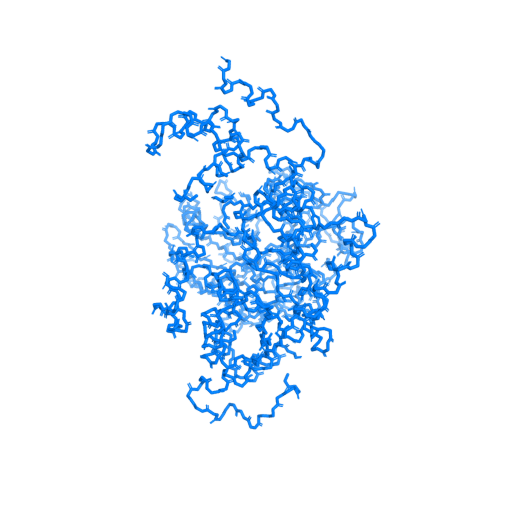Protein 3ILV (pdb70)

Secondary structure (DSSP, 8-state):
-EEEEEEEEE---TT-HHHHHHHHHHHHHHHHHTT-SEEE--TTTTT-S--GGGGGSHHHHHHHHHHHHHHHTT-TTSEEEEEE--BTTB---EEEEEETTEEEEEEE-SS---STT--GGGT--PPPTT-EEEEEETTEEEEEES--EEETTEEEEE--TT--GGGT-SEEEEEE--B--TTHHHHHHHHHHHHHHHTTSEEEEEE-EE-SS---EE--EEEEETTEEEEE--SS-SSSEEEEEEEEE---HHHHHHHHHHHHHHH--TT---SEEEE--SSHHHHHHH-----HHHHHHH-HHHHHHHH--TT--SS-SS-TTSHHHHHHHHHHHEEEEEEE-TT--SHHHHHHHHHHHHHT-EEEEEE-HHHHHHHHHHHHHHTTS---TTT-HHHHHHHHHHTTHHHH--HHHHT-EEB----HHHHHTT-----TT-SSBBTTTTS-HHHHHHHHHHHHHHS--GGGSS------SHHHHHHIIIIIS---HHHHHHHHHHH-SS-HHHHHHHHHHHHHHHHHTHHHHTTPPPB--------TTTT----SS--TTHHHHHHTT-

Structure (mmCIF, N/CA/C/O backbone):
data_3ILV
#
_entry.id   3ILV
#
_cell.length_a   133.136
_cell.length_b   66.345
_cell.length_c   74.432
_cell.angle_alpha   90.00
_cell.angle_beta   90.00
_cell.angle_gamma   90.00
#
_symmetry.space_group_name_H-M   'P 21 21 2'
#
loop_
_entity.id
_entity.type
_entity.pdbx_description
1 polymer 'Glutamine-dependent NAD(+) synthetase'
2 water water
#
loop_
_atom_site.group_PDB
_atom_site.id
_atom_site.type_symbol
_atom_site.label_atom_id
_atom_site.label_alt_id
_atom_site.label_comp_id
_atom_site.label_asym_id
_atom_site.label_entity_id
_atom_site.label_seq_id
_atom_site.pdbx_PDB_ins_code
_atom_site.Cartn_x
_atom_site.Cartn_y
_atom_site.Cartn_z
_atom_site.occupancy
_atom_site.B_iso_or_equiv
_atom_site.auth_seq_id
_atom_site.auth_comp_id
_atom_site.auth_asym_id
_atom_site.auth_atom_id
_atom_site.pdbx_PDB_model_num
ATOM 1 N N . SER A 1 4 ? 22.944 -14.262 97.704 1.00 41.19 2 SER A N 1
ATOM 2 C CA . SER A 1 4 ? 23.750 -13.020 97.891 1.00 40.66 2 SER A CA 1
ATOM 3 C C . SER A 1 4 ? 25.028 -13.081 97.053 1.00 39.28 2 SER A C 1
ATOM 4 O O . SER A 1 4 ? 25.936 -13.856 97.346 1.00 39.03 2 SER A O 1
ATOM 7 N N . THR A 1 5 ? 25.090 -12.261 96.008 1.00 38.14 3 THR A N 1
ATOM 8 C CA . THR A 1 5 ? 26.256 -12.235 95.132 1.00 34.94 3 THR A CA 1
ATOM 9 C C . THR A 1 5 ? 26.666 -10.818 94.751 1.00 33.46 3 THR A C 1
ATOM 10 O O . THR A 1 5 ? 25.889 -9.875 94.880 1.00 32.95 3 THR A O 1
ATOM 14 N N . ILE A 1 6 ? 27.901 -10.682 94.282 1.00 31.92 4 ILE A N 1
ATOM 15 C CA . ILE A 1 6 ? 28.428 -9.396 93.840 1.00 30.89 4 ILE A CA 1
ATOM 16 C C . ILE A 1 6 ? 28.899 -9.582 92.395 1.00 29.55 4 ILE A C 1
ATOM 17 O O . ILE A 1 6 ? 29.530 -10.590 92.069 1.00 28.17 4 ILE A O 1
ATOM 22 N N . ARG A 1 7 ? 28.579 -8.625 91.530 1.00 27.51 5 ARG A N 1
ATOM 23 C CA . ARG A 1 7 ? 28.963 -8.724 90.125 1.00 25.76 5 ARG A CA 1
ATOM 24 C C . ARG A 1 7 ? 30.303 -8.046 89.853 1.00 25.11 5 ARG A C 1
ATOM 25 O O . ARG A 1 7 ? 30.414 -6.818 89.870 1.00 24.45 5 ARG A O 1
ATOM 33 N N . ILE A 1 8 ? 31.311 -8.872 89.588 1.00 23.75 6 ILE A N 1
ATOM 34 C CA . ILE A 1 8 ? 32.673 -8.410 89.328 1.00 23.43 6 ILE A CA 1
ATOM 35 C C . ILE A 1 8 ? 33.003 -8.540 87.843 1.00 22.34 6 ILE A C 1
ATOM 36 O O . ILE A 1 8 ? 32.675 -9.544 87.214 1.00 22.22 6 ILE A O 1
ATOM 41 N N . GLY A 1 9 ? 33.662 -7.532 87.286 1.00 19.56 7 GLY A N 1
ATOM 42 C CA . GLY A 1 9 ? 33.997 -7.597 85.880 1.00 18.41 7 GLY A CA 1
ATOM 43 C C . GLY A 1 9 ? 35.380 -7.093 85.514 1.00 16.59 7 GLY A C 1
ATOM 44 O O . GLY A 1 9 ? 36.098 -6.501 86.325 1.00 17.34 7 GLY A O 1
ATOM 45 N N . GLY A 1 10 ? 35.753 -7.345 84.268 1.00 14.86 8 GLY A N 1
ATOM 46 C CA . GLY A 1 10 ? 37.041 -6.905 83.774 1.00 14.25 8 GLY A CA 1
ATOM 47 C C . GLY A 1 10 ? 36.886 -6.613 82.297 1.00 13.86 8 GLY A C 1
ATOM 48 O O . GLY A 1 10 ? 36.057 -7.225 81.623 1.00 14.32 8 GLY A O 1
ATOM 49 N N . ALA A 1 11 ? 37.680 -5.691 81.777 1.00 15.14 9 ALA A N 1
ATOM 50 C CA . ALA A 1 11 ? 37.560 -5.375 80.368 1.00 15.42 9 ALA A CA 1
ATOM 51 C C . ALA A 1 11 ? 38.889 -5.100 79.697 1.00 14.99 9 ALA A C 1
ATOM 52 O O . ALA A 1 11 ? 39.795 -4.525 80.289 1.00 16.72 9 ALA A O 1
ATOM 54 N N . ALA A 1 12 ? 38.989 -5.526 78.444 1.00 15.09 10 ALA A N 1
ATOM 55 C CA . ALA A 1 12 ? 40.180 -5.299 77.648 1.00 14.51 10 ALA A CA 1
ATOM 56 C C . ALA A 1 12 ? 39.840 -4.125 76.730 1.00 14.56 10 ALA A C 1
ATOM 57 O O . ALA A 1 12 ? 38.707 -4.019 76.263 1.00 14.93 10 ALA A O 1
ATOM 59 N N . VAL A 1 13 ? 40.812 -3.247 76.493 1.00 12.79 11 VAL A N 1
ATOM 60 C CA . VAL A 1 13 ? 40.618 -2.104 75.602 1.00 12.44 11 VAL A CA 1
ATOM 61 C C . VAL A 1 13 ? 41.814 -1.981 74.655 1.00 9.88 11 VAL A C 1
ATOM 62 O O . VAL A 1 13 ? 42.957 -2.230 75.045 1.00 11.93 11 VAL A O 1
ATOM 66 N N . ASN A 1 14 ? 41.533 -1.597 73.410 1.00 10.68 12 ASN A N 1
ATOM 67 C CA . ASN A 1 14 ? 42.555 -1.442 72.375 1.00 9.58 12 ASN A CA 1
ATOM 68 C C . ASN A 1 14 ? 43.034 0.021 72.345 1.00 10.55 12 ASN A C 1
ATOM 69 O O . ASN A 1 14 ? 42.448 0.855 71.668 1.00 9.44 12 ASN A O 1
ATOM 74 N N . GLN A 1 15 ? 44.106 0.308 73.071 1.00 11.29 13 GLN A N 1
ATOM 75 C CA . GLN A 1 15 ? 44.637 1.666 73.156 1.00 12.63 13 GLN A CA 1
ATOM 76 C C . GLN A 1 15 ? 45.748 1.917 72.147 1.00 14.14 13 GLN A C 1
ATOM 77 O O . GLN A 1 15 ? 46.193 1.000 71.440 1.00 11.67 13 GLN A O 1
ATOM 83 N N . THR A 1 16 ? 46.183 3.174 72.074 1.00 12.29 14 THR A N 1
ATOM 84 C CA . THR A 1 16 ? 47.260 3.596 71.188 1.00 13.83 14 THR A CA 1
ATOM 85 C C . THR A 1 16 ? 47.997 4.667 72.011 1.00 12.18 14 THR A C 1
ATOM 86 O O . THR A 1 16 ? 47.359 5.430 72.740 1.00 14.07 14 THR A O 1
ATOM 90 N N . PRO A 1 17 ? 49.337 4.712 71.938 1.00 12.87 15 PRO A N 1
ATOM 91 C CA . PRO A 1 17 ? 50.140 5.688 72.689 1.00 11.43 15 PRO A CA 1
ATOM 92 C C . PRO A 1 17 ? 49.620 7.128 72.662 1.00 13.10 15 PRO A C 1
ATOM 93 O O . PRO A 1 17 ? 49.548 7.739 71.614 1.00 11.61 15 PRO A O 1
ATOM 97 N N . ILE A 1 18 ? 49.304 7.649 73.846 1.00 13.51 16 ILE A N 1
ATOM 98 C CA . ILE A 1 18 ? 48.751 8.995 74.054 1.00 13.35 16 ILE A CA 1
ATOM 99 C C . ILE A 1 18 ? 47.597 9.401 73.127 1.00 15.64 16 ILE A C 1
ATOM 100 O O . ILE A 1 18 ? 47.359 10.594 72.892 1.00 16.43 16 ILE A O 1
ATOM 105 N N . ASP A 1 19 ? 46.860 8.415 72.616 1.00 13.92 17 ASP A N 1
ATOM 106 C CA . ASP A 1 19 ? 45.705 8.702 71.766 1.00 16.25 17 ASP A CA 1
ATOM 107 C C . ASP A 1 19 ? 44.543 8.892 72.741 1.00 14.85 17 ASP A C 1
ATOM 108 O O . ASP A 1 19 ? 43.688 8.018 72.887 1.00 14.69 17 ASP A O 1
ATOM 113 N N . TRP A 1 20 ? 44.513 10.041 73.416 1.00 14.54 18 TRP A N 1
ATOM 114 C CA . TRP A 1 20 ? 43.489 10.302 74.418 1.00 13.98 18 TRP A CA 1
ATOM 115 C C . TRP A 1 20 ? 42.061 10.072 73.943 1.00 14.21 18 TRP A C 1
ATOM 116 O O . TRP A 1 20 ? 41.263 9.469 74.656 1.00 13.35 18 TRP A O 1
ATOM 127 N N . GLU A 1 21 ? 41.737 10.546 72.741 1.00 13.29 19 GLU A N 1
ATOM 128 C CA . GLU A 1 21 ? 40.386 10.394 72.210 1.00 17.83 19 GLU A CA 1
ATOM 129 C C . GLU A 1 21 ? 39.981 8.926 72.139 1.00 17.34 19 GLU A C 1
ATOM 130 O O . GLU A 1 21 ? 38.907 8.553 72.607 1.00 17.31 19 GLU A O 1
ATOM 136 N N . ASN A 1 22 ? 40.844 8.094 71.567 1.00 15.94 20 ASN A N 1
ATOM 137 C CA . ASN A 1 22 ? 40.538 6.665 71.458 1.00 16.44 20 ASN A CA 1
ATOM 138 C C . ASN A 1 22 ? 40.578 5.946 72.804 1.00 14.45 20 ASN A C 1
ATOM 139 O O . ASN A 1 22 ? 39.677 5.163 73.129 1.00 16.23 20 ASN A O 1
ATOM 144 N N . ASN A 1 23 ? 41.635 6.205 73.567 1.00 13.67 21 ASN A N 1
ATOM 145 C CA . ASN A 1 23 ? 41.832 5.562 74.867 1.00 13.24 21 ASN A CA 1
ATOM 146 C C . ASN A 1 23 ? 40.738 5.885 75.863 1.00 13.92 21 ASN A C 1
ATOM 147 O O . ASN A 1 23 ? 40.233 4.998 76.537 1.00 10.64 21 ASN A O 1
ATOM 152 N N . VAL A 1 24 ? 40.366 7.161 75.959 1.00 12.47 22 VAL A N 1
ATOM 153 C CA . VAL A 1 24 ? 39.342 7.556 76.910 1.00 13.56 22 VAL A CA 1
ATOM 154 C C . VAL A 1 24 ? 37.960 7.109 76.469 1.00 13.34 22 VAL A C 1
ATOM 155 O O . VAL A 1 24 ? 37.132 6.744 77.298 1.00 14.15 22 VAL A O 1
ATOM 159 N N . LYS A 1 25 ? 37.709 7.122 75.164 1.00 12.77 23 LYS A N 1
ATOM 160 C CA . LYS A 1 25 ? 36.422 6.678 74.666 1.00 13.87 23 LYS A CA 1
ATOM 161 C C . LYS A 1 25 ? 36.263 5.198 74.996 1.00 13.62 23 LYS A C 1
ATOM 162 O O . LYS A 1 25 ? 35.204 4.757 75.432 1.00 13.34 23 LYS A O 1
ATOM 168 N N . ASN A 1 26 ? 37.324 4.429 74.783 1.00 12.83 24 ASN A N 1
ATOM 169 C CA . ASN A 1 26 ? 37.249 2.999 75.060 1.00 12.50 24 ASN A CA 1
ATOM 170 C C . ASN A 1 26 ? 37.006 2.726 76.539 1.00 13.55 24 ASN A C 1
ATOM 171 O O . ASN A 1 26 ? 36.230 1.835 76.887 1.00 13.17 24 ASN A O 1
ATOM 176 N N . ILE A 1 27 ? 37.675 3.482 77.404 1.00 11.87 25 ILE A N 1
ATOM 177 C CA . ILE A 1 27 ? 37.501 3.316 78.848 1.00 11.57 25 ILE A CA 1
ATOM 178 C C . ILE A 1 27 ? 36.054 3.647 79.210 1.00 13.94 25 ILE A C 1
ATOM 179 O O . ILE A 1 27 ? 35.374 2.865 79.878 1.00 14.17 25 ILE A O 1
ATOM 184 N N . LEU A 1 28 ? 35.578 4.800 78.749 1.00 13.57 26 LEU A N 1
ATOM 185 C CA . LEU A 1 28 ? 34.207 5.206 79.021 1.00 15.45 26 LEU A CA 1
ATOM 186 C C . LEU A 1 28 ? 33.183 4.228 78.434 1.00 15.85 26 LEU A C 1
ATOM 187 O O . LEU A 1 28 ? 32.146 3.963 79.052 1.00 15.39 26 LEU A O 1
ATOM 192 N N . ASP A 1 29 ? 33.460 3.676 77.257 1.00 16.02 27 ASP A N 1
ATOM 193 C CA . ASP A 1 29 ? 32.517 2.722 76.680 1.00 16.00 27 ASP A CA 1
ATOM 194 C C . ASP A 1 29 ? 32.507 1.457 77.528 1.00 17.42 27 ASP A C 1
ATOM 195 O O . ASP A 1 29 ? 31.448 0.868 77.758 1.00 17.80 27 ASP A O 1
ATOM 200 N N . ALA A 1 30 ? 33.683 1.043 77.994 1.00 15.26 28 ALA A N 1
ATOM 201 C CA . ALA A 1 30 ? 33.784 -0.140 78.842 1.00 15.30 28 ALA A CA 1
ATOM 202 C C . ALA A 1 30 ? 32.994 0.091 80.131 1.00 16.05 28 ALA A C 1
ATOM 203 O O . ALA A 1 30 ? 32.282 -0.793 80.592 1.00 15.51 28 ALA A O 1
ATOM 205 N N . ILE A 1 31 ? 33.129 1.284 80.707 1.00 15.08 29 ILE A N 1
ATOM 206 C CA . ILE A 1 31 ? 32.422 1.621 81.942 1.00 14.99 29 ILE A CA 1
ATOM 207 C C . ILE A 1 31 ? 30.918 1.624 81.698 1.00 16.65 29 ILE A C 1
ATOM 208 O O . ILE A 1 31 ? 30.141 1.168 82.544 1.00 17.16 29 ILE A O 1
ATOM 213 N N . GLU A 1 32 ? 30.505 2.116 80.533 1.00 16.99 30 GLU A N 1
ATOM 214 C CA . GLU A 1 32 ? 29.086 2.160 80.215 1.00 20.54 30 GLU A CA 1
ATOM 215 C C . GLU A 1 32 ? 28.529 0.750 80.056 1.00 19.13 30 GLU A C 1
ATOM 216 O O . GLU A 1 32 ? 27.432 0.460 80.530 1.00 18.69 30 GLU A O 1
ATOM 222 N N . GLU A 1 33 ? 29.277 -0.125 79.387 1.00 18.72 31 GLU A N 1
ATOM 223 C CA . GLU A 1 33 ? 28.815 -1.501 79.214 1.00 19.52 31 GLU A CA 1
ATOM 224 C C . GLU A 1 33 ? 28.666 -2.152 80.581 1.00 19.44 31 GLU A C 1
ATOM 225 O O . GLU A 1 33 ? 27.681 -2.845 80.848 1.00 20.11 31 GLU A O 1
ATOM 231 N N . ALA A 1 34 ? 29.649 -1.926 81.447 1.00 19.11 32 ALA A N 1
ATOM 232 C CA . ALA A 1 34 ? 29.626 -2.490 82.796 1.00 18.76 32 ALA A CA 1
ATOM 233 C C . ALA A 1 34 ? 28.407 -1.983 83.560 1.00 19.18 32 ALA A C 1
ATOM 234 O O . ALA A 1 34 ? 27.678 -2.764 84.166 1.00 17.66 32 ALA A O 1
ATOM 236 N N . LYS A 1 35 ? 28.184 -0.672 83.530 1.00 18.19 33 LYS A N 1
ATOM 237 C CA . LYS A 1 35 ? 27.038 -0.091 84.224 1.00 19.73 33 LYS A CA 1
ATOM 238 C C . LYS A 1 35 ? 25.724 -0.635 83.683 1.00 19.64 33 LYS A C 1
ATOM 239 O O . LYS A 1 35 ? 24.790 -0.857 84.448 1.00 20.56 33 LYS A O 1
ATOM 245 N N . ASN A 1 36 ? 25.652 -0.846 82.369 1.00 19.55 34 ASN A N 1
ATOM 246 C CA . ASN A 1 36 ? 24.438 -1.371 81.752 1.00 22.31 34 ASN A CA 1
ATOM 247 C C . ASN A 1 36 ? 24.068 -2.719 82.358 1.00 23.18 34 ASN A C 1
ATOM 248 O O . ASN A 1 36 ? 22.889 -3.017 82.551 1.00 24.06 34 ASN A O 1
ATOM 253 N N . ALA A 1 37 ? 25.082 -3.529 82.647 1.00 23.26 35 ALA A N 1
ATOM 254 C CA . ALA A 1 37 ? 24.874 -4.857 83.219 1.00 23.81 35 ALA A CA 1
ATOM 255 C C . ALA A 1 37 ? 24.959 -4.827 84.741 1.00 24.04 35 ALA A C 1
ATOM 256 O O . ALA A 1 37 ? 25.035 -5.869 85.387 1.00 25.63 35 ALA A O 1
ATOM 258 N N . ASN A 1 38 ? 24.957 -3.626 85.303 1.00 22.02 36 ASN A N 1
ATOM 259 C CA . ASN A 1 38 ? 25.034 -3.442 86.743 1.00 23.04 36 ASN A CA 1
ATOM 260 C C . ASN A 1 38 ? 26.258 -4.070 87.405 1.00 22.55 36 ASN A C 1
ATOM 261 O O . ASN A 1 38 ? 26.181 -4.600 88.516 1.00 23.36 36 ASN A O 1
ATOM 266 N N . VAL A 1 39 ? 27.390 -4.005 86.714 1.00 20.16 37 VAL A N 1
ATOM 267 C CA . VAL A 1 39 ? 28.644 -4.513 87.253 1.00 19.80 37 VAL A CA 1
ATOM 268 C C . VAL A 1 39 ? 28.990 -3.569 88.396 1.00 20.34 37 VAL A C 1
ATOM 269 O O . VAL A 1 39 ? 28.885 -2.349 88.245 1.00 20.49 37 VAL A O 1
ATOM 273 N N . GLU A 1 40 ? 29.394 -4.118 89.536 1.00 21.46 38 GLU A N 1
ATOM 274 C CA . GLU A 1 40 ? 29.727 -3.283 90.687 1.00 22.68 38 GLU A CA 1
ATOM 275 C C . GLU A 1 40 ? 31.196 -2.903 90.759 1.00 21.33 38 GLU A C 1
ATOM 276 O O . GLU A 1 40 ? 31.531 -1.799 91.176 1.00 18.71 38 GLU A O 1
ATOM 282 N N . ILE A 1 41 ? 32.070 -3.818 90.352 1.00 20.77 39 ILE A N 1
ATOM 283 C CA . ILE A 1 41 ? 33.508 -3.570 90.379 1.00 20.18 39 ILE A CA 1
ATOM 284 C C . ILE A 1 41 ? 34.092 -3.944 89.019 1.00 20.13 39 ILE A C 1
ATOM 285 O O . ILE A 1 41 ? 33.898 -5.064 88.545 1.00 20.50 39 ILE A O 1
ATOM 290 N N . LEU A 1 42 ? 34.806 -3.006 88.398 1.00 19.28 40 LEU A N 1
ATOM 291 C CA . LEU A 1 42 ? 35.390 -3.226 87.073 1.00 18.74 40 LEU A CA 1
ATOM 292 C C . LEU A 1 42 ? 36.901 -2.998 86.994 1.00 18.86 40 LEU A C 1
ATOM 293 O O . LEU A 1 42 ? 37.397 -1.931 87.338 1.00 18.51 40 LEU A O 1
ATOM 298 N N . CYS A 1 43 ? 37.629 -4.006 86.526 1.00 18.57 41 CYS A N 1
ATOM 299 C CA . CYS A 1 43 ? 39.080 -3.896 86.384 1.00 18.15 41 CYS A CA 1
ATOM 300 C C . CYS A 1 43 ? 39.440 -3.575 84.939 1.00 18.23 41 CYS A C 1
ATOM 301 O O . CYS A 1 43 ? 38.976 -4.249 84.024 1.00 18.21 41 CYS A O 1
ATOM 304 N N . LEU A 1 44 ? 40.250 -2.537 84.741 1.00 16.89 42 LEU A N 1
ATOM 305 C CA . LEU A 1 44 ? 40.706 -2.150 83.412 1.00 16.51 42 LEU A CA 1
ATOM 306 C C . LEU A 1 44 ? 42.210 -2.415 83.383 1.00 17.05 42 LEU A C 1
ATOM 307 O O . LEU A 1 44 ? 42.832 -2.577 84.433 1.00 18.04 42 LEU A O 1
ATOM 312 N N . PRO A 1 45 ? 42.818 -2.452 82.187 1.00 15.30 43 PRO A N 1
ATOM 313 C CA . PRO A 1 45 ? 44.256 -2.723 82.040 1.00 15.24 43 PRO A CA 1
ATOM 314 C C . PRO A 1 45 ? 45.290 -1.749 82.593 1.00 16.00 43 PRO A C 1
ATOM 315 O O . PRO A 1 45 ? 44.986 -0.604 82.958 1.00 17.45 43 PRO A O 1
ATOM 319 N N . GLU A 1 46 ? 46.527 -2.237 82.640 1.00 15.82 44 GLU A N 1
ATOM 320 C CA . GLU A 1 46 ? 47.677 -1.468 83.101 1.00 16.54 44 GLU A CA 1
ATOM 321 C C . GLU A 1 46 ? 47.890 -0.301 82.137 1.00 17.18 44 GLU A C 1
ATOM 322 O O . GLU A 1 46 ? 47.776 -0.463 80.916 1.00 14.95 44 GLU A O 1
ATOM 328 N N . LEU A 1 47 ? 48.192 0.867 82.700 1.00 16.28 45 LEU A N 1
ATOM 329 C CA . LEU A 1 47 ? 48.433 2.096 81.935 1.00 16.02 45 LEU A CA 1
ATOM 330 C C . LEU A 1 47 ? 47.416 2.328 80.810 1.00 16.13 45 LEU A C 1
ATOM 331 O O . LEU A 1 47 ? 47.760 2.884 79.767 1.00 15.18 45 LEU A O 1
ATOM 336 N N . CYS A 1 48 ? 46.163 1.931 81.026 1.00 12.22 46 CYS A N 1
ATOM 337 C CA . CYS A 1 48 ? 45.150 2.083 79.985 1.00 13.51 46 CYS A CA 1
ATOM 338 C C . CYS A 1 48 ? 44.830 3.510 79.539 1.00 13.21 46 CYS A C 1
ATOM 339 O O . CYS A 1 48 ? 44.454 3.719 78.391 1.00 13.64 46 CYS A O 1
ATOM 342 N N . ILE A 1 49 ? 44.985 4.504 80.409 1.00 13.47 47 ILE A N 1
ATOM 343 C CA . ILE A 1 49 ? 44.671 5.872 79.976 1.00 14.21 47 ILE A CA 1
ATOM 344 C C . ILE A 1 49 ? 45.633 6.355 78.885 1.00 13.08 47 ILE A C 1
ATOM 345 O O . ILE A 1 49 ? 45.210 6.862 77.849 1.00 12.86 47 ILE A O 1
ATOM 350 N N . THR A 1 50 ? 46.928 6.163 79.106 1.00 14.75 48 THR A N 1
ATOM 351 C CA . THR A 1 50 ? 47.945 6.594 78.148 1.00 15.27 48 THR A CA 1
ATOM 352 C C . THR A 1 50 ? 48.292 5.504 77.150 1.00 15.44 48 THR A C 1
ATOM 353 O O . THR A 1 50 ? 48.752 5.787 76.044 1.00 13.48 48 THR A O 1
ATOM 357 N N . GLY A 1 51 ? 48.057 4.259 77.546 1.00 15.37 49 GLY A N 1
ATOM 358 C CA . GLY A 1 51 ? 48.462 3.142 76.713 1.00 15.34 49 GLY A CA 1
ATOM 359 C C . GLY A 1 51 ? 49.839 2.780 77.258 1.00 12.61 49 GLY A C 1
ATOM 360 O O . GLY A 1 51 ? 50.528 3.632 77.811 1.00 12.94 49 GLY A O 1
ATOM 361 N N . TYR A 1 52 ? 50.253 1.526 77.110 1.00 11.42 50 TYR A N 1
ATOM 362 C CA . TYR A 1 52 ? 51.540 1.074 77.626 1.00 10.75 50 TYR A CA 1
ATOM 363 C C . TYR A 1 52 ? 52.813 1.509 76.881 1.00 11.73 50 TYR A C 1
ATOM 364 O O . TYR A 1 52 ? 53.788 1.908 77.505 1.00 12.85 50 TYR A O 1
ATOM 373 N N . GLY A 1 53 ? 52.802 1.439 75.552 1.00 12.33 51 GLY A N 1
ATOM 374 C CA . GLY A 1 53 ? 54.004 1.742 74.786 1.00 13.03 51 GLY A CA 1
ATOM 375 C C . GLY A 1 53 ? 54.366 3.171 74.440 1.00 12.45 51 GLY A C 1
ATOM 376 O O . GLY A 1 53 ? 54.805 3.442 73.318 1.00 14.40 51 GLY A O 1
ATOM 377 N N . CYS A 1 54 ? 54.191 4.083 75.390 1.00 12.77 52 CYS A N 1
ATOM 378 C CA . CYS A 1 54 ? 54.504 5.488 75.166 1.00 12.75 52 CYS A CA 1
ATOM 379 C C . CYS A 1 54 ? 55.997 5.784 75.142 1.00 12.34 52 CYS A C 1
ATOM 380 O O . CYS A 1 54 ? 56.412 6.865 74.723 1.00 13.28 52 CYS A O 1
ATOM 383 N N . GLU A 1 55 ? 56.805 4.824 75.594 1.00 11.53 53 GLU A N 1
ATOM 384 C CA . GLU A 1 55 ? 58.257 4.983 75.615 1.00 13.95 53 GLU A CA 1
ATOM 385 C C . GLU A 1 55 ? 58.707 6.315 76.260 1.00 13.29 53 GLU A C 1
ATOM 386 O O . GLU A 1 55 ? 58.211 6.693 77.314 1.00 13.10 53 GLU A O 1
ATOM 392 N N . ASP A 1 56 ? 59.632 7.023 75.624 1.00 13.05 54 ASP A N 1
ATOM 393 C CA . ASP A 1 56 ? 60.153 8.255 76.214 1.00 12.81 54 ASP A CA 1
ATOM 394 C C . ASP A 1 56 ? 59.159 9.387 76.426 1.00 13.90 54 ASP A C 1
ATOM 395 O O . ASP A 1 56 ? 59.497 10.404 77.039 1.00 15.50 54 ASP A O 1
ATOM 400 N N . LEU A 1 57 ? 57.939 9.228 75.933 1.00 14.95 55 LEU A N 1
ATOM 401 C CA . LEU A 1 57 ? 56.920 10.246 76.177 1.00 13.54 55 LEU A CA 1
ATOM 402 C C . LEU A 1 57 ? 56.674 10.242 77.687 1.00 15.83 55 LEU A C 1
ATOM 403 O O . LEU A 1 57 ? 56.228 11.238 78.256 1.00 16.68 55 LEU A O 1
ATOM 408 N N . PHE A 1 58 ? 56.959 9.113 78.338 1.00 13.15 56 PHE A N 1
ATOM 409 C CA . PHE A 1 58 ? 56.770 9.025 79.785 1.00 14.00 56 PHE A CA 1
ATOM 410 C C . PHE A 1 58 ? 57.772 9.882 80.549 1.00 15.74 56 PHE A C 1
ATOM 411 O O . PHE A 1 58 ? 57.637 10.063 81.765 1.00 17.06 56 PHE A O 1
ATOM 419 N N . LEU A 1 59 ? 58.784 10.388 79.848 1.00 15.23 57 LEU A N 1
ATOM 420 C CA . LEU A 1 59 ? 59.796 11.232 80.475 1.00 17.82 57 LEU A CA 1
ATOM 421 C C . LEU A 1 59 ? 59.355 12.690 80.510 1.00 19.07 57 LEU A C 1
ATOM 422 O O . LEU A 1 59 ? 59.989 13.516 81.167 1.00 18.79 57 LEU A O 1
ATOM 427 N N . THR A 1 60 ? 58.288 13.007 79.787 1.00 19.77 58 THR A N 1
ATOM 428 C CA . THR A 1 60 ? 57.779 14.380 79.740 1.00 21.74 58 THR A CA 1
ATOM 429 C C . THR A 1 60 ? 56.877 14.681 80.923 1.00 23.20 58 THR A C 1
ATOM 430 O O . THR A 1 60 ? 56.204 13.793 81.443 1.00 25.23 58 THR A O 1
ATOM 434 N N . ASP A 1 61 ? 56.848 15.943 81.339 1.00 23.58 59 ASP A N 1
ATOM 435 C CA . ASP A 1 61 ? 55.986 16.335 82.446 1.00 24.41 59 ASP A CA 1
ATOM 436 C C . ASP A 1 61 ? 54.532 16.403 81.984 1.00 23.04 59 ASP A C 1
ATOM 437 O O . ASP A 1 61 ? 53.622 16.050 82.733 1.00 24.86 59 ASP A O 1
ATOM 442 N N . TRP A 1 62 ? 54.311 16.839 80.747 1.00 21.01 60 TRP A N 1
ATOM 443 C CA . TRP A 1 62 ? 52.949 16.997 80.246 1.00 20.18 60 TRP A CA 1
ATOM 444 C C . TRP A 1 62 ? 52.112 15.736 80.037 1.00 19.84 60 TRP A C 1
ATOM 445 O O . TRP A 1 62 ? 50.900 15.773 80.215 1.00 18.92 60 TRP A O 1
ATOM 456 N N . VAL A 1 63 ? 52.733 14.623 79.660 1.00 18.33 61 VAL A N 1
ATOM 457 C CA . VAL A 1 63 ? 51.956 13.403 79.464 1.00 17.83 61 VAL A CA 1
ATOM 458 C C . VAL A 1 63 ? 51.322 12.994 80.783 1.00 17.42 61 VAL A C 1
ATOM 459 O O . VAL A 1 63 ? 50.140 12.642 80.837 1.00 17.59 61 VAL A O 1
ATOM 463 N N . ALA A 1 64 ? 52.104 13.055 81.854 1.00 19.12 62 ALA A N 1
ATOM 464 C CA . ALA A 1 64 ? 51.600 12.687 83.166 1.00 19.78 62 ALA A CA 1
ATOM 465 C C . ALA A 1 64 ? 50.508 13.654 83.625 1.00 20.27 62 ALA A C 1
ATOM 466 O O . ALA A 1 64 ? 49.496 13.242 84.181 1.00 18.27 62 ALA A O 1
ATOM 468 N N . GLU A 1 65 ? 50.715 14.943 83.382 1.00 19.45 63 GLU A N 1
ATOM 469 C CA . GLU A 1 65 ? 49.744 15.945 83.786 1.00 22.44 63 GLU A CA 1
ATOM 470 C C . GLU A 1 65 ? 48.421 15.746 83.043 1.00 21.36 63 GLU A C 1
ATOM 471 O O . GLU A 1 65 ? 47.347 15.832 83.636 1.00 22.12 63 GLU A O 1
ATOM 477 N N . THR A 1 66 ? 48.505 15.445 81.753 1.00 20.42 64 THR A N 1
ATOM 478 C CA . THR A 1 66 ? 47.310 15.224 80.944 1.00 20.47 64 THR A CA 1
ATOM 479 C C . THR A 1 66 ? 46.613 13.936 81.363 1.00 19.82 64 THR A C 1
ATOM 480 O O . THR A 1 66 ? 45.386 13.875 81.422 1.00 20.01 64 THR A O 1
ATOM 484 N N . ALA A 1 67 ? 47.395 12.905 81.658 1.00 19.98 65 ALA A N 1
ATOM 485 C CA . ALA A 1 67 ? 46.815 11.632 82.057 1.00 19.08 65 ALA A CA 1
ATOM 486 C C . ALA A 1 67 ? 46.017 11.747 83.356 1.00 20.67 65 ALA A C 1
ATOM 487 O O . ALA A 1 67 ? 44.921 11.204 83.456 1.00 20.12 65 ALA A O 1
ATOM 489 N N . ILE A 1 68 ? 46.542 12.462 84.348 1.00 21.76 66 ILE A N 1
ATOM 490 C CA . ILE A 1 68 ? 45.809 12.573 85.603 1.00 20.12 66 ILE A CA 1
ATOM 491 C C . ILE A 1 68 ? 44.544 13.426 85.453 1.00 20.00 66 ILE A C 1
ATOM 492 O O . ILE A 1 68 ? 43.557 13.201 86.155 1.00 19.89 66 ILE A O 1
ATOM 497 N N . GLU A 1 69 ? 44.559 14.386 84.531 1.00 19.49 67 GLU A N 1
ATOM 498 C CA . GLU A 1 69 ? 43.373 15.207 84.304 1.00 21.64 67 GLU A CA 1
ATOM 499 C C . GLU A 1 69 ? 42.281 14.326 83.704 1.00 21.42 67 GLU A C 1
ATOM 500 O O . GLU A 1 69 ? 41.092 14.509 83.982 1.00 17.94 67 GLU A O 1
ATOM 506 N N . TYR A 1 70 ? 42.678 13.374 82.863 1.00 19.69 68 TYR A N 1
ATOM 507 C CA . TYR A 1 70 ? 41.687 12.478 82.286 1.00 19.84 68 TYR A CA 1
ATOM 508 C C . TYR A 1 70 ? 41.221 11.473 83.330 1.00 19.67 68 TYR A C 1
ATOM 509 O O . TYR A 1 70 ? 40.065 11.056 83.330 1.00 20.06 68 TYR A O 1
ATOM 518 N N . CYS A 1 71 ? 42.119 11.092 84.232 1.00 19.58 69 CYS A N 1
ATOM 519 C CA . CYS A 1 71 ? 41.762 10.147 85.280 1.00 19.66 69 CYS A CA 1
ATOM 520 C C . CYS A 1 71 ? 40.559 10.704 86.042 1.00 19.65 69 CYS A C 1
ATOM 521 O O . CYS A 1 71 ? 39.560 10.016 86.239 1.00 18.04 69 CYS A O 1
ATOM 524 N N . PHE A 1 72 ? 40.657 11.963 86.460 1.00 20.24 70 PHE A N 1
ATOM 525 C CA . PHE A 1 72 ? 39.575 12.600 87.201 1.00 21.65 70 PHE A CA 1
ATOM 526 C C . PHE A 1 72 ? 38.327 12.851 86.369 1.00 21.74 70 PHE A C 1
ATOM 527 O O . PHE A 1 72 ? 37.217 12.757 86.884 1.00 22.89 70 PHE A O 1
ATOM 535 N N . GLU A 1 73 ? 38.495 13.177 85.089 1.00 21.13 71 GLU A N 1
ATOM 536 C CA . GLU A 1 73 ? 37.340 13.392 84.213 1.00 20.80 71 GLU A CA 1
ATOM 537 C C . GLU A 1 73 ? 36.581 12.075 84.066 1.00 20.22 71 GLU A C 1
ATOM 538 O O . GLU A 1 73 ? 35.349 12.035 84.092 1.00 19.77 71 GLU A O 1
ATOM 544 N N . ILE A 1 74 ? 37.328 10.997 83.882 1.00 18.10 72 ILE A N 1
ATOM 545 C CA . ILE A 1 74 ? 36.725 9.678 83.744 1.00 18.08 72 ILE A CA 1
ATOM 546 C C . ILE A 1 74 ? 36.003 9.309 85.039 1.00 18.75 72 ILE A C 1
ATOM 547 O O . ILE A 1 74 ? 34.901 8.753 85.016 1.00 20.86 72 ILE A O 1
ATOM 552 N N . ALA A 1 75 ? 36.627 9.628 86.168 1.00 20.04 73 ALA A N 1
ATOM 553 C CA . ALA A 1 75 ? 36.053 9.322 87.477 1.00 21.17 73 ALA A CA 1
ATOM 554 C C . ALA A 1 75 ? 34.609 9.805 87.591 1.00 22.27 73 ALA A C 1
ATOM 555 O O . ALA A 1 75 ? 33.769 9.140 88.200 1.00 22.22 73 ALA A O 1
ATOM 557 N N . ALA A 1 76 ? 34.331 10.962 87.001 1.00 21.09 74 ALA A N 1
ATOM 558 C CA . ALA A 1 76 ? 32.998 11.549 87.037 1.00 22.36 74 ALA A CA 1
ATOM 559 C C . ALA A 1 76 ? 31.933 10.646 86.408 1.00 22.41 74 ALA A C 1
ATOM 560 O O . ALA A 1 76 ? 30.756 10.725 86.760 1.00 21.27 74 ALA A O 1
ATOM 562 N N . SER A 1 77 ? 32.342 9.797 85.473 1.00 21.12 75 SER A N 1
ATOM 563 C CA . SER A 1 77 ? 31.399 8.893 84.822 1.00 20.95 75 SER A CA 1
ATOM 564 C C . SER A 1 77 ? 31.280 7.557 85.548 1.00 20.36 75 SER A C 1
ATOM 565 O O . SER A 1 77 ? 30.477 6.711 85.153 1.00 19.58 75 SER A O 1
ATOM 568 N N . CYS A 1 78 ? 32.073 7.364 86.599 1.00 20.42 76 CYS A N 1
ATOM 569 C CA . CYS A 1 78 ? 32.039 6.116 87.359 1.00 19.88 76 CYS A CA 1
ATOM 570 C C . CYS A 1 78 ? 31.011 6.174 88.478 1.00 21.19 76 CYS A C 1
ATOM 571 O O . CYS A 1 78 ? 31.342 5.985 89.648 1.00 21.18 76 CYS A O 1
ATOM 574 N N . THR A 1 79 ? 29.763 6.433 88.110 1.00 22.12 77 THR A N 1
ATOM 575 C CA . THR A 1 79 ? 28.680 6.523 89.079 1.00 23.45 77 THR A CA 1
ATOM 576 C C . THR A 1 79 ? 28.095 5.154 89.384 1.00 22.86 77 THR A C 1
ATOM 577 O O . THR A 1 79 ? 27.841 4.357 88.476 1.00 23.28 77 THR A O 1
ATOM 581 N N . ASP A 1 80 ? 27.898 4.881 90.669 1.00 22.38 78 ASP A N 1
ATOM 582 C CA . ASP A 1 80 ? 27.333 3.612 91.111 1.00 22.77 78 ASP A CA 1
ATOM 583 C C . ASP A 1 80 ? 28.165 2.417 90.640 1.00 22.96 78 ASP A C 1
ATOM 584 O O . ASP A 1 80 ? 27.627 1.378 90.245 1.00 21.56 78 ASP A O 1
ATOM 589 N N . ILE A 1 81 ? 29.484 2.570 90.707 1.00 21.16 79 ILE A N 1
ATOM 590 C CA . ILE A 1 81 ? 30.400 1.521 90.285 1.00 21.12 79 ILE A CA 1
ATOM 591 C C . ILE A 1 81 ? 31.829 1.841 90.728 1.00 21.46 79 ILE A C 1
ATOM 592 O O . ILE A 1 81 ? 32.176 2.999 90.991 1.00 21.84 79 ILE A O 1
ATOM 597 N N . THR A 1 82 ? 32.647 0.802 90.835 1.00 21.18 80 THR A N 1
ATOM 598 C CA . THR A 1 82 ? 34.041 0.960 91.217 1.00 20.80 80 THR A CA 1
ATOM 599 C C . THR A 1 82 ? 34.870 0.524 90.011 1.00 20.89 80 THR A C 1
ATOM 600 O O . THR A 1 82 ? 34.637 -0.544 89.437 1.00 20.95 80 THR A O 1
ATOM 604 N N . VAL A 1 83 ? 35.841 1.350 89.639 1.00 20.48 81 VAL A N 1
ATOM 605 C CA . VAL A 1 83 ? 36.664 1.086 88.467 1.00 20.28 81 VAL A CA 1
ATOM 606 C C . VAL A 1 83 ? 38.142 1.409 88.684 1.00 20.69 81 VAL A C 1
ATOM 607 O O . VAL A 1 83 ? 38.480 2.324 89.436 1.00 22.09 81 VAL A O 1
ATOM 611 N N . SER A 1 84 ? 39.017 0.653 88.021 1.00 19.54 82 SER A N 1
ATOM 612 C CA . SER A 1 84 ? 40.456 0.881 88.104 1.00 19.29 82 SER A CA 1
ATOM 613 C C . SER A 1 84 ? 40.914 1.521 86.795 1.00 19.49 82 SER A C 1
ATOM 614 O O . SER A 1 84 ? 40.395 1.195 85.726 1.00 21.87 82 SER A O 1
ATOM 617 N N . LEU A 1 85 ? 41.879 2.430 86.887 1.00 18.33 83 LEU A N 1
ATOM 618 C CA . LEU A 1 85 ? 42.426 3.125 85.723 1.00 19.56 83 LEU A CA 1
ATOM 619 C C . LEU A 1 85 ? 43.948 3.140 85.839 1.00 20.73 83 LEU A C 1
ATOM 620 O O . LEU A 1 85 ? 44.488 3.307 86.933 1.00 24.14 83 LEU A O 1
ATOM 625 N N . GLY A 1 86 ? 44.640 2.975 84.717 1.00 20.19 84 GLY A N 1
ATOM 626 C CA . GLY A 1 86 ? 46.093 2.967 84.745 1.00 17.21 84 GLY A CA 1
ATOM 627 C C . GLY A 1 86 ? 46.698 4.222 84.154 1.00 17.83 84 GLY A C 1
ATOM 628 O O . GLY A 1 86 ? 46.213 4.726 83.145 1.00 18.11 84 GLY A O 1
ATOM 629 N N . LEU A 1 87 ? 47.753 4.734 84.783 1.00 18.25 85 LEU A N 1
ATOM 630 C CA . LEU A 1 87 ? 48.413 5.942 84.297 1.00 18.56 85 LEU A CA 1
ATOM 631 C C . LEU A 1 87 ? 49.744 6.194 84.986 1.00 18.15 85 LEU A C 1
ATOM 632 O O . LEU A 1 87 ? 49.970 5.751 86.109 1.00 17.96 85 LEU A O 1
ATOM 637 N N . PRO A 1 88 ? 50.653 6.898 84.304 1.00 18.37 86 PRO A N 1
ATOM 638 C CA . PRO A 1 88 ? 51.951 7.203 84.901 1.00 19.90 86 PRO A CA 1
ATOM 639 C C . PRO A 1 88 ? 51.699 8.403 85.814 1.00 22.66 86 PRO A C 1
ATOM 640 O O . PRO A 1 88 ? 50.815 9.218 85.537 1.00 21.83 86 PRO A O 1
ATOM 652 N N . ARG A 1 90 ? 53.855 11.346 88.455 1.00 30.86 88 ARG A N 1
ATOM 653 C CA . ARG A 1 90 ? 55.115 11.887 88.936 1.00 34.77 88 ARG A CA 1
ATOM 654 C C . ARG A 1 90 ? 54.971 12.599 90.272 1.00 37.07 88 ARG A C 1
ATOM 655 O O . ARG A 1 90 ? 54.139 13.495 90.423 1.00 37.74 88 ARG A O 1
ATOM 663 N N . ILE A 1 91 ? 55.781 12.187 91.242 1.00 38.92 89 ILE A N 1
ATOM 664 C CA . ILE A 1 91 ? 55.776 12.798 92.565 1.00 40.22 89 ILE A CA 1
ATOM 665 C C . ILE A 1 91 ? 57.193 13.245 92.912 1.00 40.69 89 ILE A C 1
ATOM 666 O O . ILE A 1 91 ? 58.074 12.418 93.162 1.00 40.67 89 ILE A O 1
ATOM 671 N N . ALA A 1 92 ? 57.405 14.557 92.910 1.00 40.34 90 ALA A N 1
ATOM 672 C CA . ALA A 1 92 ? 58.705 15.129 93.229 1.00 39.79 90 ALA A CA 1
ATOM 673 C C . ALA A 1 92 ? 59.793 14.640 92.275 1.00 39.92 90 ALA A C 1
ATOM 674 O O . ALA A 1 92 ? 60.872 14.230 92.707 1.00 40.24 90 ALA A O 1
ATOM 676 N N . GLY A 1 93 ? 59.500 14.679 90.978 1.00 39.03 91 GLY A N 1
ATOM 677 C CA . GLY A 1 93 ? 60.471 14.260 89.982 1.00 37.60 91 GLY A CA 1
ATOM 678 C C . GLY A 1 93 ? 60.519 12.774 89.668 1.00 36.05 91 GLY A C 1
ATOM 679 O O . GLY A 1 93 ? 61.044 12.384 88.630 1.00 36.10 91 GLY A O 1
ATOM 680 N N . ILE A 1 94 ? 59.975 11.942 90.551 1.00 34.21 92 ILE A N 1
ATOM 681 C CA . ILE A 1 94 ? 59.991 10.500 90.329 1.00 31.42 92 ILE A CA 1
ATOM 682 C C . ILE A 1 94 ? 58.680 10.002 89.727 1.00 29.62 92 ILE A C 1
ATOM 683 O O . ILE A 1 94 ? 57.601 10.242 90.273 1.00 28.42 92 ILE A O 1
ATOM 688 N N . THR A 1 95 ? 58.781 9.298 88.603 1.00 27.13 93 THR A N 1
ATOM 689 C CA . THR A 1 95 ? 57.602 8.780 87.918 1.00 23.38 93 THR A CA 1
ATOM 690 C C . THR A 1 95 ? 57.348 7.322 88.281 1.00 24.16 93 THR A C 1
ATOM 691 O O . THR A 1 95 ? 58.275 6.510 88.348 1.00 22.55 93 THR A O 1
ATOM 695 N N . TYR A 1 96 ? 56.080 7.005 88.515 1.00 21.62 94 TYR A N 1
ATOM 696 C CA . TYR A 1 96 ? 55.664 5.666 88.885 1.00 22.93 94 TYR A CA 1
ATOM 697 C C . TYR A 1 96 ? 54.593 5.154 87.929 1.00 21.93 94 TYR A C 1
ATOM 698 O O . TYR A 1 96 ? 53.882 5.937 87.306 1.00 23.26 94 TYR A O 1
ATOM 707 N N . ASN A 1 97 ? 54.496 3.835 87.822 1.00 21.41 95 ASN A N 1
ATOM 708 C CA . ASN A 1 97 ? 53.506 3.177 86.979 1.00 21.34 95 ASN A CA 1
ATOM 709 C C . ASN A 1 97 ? 52.339 2.896 87.931 1.00 20.89 95 ASN A C 1
ATOM 710 O O . ASN A 1 97 ? 52.402 1.969 88.750 1.00 19.89 95 ASN A O 1
ATOM 715 N N . CYS A 1 98 ? 51.269 3.678 87.815 1.00 18.72 96 CYS A N 1
ATOM 716 C CA . CYS A 1 98 ? 50.146 3.539 88.740 1.00 20.25 96 CYS A CA 1
ATOM 717 C C . CYS A 1 98 ? 48.770 3.124 88.242 1.00 20.04 96 CYS A C 1
ATOM 718 O O . CYS A 1 98 ? 48.467 3.145 87.050 1.00 20.29 96 CYS A O 1
ATOM 721 N N . VAL A 1 99 ? 47.937 2.751 89.207 1.00 21.29 97 VAL A N 1
ATOM 722 C CA . VAL A 1 99 ? 46.557 2.372 88.962 1.00 22.38 97 VAL A CA 1
ATOM 723 C C . VAL A 1 99 ? 45.725 3.141 89.980 1.00 24.05 97 VAL A C 1
ATOM 724 O O . VAL A 1 99 ? 46.043 3.144 91.173 1.00 25.28 97 VAL A O 1
ATOM 728 N N . CYS A 1 100 ? 44.687 3.818 89.497 1.00 23.46 98 CYS A N 1
ATOM 729 C CA . CYS A 1 100 ? 43.779 4.599 90.336 1.00 23.45 98 CYS A CA 1
ATOM 730 C C . CYS A 1 100 ? 42.516 3.789 90.570 1.00 23.19 98 CYS A C 1
ATOM 731 O O . CYS A 1 100 ? 42.090 3.044 89.687 1.00 21.51 98 CYS A O 1
ATOM 734 N N . LEU A 1 101 ? 41.934 3.906 91.763 1.00 23.04 99 LEU A N 1
ATOM 735 C CA . LEU A 1 101 ? 40.689 3.206 92.046 1.00 22.61 99 LEU A CA 1
ATOM 736 C C . LEU A 1 101 ? 39.628 4.260 92.316 1.00 23.85 99 LEU A C 1
ATOM 737 O O . LEU A 1 101 ? 39.761 5.076 93.232 1.00 23.62 99 LEU A O 1
ATOM 742 N N . VAL A 1 102 ? 38.585 4.241 91.495 1.00 22.75 100 VAL A N 1
ATOM 743 C CA . VAL A 1 102 ? 37.475 5.178 91.604 1.00 22.77 100 VAL A CA 1
ATOM 744 C C . VAL A 1 102 ? 36.250 4.437 92.111 1.00 23.65 100 VAL A C 1
ATOM 745 O O . VAL A 1 102 ? 35.946 3.341 91.639 1.00 24.51 100 VAL A O 1
ATOM 749 N N . GLU A 1 103 ? 35.554 5.030 93.078 1.00 23.13 101 GLU A N 1
ATOM 750 C CA . GLU A 1 103 ? 34.341 4.434 93.618 1.00 24.22 101 GLU A CA 1
ATOM 751 C C . GLU A 1 103 ? 33.236 5.482 93.644 1.00 24.14 101 GLU A C 1
ATOM 752 O O . GLU A 1 103 ? 33.356 6.515 94.301 1.00 24.47 101 GLU A O 1
ATOM 758 N N . ASN A 1 104 ? 32.170 5.218 92.903 1.00 25.34 102 ASN A N 1
ATOM 759 C CA . ASN A 1 104 ? 31.034 6.128 92.840 1.00 26.73 102 ASN A CA 1
ATOM 760 C C . ASN A 1 104 ? 31.418 7.592 92.614 1.00 27.30 102 ASN A C 1
ATOM 761 O O . ASN A 1 104 ? 30.996 8.483 93.357 1.00 26.84 102 ASN A O 1
ATOM 766 N N . GLY A 1 105 ? 32.226 7.829 91.584 1.00 25.70 103 GLY A N 1
ATOM 767 C CA . GLY A 1 105 ? 32.635 9.181 91.245 1.00 25.49 103 GLY A CA 1
ATOM 768 C C . GLY A 1 105 ? 33.743 9.787 92.083 1.00 25.78 103 GLY A C 1
ATOM 769 O O . GLY A 1 105 ? 34.164 10.916 91.827 1.00 25.67 103 GLY A O 1
ATOM 770 N N . ILE A 1 106 ? 34.232 9.044 93.070 1.00 25.61 104 ILE A N 1
ATOM 771 C CA . ILE A 1 106 ? 35.281 9.554 93.942 1.00 25.19 104 ILE A CA 1
ATOM 772 C C . ILE A 1 106 ? 36.576 8.747 93.870 1.00 25.02 104 ILE A C 1
ATOM 773 O O . ILE A 1 106 ? 36.565 7.525 94.010 1.00 23.90 104 ILE A O 1
ATOM 778 N N . VAL A 1 107 ? 37.694 9.433 93.662 1.00 25.13 105 VAL A N 1
ATOM 779 C CA . VAL A 1 107 ? 38.987 8.751 93.613 1.00 26.53 105 VAL A CA 1
ATOM 780 C C . VAL A 1 107 ? 39.378 8.343 95.031 1.00 26.90 105 VAL A C 1
ATOM 781 O O . VAL A 1 107 ? 39.541 9.194 95.904 1.00 26.88 105 VAL A O 1
ATOM 785 N N . LYS A 1 108 ? 39.531 7.040 95.254 1.00 27.76 106 LYS A N 1
ATOM 786 C CA . LYS A 1 108 ? 39.879 6.512 96.571 1.00 28.02 106 LYS A CA 1
ATOM 787 C C . LYS A 1 108 ? 41.376 6.412 96.855 1.00 29.35 106 LYS A C 1
ATOM 788 O O . LYS A 1 108 ? 41.787 6.371 98.014 1.00 29.97 106 LYS A O 1
ATOM 794 N N . GLY A 1 109 ? 42.189 6.346 95.808 1.00 29.87 107 GLY A N 1
ATOM 795 C CA . GLY A 1 109 ? 43.622 6.238 96.015 1.00 28.97 107 GLY A CA 1
ATOM 796 C C . GLY A 1 109 ? 44.348 5.738 94.782 1.00 28.92 107 GLY A C 1
ATOM 797 O O . GLY A 1 109 ? 43.721 5.483 93.752 1.00 27.58 107 GLY A O 1
ATOM 798 N N . PHE A 1 110 ? 45.667 5.589 94.896 1.00 27.93 108 PHE A N 1
ATOM 799 C CA . PHE A 1 110 ? 46.509 5.134 93.791 1.00 28.20 108 PHE A CA 1
ATOM 800 C C . PHE A 1 110 ? 47.505 4.079 94.257 1.00 27.95 108 PHE A C 1
ATOM 801 O O . PHE A 1 110 ? 48.174 4.264 95.274 1.00 28.49 108 PHE A O 1
ATOM 809 N N . SER A 1 111 ? 47.599 2.981 93.513 1.00 27.06 109 SER A N 1
ATOM 810 C CA . SER A 1 111 ? 48.543 1.913 93.828 1.00 26.98 109 SER A CA 1
ATOM 811 C C . SER A 1 111 ? 49.681 2.015 92.805 1.00 28.25 109 SER A C 1
ATOM 812 O O . SER A 1 111 ? 49.427 2.185 91.611 1.00 28.08 109 SER A O 1
ATOM 815 N N . ALA A 1 112 ? 50.925 1.928 93.273 1.00 26.05 110 ALA A N 1
ATOM 816 C CA . ALA A 1 112 ? 52.088 2.017 92.392 1.00 26.95 110 ALA A CA 1
ATOM 817 C C . ALA A 1 112 ? 52.725 0.644 92.204 1.00 27.12 110 ALA A C 1
ATOM 818 O O . ALA A 1 112 ? 52.776 -0.156 93.139 1.00 27.11 110 ALA A O 1
ATOM 820 N N . LYS A 1 113 ? 53.213 0.380 90.994 1.00 24.71 111 LYS A N 1
ATOM 821 C CA . LYS A 1 113 ? 53.827 -0.906 90.674 1.00 24.74 111 LYS A CA 1
ATOM 822 C C . LYS A 1 113 ? 55.091 -1.127 91.500 1.00 24.32 111 LYS A C 1
ATOM 823 O O . LYS A 1 113 ? 55.924 -0.229 91.638 1.00 24.44 111 LYS A O 1
ATOM 829 N N . GLN A 1 114 ? 55.233 -2.333 92.040 1.00 26.98 112 GLN A N 1
ATOM 830 C CA . GLN A 1 114 ? 56.383 -2.661 92.874 1.00 28.65 112 GLN A CA 1
ATOM 831 C C . GLN A 1 114 ? 57.513 -3.401 92.158 1.00 29.51 112 GLN A C 1
ATOM 832 O O . GLN A 1 114 ? 58.670 -3.319 92.571 1.00 29.06 112 GLN A O 1
ATOM 838 N N . PHE A 1 115 ? 57.186 -4.128 91.095 1.00 30.93 113 PHE A N 1
ATOM 839 C CA . PHE A 1 115 ? 58.207 -4.863 90.353 1.00 30.89 113 PHE A CA 1
ATOM 840 C C . PHE A 1 115 ? 58.211 -4.453 88.888 1.00 29.32 113 PHE A C 1
ATOM 841 O O . PHE A 1 115 ? 57.287 -4.775 88.143 1.00 29.54 113 PHE A O 1
ATOM 849 N N . LEU A 1 116 ? 59.260 -3.748 88.480 1.00 26.76 114 LEU A N 1
ATOM 850 C CA . LEU A 1 116 ? 59.373 -3.283 87.107 1.00 25.51 114 LEU A CA 1
ATOM 851 C C . LEU A 1 116 ? 59.933 -4.330 86.156 1.00 24.93 114 LEU A C 1
ATOM 852 O O . LEU A 1 116 ? 60.877 -5.044 86.485 1.00 23.91 114 LEU A O 1
ATOM 857 N N . ALA A 1 117 ? 59.336 -4.418 84.973 1.00 24.17 115 ALA A N 1
ATOM 858 C CA . ALA A 1 117 ? 59.789 -5.360 83.959 1.00 23.43 115 ALA A CA 1
ATOM 859 C C . ALA A 1 117 ? 60.917 -4.674 83.187 1.00 24.50 115 ALA A C 1
ATOM 860 O O . ALA A 1 117 ? 60.690 -3.675 82.501 1.00 24.14 115 ALA A O 1
ATOM 862 N N . ASN A 1 118 ? 62.130 -5.210 83.303 1.00 22.66 116 ASN A N 1
ATOM 863 C CA . ASN A 1 118 ? 63.292 -4.626 82.648 1.00 24.97 116 ASN A CA 1
ATOM 864 C C . ASN A 1 118 ? 64.075 -5.688 81.878 1.00 25.74 116 ASN A C 1
ATOM 865 O O . ASN A 1 118 ? 65.247 -5.490 81.557 1.00 28.66 116 ASN A O 1
ATOM 870 N N . GLU A 1 119 ? 63.425 -6.814 81.592 1.00 23.54 117 GLU A N 1
ATOM 871 C CA . GLU A 1 119 ? 64.051 -7.910 80.855 1.00 24.50 117 GLU A CA 1
ATOM 872 C C . GLU A 1 119 ? 63.405 -8.083 79.480 1.00 22.10 117 GLU A C 1
ATOM 873 O O . GLU A 1 119 ? 62.269 -7.664 79.258 1.00 21.64 117 GLU A O 1
ATOM 879 N N . GLY A 1 120 ? 64.139 -8.702 78.561 1.00 19.70 118 GLY A N 1
ATOM 880 C CA . GLY A 1 120 ? 63.612 -8.953 77.229 1.00 18.74 118 GLY A CA 1
ATOM 881 C C . GLY A 1 120 ? 63.051 -7.756 76.485 1.00 15.58 118 GLY A C 1
ATOM 882 O O . GLY A 1 120 ? 63.773 -6.816 76.170 1.00 16.48 118 GLY A O 1
ATOM 883 N N . VAL A 1 121 ? 61.754 -7.784 76.208 1.00 15.79 119 VAL A N 1
ATOM 884 C CA . VAL A 1 121 ? 61.117 -6.689 75.475 1.00 15.18 119 VAL A CA 1
ATOM 885 C C . VAL A 1 121 ? 60.775 -5.478 76.332 1.00 16.02 119 VAL A C 1
ATOM 886 O O . VAL A 1 121 ? 60.315 -4.466 75.806 1.00 15.07 119 VAL A O 1
ATOM 890 N N . HIS A 1 122 ? 61.003 -5.579 77.638 1.00 15.81 120 HIS A N 1
ATOM 891 C CA . HIS A 1 122 ? 60.659 -4.498 78.569 1.00 17.83 120 HIS A CA 1
ATOM 892 C C . HIS A 1 122 ? 61.818 -3.587 78.981 1.00 17.53 120 HIS A C 1
ATOM 893 O O . HIS A 1 122 ? 62.947 -4.041 79.147 1.00 16.14 120 HIS A O 1
ATOM 900 N N . TYR A 1 123 ? 61.505 -2.304 79.172 1.00 15.52 121 TYR A N 1
ATOM 901 C CA . TYR A 1 123 ? 62.480 -1.285 79.554 1.00 16.11 121 TYR A CA 1
ATOM 902 C C . TYR A 1 123 ? 61.870 -0.329 80.580 1.00 15.79 121 TYR A C 1
ATOM 903 O O . TYR A 1 123 ? 62.213 0.852 80.607 1.00 15.95 121 TYR A O 1
ATOM 912 N N . GLU A 1 124 ? 60.990 -0.833 81.438 1.00 16.81 122 GLU A N 1
ATOM 913 C CA . GLU A 1 124 ? 60.311 0.030 82.403 1.00 18.77 122 GLU A CA 1
ATOM 914 C C . GLU A 1 124 ? 61.157 0.928 83.298 1.00 18.01 122 GLU A C 1
ATOM 915 O O . GLU A 1 124 ? 60.770 2.067 83.575 1.00 16.74 122 GLU A O 1
ATOM 921 N N . THR A 1 125 ? 62.319 0.448 83.722 1.00 18.47 123 THR A N 1
ATOM 922 C CA . THR A 1 125 ? 63.167 1.240 84.606 1.00 19.57 123 THR A CA 1
ATOM 923 C C . THR A 1 125 ? 63.618 2.558 83.990 1.00 18.63 123 THR A C 1
ATOM 924 O O . THR A 1 125 ? 64.000 3.485 84.705 1.00 19.12 123 THR A O 1
ATOM 928 N N . ARG A 1 126 ? 63.575 2.637 82.662 1.00 16.60 124 ARG A N 1
ATOM 929 C CA . ARG A 1 126 ? 63.967 3.849 81.951 1.00 16.02 124 ARG A CA 1
ATOM 930 C C . ARG A 1 126 ? 62.984 4.982 82.234 1.00 16.07 124 ARG A C 1
ATOM 931 O O . ARG A 1 126 ? 63.361 6.157 82.236 1.00 16.41 124 ARG A O 1
ATOM 939 N N . TRP A 1 127 ? 61.731 4.625 82.492 1.00 16.30 125 TRP A N 1
ATOM 940 C CA . TRP A 1 127 ? 60.691 5.623 82.720 1.00 18.13 125 TRP A CA 1
ATOM 941 C C . TRP A 1 127 ? 60.075 5.611 84.106 1.00 20.13 125 TRP A C 1
ATOM 942 O O . TRP A 1 127 ? 59.553 6.627 84.561 1.00 21.43 125 TRP A O 1
ATOM 953 N N . PHE A 1 128 ? 60.119 4.463 84.769 1.00 19.91 126 PHE A N 1
ATOM 954 C CA . PHE A 1 128 ? 59.494 4.339 86.076 1.00 20.13 126 PHE A CA 1
ATOM 955 C C . PHE A 1 128 ? 60.434 3.900 87.187 1.00 23.20 126 PHE A C 1
ATOM 956 O O . PHE A 1 128 ? 61.487 3.307 86.941 1.00 22.00 126 PHE A O 1
ATOM 964 N N . THR A 1 129 ? 60.024 4.186 88.417 1.00 22.47 127 THR A N 1
ATOM 965 C CA . THR A 1 129 ? 60.786 3.800 89.596 1.00 24.14 127 THR A CA 1
ATOM 966 C C . THR A 1 129 ? 59.886 2.875 90.411 1.00 23.84 127 THR A C 1
ATOM 967 O O . THR A 1 129 ? 58.717 3.182 90.635 1.00 24.29 127 THR A O 1
ATOM 971 N N . ALA A 1 130 ? 60.420 1.734 90.833 1.00 24.06 128 ALA A N 1
ATOM 972 C CA . ALA A 1 130 ? 59.643 0.777 91.613 1.00 24.77 128 ALA A CA 1
ATOM 973 C C . ALA A 1 130 ? 59.219 1.374 92.952 1.00 26.21 128 ALA A C 1
ATOM 974 O O . ALA A 1 130 ? 59.971 2.126 93.567 1.00 26.28 128 ALA A O 1
ATOM 976 N N . TRP A 1 131 ? 58.009 1.040 93.393 1.00 27.37 129 TRP A N 1
ATOM 977 C CA . TRP A 1 131 ? 57.493 1.540 94.664 1.00 29.09 129 TRP A CA 1
ATOM 978 C C . TRP A 1 131 ? 57.773 0.552 95.786 1.00 30.07 129 TRP A C 1
ATOM 979 O O . TRP A 1 131 ? 57.454 -0.630 95.670 1.00 30.37 129 TRP A O 1
ATOM 990 N N . PRO A 1 132 ? 58.366 1.027 96.892 1.00 32.59 130 PRO A N 1
ATOM 991 C CA . PRO A 1 132 ? 58.695 0.185 98.049 1.00 35.58 130 PRO A CA 1
ATOM 992 C C . PRO A 1 132 ? 57.496 -0.592 98.598 1.00 37.58 130 PRO A C 1
ATOM 993 O O . PRO A 1 132 ? 56.426 -0.027 98.815 1.00 39.08 130 PRO A O 1
ATOM 997 N N . ARG A 1 133 ? 57.689 -1.887 98.827 1.00 38.98 131 ARG A N 1
ATOM 998 C CA . ARG A 1 133 ? 56.637 -2.755 99.345 1.00 40.76 131 ARG A CA 1
ATOM 999 C C . ARG A 1 133 ? 56.204 -2.323 100.748 1.00 40.54 131 ARG A C 1
ATOM 1000 O O . ARG A 1 133 ? 57.020 -1.850 101.540 1.00 39.95 131 ARG A O 1
ATOM 1008 N N . ASN A 1 134 ? 54.916 -2.483 101.043 1.00 39.93 132 ASN A N 1
ATOM 1009 C CA . ASN A 1 134 ? 54.366 -2.124 102.348 1.00 40.09 132 ASN A CA 1
ATOM 1010 C C . ASN A 1 134 ? 54.581 -0.659 102.703 1.00 38.71 132 ASN A C 1
ATOM 1011 O O . ASN A 1 134 ? 54.631 -0.301 103.877 1.00 39.61 132 ASN A O 1
ATOM 1016 N N . HIS A 1 135 ? 54.722 0.179 101.682 1.00 38.00 133 HIS A N 1
ATOM 1017 C CA . HIS A 1 135 ? 54.898 1.615 101.875 1.00 37.15 133 HIS A CA 1
ATOM 1018 C C . HIS A 1 135 ? 53.623 2.322 101.432 1.00 37.97 133 HIS A C 1
ATOM 1019 O O . HIS A 1 135 ? 53.012 1.951 100.427 1.00 36.44 133 HIS A O 1
ATOM 1026 N N . THR A 1 136 ? 53.228 3.347 102.177 1.00 38.12 134 THR A N 1
ATOM 1027 C CA . THR A 1 136 ? 52.027 4.100 101.852 1.00 38.40 134 THR A CA 1
ATOM 1028 C C . THR A 1 136 ? 52.246 5.571 102.165 1.00 39.27 134 THR A C 1
ATOM 1029 O O . THR A 1 136 ? 52.596 5.929 103.288 1.00 40.85 134 THR A O 1
ATOM 1033 N N . THR A 1 137 ? 52.050 6.421 101.165 1.00 39.01 135 THR A N 1
ATOM 1034 C CA . THR A 1 137 ? 52.213 7.855 101.346 1.00 39.34 135 THR A CA 1
ATOM 1035 C C . THR A 1 137 ? 50.936 8.554 100.898 1.00 39.85 135 THR A C 1
ATOM 1036 O O . THR A 1 137 ? 49.872 7.936 100.821 1.00 38.73 135 THR A O 1
ATOM 1040 N N . THR A 1 138 ? 51.045 9.843 100.606 1.00 40.07 136 THR A N 1
ATOM 1041 C CA . THR A 1 138 ? 49.901 10.619 100.164 1.00 41.13 136 THR A CA 1
ATOM 1042 C C . THR A 1 138 ? 50.228 11.413 98.912 1.00 40.94 136 THR A C 1
ATOM 1043 O O . THR A 1 138 ? 51.318 11.968 98.780 1.00 41.15 136 THR A O 1
ATOM 1047 N N . PHE A 1 139 ? 49.276 11.447 97.988 1.00 40.89 137 PHE A N 1
ATOM 1048 C CA . PHE A 1 139 ? 49.429 12.190 96.747 1.00 40.47 137 PHE A CA 1
ATOM 1049 C C . PHE A 1 139 ? 48.464 13.364 96.833 1.00 40.79 137 PHE A C 1
ATOM 1050 O O . PHE A 1 139 ? 47.261 13.168 97.002 1.00 40.28 137 PHE A O 1
ATOM 1058 N N . LEU A 1 140 ? 48.992 14.577 96.728 1.00 41.44 138 LEU A N 1
ATOM 1059 C CA . LEU A 1 140 ? 48.166 15.779 96.797 1.00 42.68 138 LEU A CA 1
ATOM 1060 C C . LEU A 1 140 ? 47.788 16.321 95.427 1.00 42.50 138 LEU A C 1
ATOM 1061 O O . LEU A 1 140 ? 48.641 16.822 94.694 1.00 42.35 138 LEU A O 1
ATOM 1066 N N . TYR A 1 141 ? 46.509 16.220 95.082 1.00 42.44 139 TYR A N 1
ATOM 1067 C CA . TYR A 1 141 ? 46.030 16.744 93.811 1.00 42.43 139 TYR A CA 1
ATOM 1068 C C . TYR A 1 141 ? 45.001 17.812 94.148 1.00 44.02 139 TYR A C 1
ATOM 1069 O O . TYR A 1 141 ? 43.959 17.521 94.742 1.00 42.87 139 TYR A O 1
ATOM 1078 N N . ASN A 1 142 ? 45.312 19.045 93.761 1.00 44.85 140 ASN A N 1
ATOM 1079 C CA . ASN A 1 142 ? 44.472 20.198 94.048 1.00 46.88 140 ASN A CA 1
ATOM 1080 C C . ASN A 1 142 ? 44.608 20.503 95.532 1.00 47.24 140 ASN A C 1
ATOM 1081 O O . ASN A 1 142 ? 45.402 21.360 95.922 1.00 48.31 140 ASN A O 1
ATOM 1086 N N . ASP A 1 143 ? 43.856 19.788 96.360 1.00 46.52 141 ASP A N 1
ATOM 1087 C CA . ASP A 1 143 ? 43.927 20.000 97.798 1.00 46.48 141 ASP A CA 1
ATOM 1088 C C . ASP A 1 143 ? 43.463 18.780 98.573 1.00 46.12 141 ASP A C 1
ATOM 1089 O O . ASP A 1 143 ? 43.177 18.871 99.762 1.00 45.76 141 ASP A O 1
ATOM 1094 N N . VAL A 1 144 ? 43.401 17.635 97.901 1.00 45.39 142 VAL A N 1
ATOM 1095 C CA . VAL A 1 144 ? 42.965 16.401 98.546 1.00 44.67 142 VAL A CA 1
ATOM 1096 C C . VAL A 1 144 ? 44.121 15.426 98.752 1.00 44.34 142 VAL A C 1
ATOM 1097 O O . VAL A 1 144 ? 44.997 15.300 97.899 1.00 44.30 142 VAL A O 1
ATOM 1101 N N . LYS A 1 145 ? 44.107 14.736 99.889 1.00 43.71 143 LYS A N 1
ATOM 1102 C CA . LYS A 1 145 ? 45.146 13.767 100.223 1.00 43.16 143 LYS A CA 1
ATOM 1103 C C . LYS A 1 145 ? 44.671 12.349 99.913 1.00 41.60 143 LYS A C 1
ATOM 1104 O O . LYS A 1 145 ? 43.816 11.807 100.611 1.00 40.99 143 LYS A O 1
ATOM 1110 N N . TYR A 1 146 ? 45.239 11.753 98.868 1.00 39.29 144 TYR A N 1
ATOM 1111 C CA . TYR A 1 146 ? 44.871 10.405 98.444 1.00 37.11 144 TYR A CA 1
ATOM 1112 C C . TYR A 1 146 ? 45.896 9.351 98.835 1.00 36.45 144 TYR A C 1
ATOM 1113 O O . TYR A 1 146 ? 47.097 9.563 98.690 1.00 37.42 144 TYR A O 1
ATOM 1122 N N . PRO A 1 147 ? 45.436 8.196 99.340 1.00 35.40 145 PRO A N 1
ATOM 1123 C CA . PRO A 1 147 ? 46.393 7.152 99.714 1.00 35.33 145 PRO A CA 1
ATOM 1124 C C . PRO A 1 147 ? 47.184 6.817 98.442 1.00 36.44 145 PRO A C 1
ATOM 1125 O O . PRO A 1 147 ? 46.612 6.809 97.349 1.00 35.93 145 PRO A O 1
ATOM 1129 N N . PHE A 1 148 ? 48.483 6.555 98.579 1.00 35.72 146 PHE A N 1
ATOM 1130 C CA . PHE A 1 148 ? 49.326 6.241 97.425 1.00 35.64 146 PHE A CA 1
ATOM 1131 C C . PHE A 1 148 ? 50.391 5.198 97.755 1.00 35.91 146 PHE A C 1
ATOM 1132 O O . PHE A 1 148 ? 50.973 5.214 98.838 1.00 36.34 146 PHE A O 1
ATOM 1140 N N . GLY A 1 149 ? 50.647 4.298 96.810 1.00 36.35 147 GLY A N 1
ATOM 1141 C CA . GLY A 1 149 ? 51.654 3.272 97.013 1.00 35.61 147 GLY A CA 1
ATOM 1142 C C . GLY A 1 149 ? 51.081 1.887 97.213 1.00 35.81 147 GLY A C 1
ATOM 1143 O O . GLY A 1 149 ? 50.412 1.346 96.335 1.00 36.83 147 GLY A O 1
ATOM 1144 N N . ASP A 1 150 ? 51.365 1.293 98.363 1.00 35.13 148 ASP A N 1
ATOM 1145 C CA . ASP A 1 150 ? 50.849 -0.027 98.669 1.00 35.15 148 ASP A CA 1
ATOM 1146 C C . ASP A 1 150 ? 49.550 0.259 99.417 1.00 36.83 148 ASP A C 1
ATOM 1147 O O . ASP A 1 150 ? 49.574 0.623 100.595 1.00 35.05 148 ASP A O 1
ATOM 1152 N N . VAL A 1 151 ? 48.421 0.109 98.728 1.00 36.81 149 VAL A N 1
ATOM 1153 C CA . VAL A 1 151 ? 47.128 0.403 99.335 1.00 38.33 149 VAL A CA 1
ATOM 1154 C C . VAL A 1 151 ? 46.054 -0.669 99.174 1.00 38.59 149 VAL A C 1
ATOM 1155 O O . VAL A 1 151 ? 45.940 -1.306 98.125 1.00 39.37 149 VAL A O 1
ATOM 1159 N N . LEU A 1 152 ? 45.269 -0.854 100.232 1.00 39.95 150 LEU A N 1
ATOM 1160 C CA . LEU A 1 152 ? 44.153 -1.796 100.233 1.00 40.12 150 LEU A CA 1
ATOM 1161 C C . LEU A 1 152 ? 42.914 -0.910 100.186 1.00 39.30 150 LEU A C 1
ATOM 1162 O O . LEU A 1 152 ? 42.874 0.130 100.841 1.00 40.38 150 LEU A O 1
ATOM 1167 N N . TYR A 1 153 ? 41.905 -1.316 99.424 1.00 37.45 151 TYR A N 1
ATOM 1168 C CA . TYR A 1 153 ? 40.698 -0.507 99.278 1.00 37.38 151 TYR A CA 1
ATOM 1169 C C . TYR A 1 153 ? 39.434 -1.115 99.860 1.00 37.54 151 TYR A C 1
ATOM 1170 O O . TYR A 1 153 ? 39.055 -2.235 99.521 1.00 38.15 151 TYR A O 1
ATOM 1179 N N . ASN A 1 154 ? 38.775 -0.358 100.729 1.00 39.16 152 ASN A N 1
ATOM 1180 C CA . ASN A 1 154 ? 37.535 -0.808 101.341 1.00 40.25 152 ASN A CA 1
ATOM 1181 C C . ASN A 1 154 ? 36.367 -0.158 100.610 1.00 40.61 152 ASN A C 1
ATOM 1182 O O . ASN A 1 154 ? 36.151 1.049 100.720 1.00 41.86 152 ASN A O 1
ATOM 1187 N N . VAL A 1 155 ? 35.629 -0.959 99.850 1.00 41.34 153 VAL A N 1
ATOM 1188 C CA . VAL A 1 155 ? 34.482 -0.457 99.107 1.00 42.23 153 VAL A CA 1
ATOM 1189 C C . VAL A 1 155 ? 33.278 -1.376 99.273 1.00 44.47 153 VAL A C 1
ATOM 1190 O O . VAL A 1 155 ? 33.411 -2.520 99.718 1.00 43.96 153 VAL A O 1
ATOM 1194 N N . LYS A 1 156 ? 32.111 -0.853 98.906 1.00 46.66 154 LYS A N 1
ATOM 1195 C CA . LYS A 1 156 ? 30.841 -1.571 98.967 1.00 48.70 154 LYS A CA 1
ATOM 1196 C C . LYS A 1 156 ? 30.905 -2.858 99.784 1.00 48.88 154 LYS A C 1
ATOM 1197 O O . LYS A 1 156 ? 30.875 -2.823 101.017 1.00 49.54 154 LYS A O 1
ATOM 1203 N N . ASP A 1 157 ? 30.994 -3.990 99.092 1.00 48.32 155 ASP A N 1
ATOM 1204 C CA . ASP A 1 157 ? 31.057 -5.289 99.752 1.00 47.69 155 ASP A CA 1
ATOM 1205 C C . ASP A 1 157 ? 32.361 -6.014 99.440 1.00 46.25 155 ASP A C 1
ATOM 1206 O O . ASP A 1 157 ? 32.345 -7.200 99.103 1.00 46.69 155 ASP A O 1
ATOM 1211 N N . ALA A 1 158 ? 33.490 -5.318 99.553 1.00 43.79 156 ALA A N 1
ATOM 1212 C CA . ALA A 1 158 ? 34.770 -5.952 99.263 1.00 41.03 156 ALA A CA 1
ATOM 1213 C C . ALA A 1 158 ? 35.998 -5.149 99.673 1.00 39.00 156 ALA A C 1
ATOM 1214 O O . ALA A 1 158 ? 35.948 -3.925 99.811 1.00 38.28 156 ALA A O 1
ATOM 1216 N N . ARG A 1 159 ? 37.100 -5.868 99.866 1.00 36.37 157 ARG A N 1
ATOM 1217 C CA . ARG A 1 159 ? 38.384 -5.279 100.226 1.00 34.74 157 ARG A CA 1
ATOM 1218 C C . ARG A 1 159 ? 39.307 -5.559 99.043 1.00 32.14 157 ARG A C 1
ATOM 1219 O O . ARG A 1 159 ? 39.741 -6.691 98.834 1.00 31.22 157 ARG A O 1
ATOM 1227 N N . ILE A 1 160 ? 39.604 -4.518 98.278 1.00 30.41 158 ILE A N 1
ATOM 1228 C CA . ILE A 1 160 ? 40.418 -4.652 97.077 1.00 28.83 158 ILE A CA 1
ATOM 1229 C C . ILE A 1 160 ? 41.914 -4.411 97.214 1.00 28.08 158 ILE A C 1
ATOM 1230 O O . ILE A 1 160 ? 42.356 -3.487 97.895 1.00 28.32 158 ILE A O 1
ATOM 1235 N N . GLY A 1 161 ? 42.683 -5.257 96.539 1.00 27.89 159 GLY A N 1
ATOM 1236 C CA . GLY A 1 161 ? 44.128 -5.133 96.534 1.00 27.66 159 GLY A CA 1
ATOM 1237 C C . GLY A 1 161 ? 44.582 -5.249 95.090 1.00 28.79 159 GLY A C 1
ATOM 1238 O O . GLY A 1 161 ? 43.936 -5.934 94.299 1.00 28.54 159 GLY A O 1
ATOM 1239 N N . PHE A 1 162 ? 45.674 -4.579 94.735 1.00 29.46 160 PHE A N 1
ATOM 1240 C CA . PHE A 1 162 ? 46.188 -4.636 93.369 1.00 30.37 160 PHE A CA 1
ATOM 1241 C C . PHE A 1 162 ? 47.473 -5.438 93.229 1.00 30.24 160 PHE A C 1
ATOM 1242 O O . PHE A 1 162 ? 48.317 -5.451 94.119 1.00 31.15 160 PHE A O 1
ATOM 1250 N N . GLU A 1 163 ? 47.597 -6.107 92.091 1.00 30.70 161 GLU A N 1
ATOM 1251 C CA . GLU A 1 163 ? 48.780 -6.878 91.744 1.00 31.70 161 GLU A CA 1
ATOM 1252 C C . GLU A 1 163 ? 48.963 -6.446 90.289 1.00 32.44 161 GLU A C 1
ATOM 1253 O O . GLU A 1 163 ? 48.386 -7.040 89.378 1.00 30.04 161 GLU A O 1
ATOM 1259 N N . ILE A 1 164 ? 49.730 -5.378 90.082 1.00 31.80 162 ILE A N 1
ATOM 1260 C CA . ILE A 1 164 ? 49.943 -4.850 88.739 1.00 31.47 162 ILE A CA 1
ATOM 1261 C C . ILE A 1 164 ? 50.895 -5.689 87.888 1.00 33.11 162 ILE A C 1
ATOM 1262 O O . ILE A 1 164 ? 52.107 -5.723 88.128 1.00 31.95 162 ILE A O 1
ATOM 1267 N N . CYS A 1 165 ? 50.315 -6.361 86.894 1.00 34.45 163 CYS A N 1
ATOM 1268 C CA . CYS A 1 165 ? 51.032 -7.219 85.953 1.00 35.28 163 CYS A CA 1
ATOM 1269 C C . CYS A 1 165 ? 52.127 -8.056 86.612 1.00 36.63 163 CYS A C 1
ATOM 1270 O O . CYS A 1 165 ? 51.836 -8.933 87.425 1.00 37.40 163 CYS A O 1
ATOM 1273 N N . GLU A 1 166 ? 53.381 -7.778 86.259 1.00 37.32 164 GLU A N 1
ATOM 1274 C CA . GLU A 1 166 ? 54.529 -8.507 86.797 1.00 39.05 164 GLU A CA 1
ATOM 1275 C C . GLU A 1 166 ? 54.487 -8.731 88.308 1.00 39.26 164 GLU A C 1
ATOM 1276 O O . GLU A 1 166 ? 55.012 -9.728 88.802 1.00 40.05 164 GLU A O 1
ATOM 1282 N N . ASP A 1 167 ? 53.880 -7.803 89.041 1.00 39.28 165 ASP A N 1
ATOM 1283 C CA . ASP A 1 167 ? 53.785 -7.927 90.494 1.00 39.83 165 ASP A CA 1
ATOM 1284 C C . ASP A 1 167 ? 53.130 -9.248 90.883 1.00 40.59 165 ASP A C 1
ATOM 1285 O O . ASP A 1 167 ? 53.208 -9.676 92.034 1.00 41.09 165 ASP A O 1
ATOM 1290 N N . HIS A 1 178 ? 46.744 -7.815 99.571 1.00 65.37 176 HIS A N 1
ATOM 1291 C CA . HIS A 1 178 ? 47.540 -9.000 99.869 1.00 65.70 176 HIS A CA 1
ATOM 1292 C C . HIS A 1 178 ? 46.714 -9.989 100.691 1.00 65.45 176 HIS A C 1
ATOM 1293 O O . HIS A 1 178 ? 45.737 -9.610 101.339 1.00 65.33 176 HIS A O 1
ATOM 1300 N N . TYR A 1 179 ? 47.110 -11.257 100.652 1.00 65.17 177 TYR A N 1
ATOM 1301 C CA . TYR A 1 179 ? 46.420 -12.311 101.386 1.00 64.56 177 TYR A CA 1
ATOM 1302 C C . TYR A 1 179 ? 46.458 -12.045 102.885 1.00 63.83 177 TYR A C 1
ATOM 1303 O O . TYR A 1 179 ? 45.427 -12.078 103.559 1.00 63.82 177 TYR A O 1
ATOM 1312 N N . GLU A 1 180 ? 47.655 -11.778 103.398 1.00 62.52 178 GLU A N 1
ATOM 1313 C CA . GLU A 1 180 ? 47.845 -11.508 104.818 1.00 60.90 178 GLU A CA 1
ATOM 1314 C C . GLU A 1 180 ? 47.280 -10.144 105.196 1.00 59.33 178 GLU A C 1
ATOM 1315 O O . GLU A 1 180 ? 47.547 -9.633 106.284 1.00 59.58 178 GLU A O 1
ATOM 1321 N N . LYS A 1 181 ? 46.502 -9.555 104.293 1.00 56.80 179 LYS A N 1
ATOM 1322 C CA . LYS A 1 181 ? 45.901 -8.250 104.536 1.00 53.59 179 LYS A CA 1
ATOM 1323 C C . LYS A 1 181 ? 44.377 -8.331 104.543 1.00 50.74 179 LYS A C 1
ATOM 1324 O O . LYS A 1 181 ? 43.694 -7.354 104.853 1.00 49.76 179 LYS A O 1
ATOM 1330 N N . GLY A 1 182 ? 43.851 -9.502 104.196 1.00 47.78 180 GLY A N 1
ATOM 1331 C CA . GLY A 1 182 ? 42.412 -9.694 104.188 1.00 44.46 180 GLY A CA 1
ATOM 1332 C C . GLY A 1 182 ? 41.711 -9.224 102.929 1.00 42.67 180 GLY A C 1
ATOM 1333 O O . GLY A 1 182 ? 40.559 -8.791 102.979 1.00 42.60 180 GLY A O 1
ATOM 1334 N N . ALA A 1 183 ? 42.398 -9.307 101.795 1.00 39.74 181 ALA A N 1
ATOM 1335 C CA . ALA A 1 183 ? 41.809 -8.889 100.531 1.00 36.43 181 ALA A CA 1
ATOM 1336 C C . ALA A 1 183 ? 40.796 -9.923 100.058 1.00 34.92 181 ALA A C 1
ATOM 1337 O O . ALA A 1 183 ? 41.082 -11.119 100.035 1.00 33.73 181 ALA A O 1
ATOM 1339 N N . THR A 1 184 ? 39.606 -9.466 99.692 1.00 32.66 182 THR A N 1
ATOM 1340 C CA . THR A 1 184 ? 38.580 -10.372 99.198 1.00 33.02 182 THR A CA 1
ATOM 1341 C C . THR A 1 184 ? 38.624 -10.366 97.673 1.00 31.47 182 THR A C 1
ATOM 1342 O O . THR A 1 184 ? 38.141 -11.291 97.016 1.00 31.59 182 THR A O 1
ATOM 1346 N N . LEU A 1 185 ? 39.228 -9.322 97.119 1.00 29.73 183 LEU A N 1
ATOM 1347 C CA . LEU A 1 185 ? 39.331 -9.172 95.671 1.00 28.57 183 LEU A CA 1
ATOM 1348 C C . LEU A 1 185 ? 40.672 -8.592 95.250 1.00 27.30 183 LEU A C 1
ATOM 1349 O O . LEU A 1 185 ? 41.063 -7.518 95.700 1.00 26.38 183 LEU A O 1
ATOM 1354 N N . VAL A 1 186 ? 41.372 -9.315 94.383 1.00 26.57 184 VAL A N 1
ATOM 1355 C CA . VAL A 1 186 ? 42.657 -8.858 93.871 1.00 26.25 184 VAL A CA 1
ATOM 1356 C C . VAL A 1 186 ? 42.468 -8.527 92.396 1.00 25.78 184 VAL A C 1
ATOM 1357 O O . VAL A 1 186 ? 42.012 -9.364 91.622 1.00 25.76 184 VAL A O 1
ATOM 1361 N N . LEU A 1 187 ? 42.799 -7.294 92.024 1.00 25.64 185 LEU A N 1
ATOM 1362 C CA . LEU A 1 187 ? 42.688 -6.836 90.643 1.00 25.37 185 LEU A CA 1
ATOM 1363 C C . LEU A 1 187 ? 44.088 -6.852 90.039 1.00 24.12 185 LEU A C 1
ATOM 1364 O O . LEU A 1 187 ? 45.033 -6.345 90.644 1.00 24.36 185 LEU A O 1
ATOM 1369 N N . ASN A 1 188 ? 44.213 -7.442 88.854 1.00 22.84 186 ASN A N 1
ATOM 1370 C CA . ASN A 1 188 ? 45.501 -7.547 88.178 1.00 23.60 186 ASN A CA 1
ATOM 1371 C C . ASN A 1 188 ? 45.474 -6.893 86.798 1.00 22.18 186 ASN A C 1
ATOM 1372 O O . ASN A 1 188 ? 45.425 -7.578 85.773 1.00 22.67 186 ASN A O 1
ATOM 1377 N N . PRO A 1 189 ? 45.463 -5.550 86.755 1.00 20.40 187 PRO A N 1
ATOM 1378 C CA . PRO A 1 189 ? 45.454 -4.864 85.459 1.00 19.51 187 PRO A CA 1
ATOM 1379 C C . PRO A 1 189 ? 46.812 -5.180 84.843 1.00 19.58 187 PRO A C 1
ATOM 1380 O O . PRO A 1 189 ? 47.834 -5.123 85.529 1.00 20.11 187 PRO A O 1
ATOM 1384 N N . SER A 1 190 ? 46.830 -5.505 83.557 1.00 19.02 188 SER A N 1
ATOM 1385 C CA . SER A 1 190 ? 48.073 -5.891 82.911 1.00 18.38 188 SER A CA 1
ATOM 1386 C C . SER A 1 190 ? 48.283 -5.369 81.495 1.00 16.92 188 SER A C 1
ATOM 1387 O O . SER A 1 190 ? 47.355 -4.910 80.829 1.00 15.74 188 SER A O 1
ATOM 1390 N N . ALA A 1 191 ? 49.535 -5.463 81.061 1.00 15.62 189 ALA A N 1
ATOM 1391 C CA . ALA A 1 191 ? 49.970 -5.082 79.721 1.00 17.07 189 ALA A CA 1
ATOM 1392 C C . ALA A 1 191 ? 50.923 -6.221 79.357 1.00 16.01 189 ALA A C 1
ATOM 1393 O O . ALA A 1 191 ? 52.132 -6.038 79.288 1.00 17.52 189 ALA A O 1
ATOM 1395 N N . SER A 1 192 ? 50.355 -7.406 79.154 1.00 17.85 190 SER A N 1
ATOM 1396 C CA . SER A 1 192 ? 51.117 -8.614 78.845 1.00 17.51 190 SER A CA 1
ATOM 1397 C C . SER A 1 192 ? 51.144 -8.877 77.347 1.00 16.91 190 SER A C 1
ATOM 1398 O O . SER A 1 192 ? 50.129 -9.247 76.764 1.00 18.65 190 SER A O 1
ATOM 1401 N N . HIS A 1 193 ? 52.300 -8.681 76.721 1.00 15.73 191 HIS A N 1
ATOM 1402 C CA . HIS A 1 193 ? 52.399 -8.893 75.279 1.00 16.73 191 HIS A CA 1
ATOM 1403 C C . HIS A 1 193 ? 52.156 -10.352 74.933 1.00 18.70 191 HIS A C 1
ATOM 1404 O O . HIS A 1 193 ? 52.389 -11.240 75.753 1.00 19.90 191 HIS A O 1
ATOM 1411 N N . PHE A 1 194 ? 51.680 -10.579 73.716 1.00 18.47 192 PHE A N 1
ATOM 1412 C CA . PHE A 1 194 ? 51.405 -11.919 73.227 1.00 18.99 192 PHE A CA 1
ATOM 1413 C C . PHE A 1 194 ? 52.698 -12.675 72.930 1.00 17.62 192 PHE A C 1
AT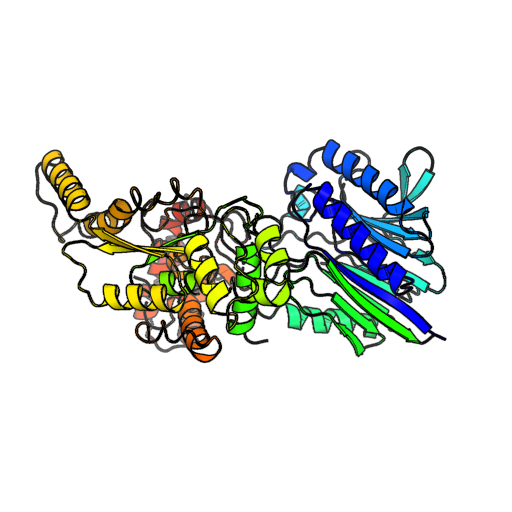OM 1414 O O . PHE A 1 194 ? 53.686 -12.099 72.490 1.00 15.05 192 PHE A O 1
ATOM 1422 N N . ALA A 1 195 ? 52.670 -13.983 73.157 1.00 18.04 193 ALA A N 1
ATOM 1423 C CA . ALA A 1 195 ? 53.809 -14.847 72.891 1.00 18.42 193 ALA A CA 1
ATOM 1424 C C . ALA A 1 195 ? 53.263 -16.274 73.001 1.00 20.21 193 ALA A C 1
ATOM 1425 O O . ALA A 1 195 ? 52.443 -16.554 73.875 1.00 19.43 193 ALA A O 1
ATOM 1427 N N . PHE A 1 196 ? 53.706 -17.158 72.111 1.00 21.50 194 PHE A N 1
ATOM 1428 C CA . PHE A 1 196 ? 53.235 -18.540 72.111 1.00 22.98 194 PHE A CA 1
ATOM 1429 C C . PHE A 1 196 ? 53.125 -19.174 73.499 1.00 25.68 194 PHE A C 1
ATOM 1430 O O . PHE A 1 196 ? 54.024 -19.043 74.330 1.00 26.48 194 PHE A O 1
ATOM 1438 N N . GLY A 1 197 ? 52.010 -19.867 73.729 1.00 28.15 195 GLY A N 1
ATOM 1439 C CA . GLY A 1 197 ? 51.771 -20.550 74.991 1.00 30.53 195 GLY A CA 1
ATOM 1440 C C . GLY A 1 197 ? 51.685 -19.723 76.260 1.00 31.75 195 GLY A C 1
ATOM 1441 O O . GLY A 1 197 ? 51.364 -20.256 77.323 1.00 32.91 195 GLY A O 1
ATOM 1442 N N . LYS A 1 198 ? 51.951 -18.424 76.161 1.00 31.75 196 LYS A N 1
ATOM 1443 C CA . LYS A 1 198 ? 51.918 -17.548 77.326 1.00 31.05 196 LYS A CA 1
ATOM 1444 C C . LYS A 1 198 ? 50.581 -17.556 78.060 1.00 30.17 196 LYS A C 1
ATOM 1445 O O . LYS A 1 198 ? 50.537 -17.531 79.291 1.00 28.97 196 LYS A O 1
ATOM 1451 N N . SER A 1 199 ? 49.493 -17.584 77.300 1.00 29.83 197 SER A N 1
ATOM 1452 C CA . SER A 1 199 ? 48.158 -17.595 77.878 1.00 31.98 197 SER A CA 1
ATOM 1453 C C . SER A 1 199 ? 48.004 -18.728 78.894 1.00 32.53 197 SER A C 1
ATOM 1454 O O . SER A 1 199 ? 47.403 -18.550 79.955 1.00 30.91 197 SER A O 1
ATOM 1457 N N . ALA A 1 200 ? 48.559 -19.891 78.570 1.00 33.68 198 ALA A N 1
ATOM 1458 C CA . ALA A 1 200 ? 48.480 -21.050 79.460 1.00 34.73 198 ALA A CA 1
ATOM 1459 C C . ALA A 1 200 ? 49.091 -20.754 80.829 1.00 35.19 198 ALA A C 1
ATOM 1460 O O . ALA A 1 200 ? 48.508 -21.080 81.864 1.00 36.61 198 ALA A O 1
ATOM 1462 N N . ILE A 1 201 ? 50.270 -20.144 80.830 1.00 35.32 199 ILE A N 1
ATOM 1463 C CA . ILE A 1 201 ? 50.958 -19.805 82.072 1.00 36.11 199 ILE A CA 1
ATOM 1464 C C . ILE A 1 201 ? 50.103 -18.865 82.916 1.00 36.56 199 ILE A C 1
ATOM 1465 O O . ILE A 1 201 ? 49.932 -19.062 84.119 1.00 36.91 199 ILE A O 1
ATOM 1470 N N . ARG A 1 202 ? 49.583 -17.833 82.262 1.00 35.74 200 ARG A N 1
ATOM 1471 C CA . ARG A 1 202 ? 48.735 -16.827 82.888 1.00 35.58 200 ARG A CA 1
ATOM 1472 C C . ARG A 1 202 ? 47.555 -17.504 83.582 1.00 34.47 200 ARG A C 1
ATOM 1473 O O . ARG A 1 202 ? 47.159 -17.130 84.690 1.00 33.18 200 ARG A O 1
ATOM 1481 N N . TYR A 1 203 ? 47.001 -18.504 82.909 1.00 34.76 201 TYR A N 1
ATOM 1482 C CA . TYR A 1 203 ? 45.875 -19.267 83.427 1.00 36.73 201 TYR A CA 1
ATOM 1483 C C . TYR A 1 203 ? 46.220 -19.829 84.803 1.00 36.73 201 TYR A C 1
ATOM 1484 O O . TYR A 1 203 ? 45.466 -19.655 85.761 1.00 37.02 201 TYR A O 1
ATOM 1493 N N . ASP A 1 204 ? 47.369 -20.493 84.900 1.00 36.96 202 ASP A N 1
ATOM 1494 C CA . ASP A 1 204 ? 47.802 -21.083 86.160 1.00 36.68 202 ASP A CA 1
ATOM 1495 C C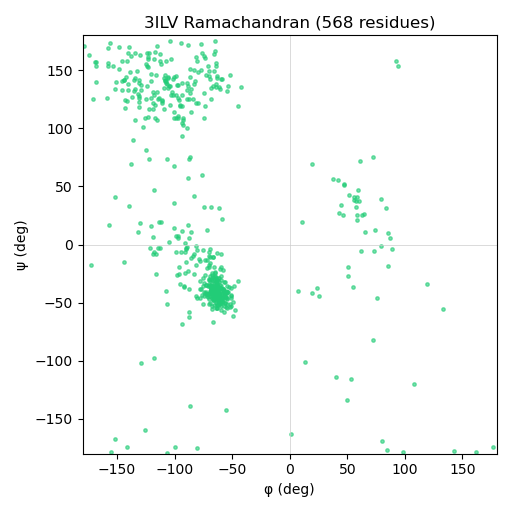 . ASP A 1 204 ? 48.075 -20.036 87.231 1.00 36.31 202 ASP A C 1
ATOM 1496 O O . ASP A 1 204 ? 47.754 -20.240 88.402 1.00 35.12 202 ASP A O 1
ATOM 1501 N N . LEU A 1 205 ? 48.664 -18.912 86.837 1.00 35.38 203 LEU A N 1
ATOM 1502 C CA . LEU A 1 205 ? 48.979 -17.862 87.797 1.00 35.04 203 LEU A CA 1
ATOM 1503 C C . LEU A 1 205 ? 47.740 -17.192 88.389 1.00 34.50 203 LEU A C 1
ATOM 1504 O O . LEU A 1 205 ? 47.692 -16.928 89.589 1.00 33.64 203 LEU A O 1
ATOM 1509 N N . VAL A 1 206 ? 46.740 -16.925 87.555 1.00 33.91 204 VAL A N 1
ATOM 1510 C CA . VAL A 1 206 ? 45.514 -16.279 88.022 1.00 34.17 204 VAL A CA 1
ATOM 1511 C C . VAL A 1 206 ? 44.695 -17.206 88.918 1.00 34.26 204 VAL A C 1
ATOM 1512 O O . VAL A 1 206 ? 44.189 -16.792 89.961 1.00 32.53 204 VAL A O 1
ATOM 1516 N N . ILE A 1 207 ? 44.564 -18.459 88.507 1.00 35.39 205 ILE A N 1
ATOM 1517 C CA . ILE A 1 207 ? 43.811 -19.424 89.292 1.00 38.25 205 ILE A CA 1
ATOM 1518 C C . ILE A 1 207 ? 44.560 -19.746 90.579 1.00 39.64 205 ILE A C 1
ATOM 1519 O O . ILE A 1 207 ? 43.957 -19.842 91.650 1.00 40.38 205 ILE A O 1
ATOM 1524 N N . GLY A 1 208 ? 45.876 -19.903 90.467 1.00 40.77 206 GLY A N 1
ATOM 1525 C CA . GLY A 1 208 ? 46.686 -20.195 91.634 1.00 42.19 206 GLY A CA 1
ATOM 1526 C C . GLY A 1 208 ? 46.636 -19.038 92.611 1.00 42.90 206 GLY A C 1
ATOM 1527 O O . GLY A 1 208 ? 46.729 -19.226 93.825 1.00 43.82 206 GLY A O 1
ATOM 1528 N N . GLY A 1 209 ? 46.488 -17.831 92.076 1.00 43.43 207 GLY A N 1
ATOM 1529 C CA . GLY A 1 209 ? 46.418 -16.655 92.921 1.00 43.53 207 GLY A CA 1
ATOM 1530 C C . GLY A 1 209 ? 45.114 -16.617 93.693 1.00 44.19 207 GLY A C 1
ATOM 1531 O O . GLY A 1 209 ? 45.093 -16.297 94.882 1.00 43.62 207 GLY A O 1
ATOM 1532 N N . SER A 1 210 ? 44.019 -16.944 93.014 1.00 44.84 208 SER A N 1
ATOM 1533 C CA . SER A 1 210 ? 42.709 -16.947 93.650 1.00 46.11 208 SER A CA 1
ATOM 1534 C C . SER A 1 210 ? 42.622 -18.089 94.654 1.00 47.86 208 SER A C 1
ATOM 1535 O O . SER A 1 210 ? 41.730 -18.115 95.503 1.00 47.90 208 SER A O 1
ATOM 1538 N N . GLU A 1 211 ? 43.550 -19.035 94.554 1.00 50.20 209 GLU A N 1
ATOM 1539 C CA . GLU A 1 211 ? 43.566 -20.172 95.465 1.00 52.63 209 GLU A CA 1
ATOM 1540 C C . GLU A 1 211 ? 44.362 -19.866 96.729 1.00 53.03 209 GLU A C 1
ATOM 1541 O O . GLU A 1 211 ? 43.828 -19.944 97.834 1.00 53.01 209 GLU A O 1
ATOM 1547 N N . ARG A 1 212 ? 45.635 -19.518 96.567 1.00 53.83 210 ARG A N 1
ATOM 1548 C CA . ARG A 1 212 ? 46.487 -19.204 97.711 1.00 54.69 210 ARG A CA 1
ATOM 1549 C C . ARG A 1 212 ? 45.916 -18.025 98.493 1.00 53.79 210 ARG A C 1
ATOM 1550 O O . ARG A 1 212 ? 46.010 -17.978 99.721 1.00 53.99 210 ARG A O 1
ATOM 1558 N N . PHE A 1 213 ? 45.324 -17.073 97.777 1.00 52.10 211 PHE A N 1
ATOM 1559 C CA . PHE A 1 213 ? 44.728 -15.904 98.411 1.00 50.63 211 PHE A CA 1
ATOM 1560 C C . PHE A 1 213 ? 43.268 -16.183 98.742 1.00 48.13 211 PHE A C 1
ATOM 1561 O O . PHE A 1 213 ? 42.586 -15.353 99.340 1.00 47.43 211 PHE A O 1
ATOM 1569 N N . ASP A 1 214 ? 42.806 -17.365 98.342 1.00 46.64 212 ASP A N 1
ATOM 1570 C CA . ASP A 1 214 ? 41.438 -17.813 98.581 1.00 45.42 212 ASP A CA 1
ATOM 1571 C C . ASP A 1 214 ? 40.422 -16.679 98.461 1.00 43.70 212 ASP A C 1
ATOM 1572 O O . ASP A 1 214 ? 39.654 -16.413 99.387 1.00 43.37 212 ASP A O 1
ATOM 1577 N N . CYS A 1 215 ? 40.423 -16.015 97.310 1.00 41.37 213 CYS A N 1
ATOM 1578 C CA . CYS A 1 215 ? 39.504 -14.910 97.065 1.00 38.98 213 CYS A CA 1
ATOM 1579 C C . CYS A 1 215 ? 39.200 -14.800 95.575 1.00 35.85 213 CYS A C 1
ATOM 1580 O O . CYS A 1 215 ? 39.496 -15.712 94.802 1.00 33.91 213 CYS A O 1
ATOM 1583 N N . THR A 1 216 ? 38.596 -13.685 95.180 1.00 32.80 214 THR A N 1
ATOM 1584 C CA . THR A 1 216 ? 38.272 -13.461 93.779 1.00 30.33 214 THR A CA 1
ATOM 1585 C C . THR A 1 216 ? 39.479 -12.769 93.163 1.00 28.59 214 THR A C 1
ATOM 1586 O O . THR A 1 216 ? 40.078 -11.893 93.785 1.00 28.49 214 THR A O 1
ATOM 1590 N N . TYR A 1 217 ? 39.830 -13.167 91.945 1.00 28.12 215 TYR A N 1
ATOM 1591 C CA . TYR A 1 217 ? 40.981 -12.602 91.252 1.00 26.96 215 TYR A CA 1
ATOM 1592 C C . TYR A 1 217 ? 40.571 -12.208 89.837 1.00 25.35 215 TYR A C 1
ATOM 1593 O O . TYR A 1 217 ? 40.018 -13.022 89.098 1.00 24.90 215 TYR A O 1
ATOM 1602 N N . VAL A 1 218 ? 40.846 -10.959 89.463 1.00 23.46 216 VAL A N 1
ATOM 1603 C CA . VAL A 1 218 ? 40.489 -10.473 88.134 1.00 22.92 216 VAL A CA 1
ATOM 1604 C C . VAL A 1 218 ? 41.711 -10.011 87.357 1.00 21.60 216 VAL A C 1
ATOM 1605 O O . VAL A 1 218 ? 42.471 -9.164 87.826 1.00 22.56 216 VAL A O 1
ATOM 1609 N N . TYR A 1 219 ? 41.876 -10.567 86.162 1.00 20.49 217 TYR A N 1
ATOM 1610 C CA . TYR A 1 219 ? 42.983 -10.224 85.277 1.00 21.32 217 TYR A CA 1
ATOM 1611 C C . TYR A 1 219 ? 42.410 -9.553 84.023 1.00 18.81 217 TYR A C 1
ATOM 1612 O O . TYR A 1 219 ? 41.548 -10.124 83.369 1.00 16.51 217 TYR A O 1
ATOM 1621 N N . ALA A 1 220 ? 42.882 -8.350 83.692 1.00 17.99 218 ALA A N 1
ATOM 1622 C CA . ALA A 1 220 ? 42.397 -7.642 82.501 1.00 16.72 218 ALA A CA 1
ATOM 1623 C C . ALA A 1 220 ? 43.592 -7.147 81.703 1.00 15.29 218 ALA A C 1
ATOM 1624 O O . ALA A 1 220 ? 44.415 -6.386 82.208 1.00 17.95 218 ALA A O 1
ATOM 1626 N N . ASN A 1 221 ? 43.673 -7.554 80.443 1.00 14.51 219 ASN A N 1
ATOM 1627 C CA . ASN A 1 221 ? 44.805 -7.173 79.613 1.00 14.78 219 ASN A CA 1
ATOM 1628 C C . ASN A 1 221 ? 44.453 -6.209 78.481 1.00 13.57 219 ASN A C 1
ATOM 1629 O O . ASN A 1 221 ? 43.297 -6.135 78.045 1.00 10.98 219 ASN A O 1
ATOM 1634 N N . LEU A 1 222 ? 45.460 -5.457 78.035 1.00 13.46 220 LEU A N 1
ATOM 1635 C CA . LEU A 1 222 ? 45.310 -4.533 76.919 1.00 13.72 220 LEU A CA 1
ATOM 1636 C C . LEU A 1 222 ? 45.031 -5.414 75.700 1.00 15.39 220 LEU A C 1
ATOM 1637 O O . LEU A 1 222 ? 45.264 -6.632 75.745 1.00 14.02 220 LEU A O 1
ATOM 1642 N N . LEU A 1 223 ? 44.535 -4.809 74.622 1.00 13.40 221 LEU A N 1
ATOM 1643 C CA . LEU A 1 223 ? 44.185 -5.553 73.411 1.00 13.54 221 LEU A CA 1
ATOM 1644 C C . LEU A 1 223 ? 44.676 -4.917 72.114 1.00 14.83 221 LEU A C 1
ATOM 1645 O O . LEU A 1 223 ? 44.534 -3.713 71.928 1.00 12.91 221 LEU A O 1
ATOM 1650 N N . GLY A 1 224 ? 45.268 -5.727 71.233 1.00 12.76 222 GLY A N 1
ATOM 1651 C CA . GLY A 1 224 ? 45.694 -5.226 69.937 1.00 13.65 222 GLY A CA 1
ATOM 1652 C C . GLY A 1 224 ? 47.143 -4.844 69.740 1.00 13.31 222 GLY A C 1
ATOM 1653 O O . GLY A 1 224 ? 47.970 -5.017 70.631 1.00 14.00 222 GLY A O 1
ATOM 1654 N N . ASN A 1 225 ? 47.456 -4.360 68.539 1.00 13.50 223 ASN A N 1
ATOM 1655 C CA . ASN A 1 225 ? 48.804 -3.905 68.248 1.00 13.39 223 ASN A CA 1
ATOM 1656 C C . ASN A 1 225 ? 48.733 -2.448 68.652 1.00 14.85 223 ASN A C 1
ATOM 1657 O O . ASN A 1 225 ? 48.223 -1.610 67.916 1.00 14.83 223 ASN A O 1
ATOM 1662 N N . GLU A 1 226 ? 49.251 -2.164 69.837 1.00 13.05 224 GLU A N 1
ATOM 1663 C CA . GLU A 1 226 ? 49.191 -0.830 70.404 1.00 14.18 224 GLU A CA 1
ATOM 1664 C C . GLU A 1 226 ? 50.132 0.187 69.818 1.00 15.74 224 GLU A C 1
ATOM 1665 O O . GLU A 1 226 ? 49.701 1.280 69.433 1.00 14.75 224 GLU A O 1
ATOM 1671 N N . ALA A 1 227 ? 51.411 -0.181 69.756 1.00 12.78 225 ALA A N 1
ATOM 1672 C CA . ALA A 1 227 ? 52.459 0.718 69.299 1.00 14.36 225 ALA A CA 1
ATOM 1673 C C . ALA A 1 227 ? 53.280 0.254 68.099 1.00 14.21 225 ALA A C 1
ATOM 1674 O O . ALA A 1 227 ? 54.170 0.978 67.649 1.00 14.04 225 ALA A O 1
ATOM 1676 N N . GLY A 1 228 ? 53.012 -0.951 67.601 1.00 13.03 226 GLY A N 1
ATOM 1677 C CA . GLY A 1 228 ? 53.741 -1.425 66.437 1.00 14.26 226 GLY A CA 1
ATOM 1678 C C . GLY A 1 228 ? 54.301 -2.838 66.483 1.00 11.93 226 GLY A C 1
ATOM 1679 O O . GLY A 1 228 ? 54.014 -3.649 65.604 1.00 15.22 226 GLY A O 1
ATOM 1680 N N . ARG A 1 229 ? 55.099 -3.134 67.502 1.00 13.64 227 ARG A N 1
ATOM 1681 C CA . ARG A 1 229 ? 55.733 -4.451 67.627 1.00 13.91 227 ARG A CA 1
ATOM 1682 C C . ARG A 1 229 ? 55.072 -5.431 68.592 1.00 16.58 227 ARG A C 1
ATOM 1683 O O . ARG A 1 229 ? 55.126 -6.649 68.384 1.00 17.31 227 ARG A O 1
ATOM 1699 N N . ILE A 1 231 ? 51.864 -7.123 70.408 1.00 14.19 229 ILE A N 1
ATOM 1700 C CA . ILE A 1 231 ? 50.435 -7.387 70.273 1.00 15.76 229 ILE A CA 1
ATOM 1701 C C . ILE A 1 231 ? 49.887 -7.935 71.596 1.00 16.31 229 ILE A C 1
ATOM 1702 O O . ILE A 1 231 ? 50.391 -8.927 72.122 1.00 17.77 229 ILE A O 1
ATOM 1707 N N . TYR A 1 232 ? 48.857 -7.290 72.129 1.00 15.17 230 TYR A N 1
ATOM 1708 C CA . TYR A 1 232 ? 48.258 -7.714 73.392 1.00 16.38 230 TYR A CA 1
ATOM 1709 C C . TYR A 1 232 ? 47.027 -8.563 73.083 1.00 15.94 230 TYR A C 1
ATOM 1710 O O . TYR A 1 232 ? 46.244 -8.233 72.191 1.00 17.51 230 TYR A O 1
ATOM 1719 N N . ASP A 1 233 ? 46.863 -9.661 73.818 1.00 17.84 231 ASP A N 1
ATOM 1720 C CA . ASP A 1 233 ? 45.760 -10.578 73.553 1.00 18.73 231 ASP A CA 1
ATOM 1721 C C . ASP A 1 233 ? 44.375 -10.242 74.109 1.00 16.90 231 ASP A C 1
ATOM 1722 O O . ASP A 1 233 ? 43.421 -10.982 73.875 1.00 16.87 231 ASP A O 1
ATOM 1727 N N . GLY A 1 234 ? 44.259 -9.132 74.833 1.00 15.36 232 GLY A N 1
ATOM 1728 C CA . GLY A 1 234 ? 42.965 -8.733 75.361 1.00 16.22 232 GLY A CA 1
ATOM 1729 C C . GLY A 1 234 ? 42.303 -9.756 76.264 1.00 18.25 232 GLY A C 1
ATOM 1730 O O . GLY A 1 234 ? 41.089 -9.730 76.463 1.00 20.44 232 GLY A O 1
ATOM 1731 N N . GLU A 1 235 ? 43.094 -10.659 76.822 1.00 19.08 233 GLU A N 1
ATOM 1732 C CA . GLU A 1 235 ? 42.524 -11.666 77.701 1.00 22.08 233 GLU A CA 1
ATOM 1733 C C . GLU A 1 235 ? 42.032 -11.058 79.007 1.00 19.92 233 GLU A C 1
ATOM 1734 O O . GLU A 1 235 ? 42.634 -10.117 79.543 1.00 19.73 233 GLU A O 1
ATOM 1740 N N . VAL A 1 236 ? 40.913 -11.584 79.493 1.00 18.28 234 VAL A N 1
ATOM 1741 C CA . VAL A 1 236 ? 40.323 -11.162 80.759 1.00 16.66 234 VAL A CA 1
ATOM 1742 C C . VAL A 1 236 ? 39.901 -12.454 81.449 1.00 17.68 234 VAL A C 1
ATOM 1743 O O . VAL A 1 236 ? 39.205 -13.277 80.854 1.00 18.07 234 VAL A O 1
ATOM 1747 N N . LEU A 1 237 ? 40.337 -12.634 82.690 1.00 20.27 235 LEU A N 1
ATOM 1748 C CA . LEU A 1 237 ? 40.012 -13.841 83.445 1.00 20.93 235 LEU A CA 1
ATOM 1749 C C . LEU A 1 237 ? 39.456 -13.494 84.821 1.00 21.17 235 LEU A C 1
ATOM 1750 O O . LEU A 1 237 ? 39.960 -12.606 85.499 1.00 20.90 235 LEU A O 1
ATOM 1755 N N . ILE A 1 238 ? 38.410 -14.200 85.228 1.00 21.36 236 ILE A N 1
ATOM 1756 C CA . ILE A 1 238 ? 37.807 -13.984 86.538 1.00 21.35 236 ILE A CA 1
ATOM 1757 C C . ILE A 1 238 ? 37.862 -15.334 87.249 1.00 23.48 236 ILE A C 1
ATOM 1758 O O . ILE A 1 238 ? 37.267 -16.306 86.786 1.00 22.09 236 ILE A O 1
ATOM 1763 N N . ALA A 1 239 ? 38.597 -15.396 88.354 1.00 23.85 237 ALA A N 1
ATOM 1764 C CA . ALA A 1 239 ? 38.733 -16.641 89.100 1.00 26.28 237 ALA A CA 1
ATOM 1765 C C . ALA A 1 239 ? 38.310 -16.457 90.549 1.00 27.48 237 ALA A C 1
ATOM 1766 O O . ALA A 1 239 ? 38.388 -15.358 91.098 1.00 25.62 237 ALA A O 1
ATOM 1768 N N . HIS A 1 240 ? 37.874 -17.547 91.168 1.00 27.73 238 HIS A N 1
ATOM 1769 C CA . HIS A 1 240 ? 37.430 -17.496 92.549 1.00 29.95 238 HIS A CA 1
ATOM 1770 C C . HIS A 1 240 ? 37.831 -18.766 93.294 1.00 31.35 238 HIS A C 1
ATOM 1771 O O . HIS A 1 240 ? 37.404 -19.871 92.942 1.00 32.29 238 HIS A O 1
ATOM 1778 N N . LYS A 1 241 ? 38.663 -18.590 94.313 1.00 30.89 239 LYS A N 1
ATOM 1779 C CA . LYS A 1 241 ? 39.138 -19.691 95.140 1.00 33.41 239 LYS A CA 1
ATOM 1780 C C . LYS A 1 241 ? 39.524 -20.953 94.372 1.00 33.08 239 LYS A C 1
ATOM 1781 O O . LYS A 1 241 ? 39.007 -22.036 94.648 1.00 32.67 239 LYS A O 1
ATOM 1787 N N . GLY A 1 242 ? 40.426 -20.802 93.404 1.00 33.46 240 GLY A N 1
ATOM 1788 C CA . GLY A 1 242 ? 40.895 -21.940 92.630 1.00 32.44 240 GLY A CA 1
ATOM 1789 C C . GLY A 1 242 ? 40.141 -22.343 91.374 1.00 33.86 240 GLY A C 1
ATOM 1790 O O . GLY A 1 242 ? 40.569 -23.258 90.672 1.00 33.29 240 GLY A O 1
ATOM 1791 N N . LYS A 1 243 ? 39.025 -21.686 91.078 1.00 34.15 241 LYS A N 1
ATOM 1792 C CA . LYS A 1 243 ? 38.253 -22.026 89.884 1.00 34.46 241 LYS A CA 1
ATOM 1793 C C . LYS A 1 243 ? 38.105 -20.850 88.930 1.00 33.66 241 LYS A C 1
ATOM 1794 O O . LYS A 1 243 ? 37.915 -19.715 89.358 1.00 32.85 241 LYS A O 1
ATOM 1800 N N . LEU A 1 244 ? 38.192 -21.122 87.634 1.00 33.60 242 LEU A N 1
ATOM 1801 C CA . LEU A 1 244 ? 38.017 -20.064 86.651 1.00 32.44 242 LEU A CA 1
ATOM 1802 C C . LEU A 1 244 ? 36.507 -19.892 86.496 1.00 32.12 242 LEU A C 1
ATOM 1803 O O . LEU A 1 244 ? 35.798 -20.844 86.158 1.00 33.13 242 LEU A O 1
ATOM 1808 N N . ILE A 1 245 ? 36.017 -18.685 86.763 1.00 30.90 243 ILE A N 1
ATOM 1809 C CA . ILE A 1 245 ? 34.587 -18.401 86.681 1.00 29.10 243 ILE A CA 1
ATOM 1810 C C . ILE A 1 245 ? 34.169 -17.879 85.313 1.00 28.12 243 ILE A C 1
ATOM 1811 O O . ILE A 1 245 ? 33.084 -18.193 84.831 1.00 26.58 243 ILE A O 1
ATOM 1816 N N . GLN A 1 246 ? 35.020 -17.071 84.692 1.00 26.96 244 GLN A N 1
ATOM 1817 C CA . GLN A 1 246 ? 34.702 -16.540 83.378 1.00 27.66 244 GLN A CA 1
ATOM 1818 C C . GLN A 1 246 ? 35.967 -16.120 82.643 1.00 26.95 244 GLN A C 1
ATOM 1819 O O . GLN A 1 246 ? 36.996 -15.837 83.256 1.00 26.46 244 GLN A O 1
ATOM 1825 N N . ARG A 1 247 ? 35.878 -16.098 81.320 1.00 27.11 245 ARG A N 1
ATOM 1826 C CA . ARG A 1 247 ? 36.992 -15.711 80.464 1.00 28.28 245 ARG A CA 1
ATOM 1827 C C . ARG A 1 247 ? 36.389 -15.174 79.183 1.00 26.96 245 ARG A C 1
ATOM 1828 O O . ARG A 1 247 ? 35.277 -15.546 78.820 1.00 27.33 245 ARG A O 1
ATOM 1836 N N . ASN A 1 248 ? 37.106 -14.298 78.494 1.00 27.09 246 ASN A N 1
ATOM 1837 C CA . ASN A 1 248 ? 36.574 -13.767 77.248 1.00 28.14 246 ASN A CA 1
ATOM 1838 C C . ASN A 1 248 ? 37.329 -14.392 76.090 1.00 27.62 246 ASN A C 1
ATOM 1839 O O . ASN A 1 248 ? 38.210 -15.234 76.292 1.00 27.99 246 ASN A O 1
ATOM 1844 N N . ASP A 1 249 ? 36.964 -14.000 74.877 1.00 27.27 247 ASP A N 1
ATOM 1845 C CA . ASP A 1 249 ? 37.620 -14.512 73.689 1.00 27.06 247 ASP A CA 1
ATOM 1846 C C . ASP A 1 249 ? 38.790 -13.595 73.393 1.00 26.07 247 ASP A C 1
ATOM 1847 O O . ASP A 1 249 ? 38.615 -12.387 73.263 1.00 25.05 247 ASP A O 1
ATOM 1852 N N . ARG A 1 250 ? 39.982 -14.175 73.293 1.00 24.68 248 ARG A N 1
ATOM 1853 C CA . ARG A 1 250 ? 41.192 -13.396 73.041 1.00 22.42 248 ARG A CA 1
ATOM 1854 C C . ARG A 1 250 ? 41.327 -12.863 71.621 1.00 20.87 248 ARG A C 1
ATOM 1855 O O . ARG A 1 250 ? 40.677 -13.348 70.696 1.00 18.77 248 ARG A O 1
ATOM 1863 N N . LEU A 1 251 ? 42.176 -11.847 71.479 1.00 19.62 249 LEU A N 1
ATOM 1864 C CA . LEU A 1 251 ? 42.491 -11.220 70.200 1.00 17.15 249 LEU A CA 1
ATOM 1865 C C . LEU A 1 251 ? 41.301 -10.767 69.353 1.00 17.62 249 LEU A C 1
ATOM 1866 O O . LEU A 1 251 ? 41.285 -10.925 68.122 1.00 15.48 249 LEU A O 1
ATOM 1871 N N . SER A 1 252 ? 40.323 -10.166 70.023 1.00 16.16 250 SER A N 1
ATOM 1872 C CA . SER A 1 252 ? 39.125 -9.636 69.376 1.00 17.91 250 SER A CA 1
ATOM 1873 C C . SER A 1 252 ? 39.464 -8.389 68.555 1.00 19.77 250 SER A C 1
ATOM 1874 O O . SER A 1 252 ? 40.435 -7.675 68.856 1.00 15.59 250 SER A O 1
ATOM 1877 N N . PHE A 1 253 ? 38.661 -8.140 67.522 1.00 17.93 251 PHE A N 1
ATOM 1878 C CA . PHE A 1 253 ? 38.836 -6.977 66.657 1.00 18.08 251 PHE A CA 1
ATOM 1879 C C . PHE A 1 253 ? 38.065 -5.769 67.180 1.00 17.81 251 PHE A C 1
ATOM 1880 O O . PHE A 1 253 ? 38.120 -4.687 66.593 1.00 16.62 251 PHE A O 1
ATOM 1888 N N . LYS A 1 254 ? 37.340 -5.963 68.277 1.00 18.18 252 LYS A N 1
ATOM 1889 C CA . LYS A 1 254 ? 36.567 -4.885 68.888 1.00 18.92 252 LYS A CA 1
ATOM 1890 C C . LYS A 1 254 ? 37.481 -4.004 69.735 1.00 17.37 252 LYS A C 1
ATOM 1891 O O . LYS A 1 254 ? 38.545 -4.440 70.163 1.00 16.50 252 LYS A O 1
ATOM 1897 N N . ASN A 1 255 ? 37.066 -2.764 69.980 1.00 15.60 253 ASN A N 1
ATOM 1898 C CA . ASN A 1 255 ? 37.866 -1.859 70.795 1.00 15.93 253 ASN A CA 1
ATOM 1899 C C . ASN A 1 255 ? 37.669 -2.106 72.281 1.00 15.81 253 ASN A C 1
ATOM 1900 O O . ASN A 1 255 ? 38.492 -1.681 73.096 1.00 15.89 253 ASN A O 1
ATOM 1905 N N . VAL A 1 256 ? 36.585 -2.794 72.628 1.00 14.89 254 VAL A N 1
ATOM 1906 C CA . VAL A 1 256 ? 36.259 -3.088 74.026 1.00 13.66 254 VAL A CA 1
ATOM 1907 C C . VAL A 1 256 ? 35.716 -4.504 74.161 1.00 13.87 254 VAL A C 1
ATOM 1908 O O . VAL A 1 256 ? 34.852 -4.922 73.391 1.00 14.57 254 VAL A O 1
ATOM 1912 N N . ASN A 1 257 ? 36.225 -5.236 75.141 1.00 15.55 255 ASN A N 1
ATOM 1913 C CA . ASN A 1 257 ? 35.765 -6.599 75.384 1.00 17.96 255 ASN A CA 1
ATOM 1914 C C . ASN A 1 257 ? 35.551 -6.746 76.886 1.00 17.48 255 ASN A C 1
ATOM 1915 O O . ASN A 1 257 ? 36.505 -6.822 77.653 1.00 18.79 255 ASN A O 1
ATOM 1920 N N . LEU A 1 258 ? 34.289 -6.793 77.291 1.00 16.94 256 LEU A N 1
ATOM 1921 C CA . LEU A 1 258 ? 33.927 -6.908 78.699 1.00 17.98 256 LEU A CA 1
ATOM 1922 C C . LEU A 1 258 ? 33.335 -8.257 79.084 1.00 17.59 256 LEU A C 1
ATOM 1923 O O . LEU A 1 258 ? 32.596 -8.861 78.312 1.00 16.89 256 LEU A O 1
ATOM 1928 N N . ILE A 1 259 ? 33.675 -8.723 80.281 1.00 18.76 257 ILE A N 1
ATOM 1929 C CA . ILE A 1 259 ? 33.082 -9.941 80.812 1.00 19.11 257 ILE A CA 1
ATOM 1930 C C . ILE A 1 259 ? 32.867 -9.685 82.294 1.00 18.96 257 ILE A C 1
ATOM 1931 O O . ILE A 1 259 ? 33.495 -8.806 82.878 1.00 17.96 257 ILE A O 1
ATOM 1936 N N . TYR A 1 260 ? 31.963 -10.437 82.901 1.00 17.55 258 TYR A N 1
ATOM 1937 C CA . TYR A 1 260 ? 31.688 -10.266 84.314 1.00 19.56 258 TYR A CA 1
ATOM 1938 C C . TYR A 1 260 ? 31.077 -11.549 84.837 1.00 19.71 258 TYR A C 1
ATOM 1939 O O . TYR A 1 260 ? 30.724 -12.436 84.060 1.00 21.16 258 TYR A O 1
ATOM 1948 N N . ALA A 1 261 ? 30.964 -11.644 86.154 1.00 21.72 259 ALA A N 1
ATOM 1949 C CA . ALA A 1 261 ? 30.389 -12.824 86.789 1.00 23.58 259 ALA A CA 1
ATOM 1950 C C . ALA A 1 261 ? 29.884 -12.449 88.169 1.00 25.03 259 ALA A C 1
ATOM 1951 O O . ALA A 1 261 ? 30.377 -11.504 88.788 1.00 24.09 259 ALA A O 1
ATOM 1953 N N . ASP A 1 262 ? 28.889 -13.190 88.641 1.00 27.44 260 ASP A N 1
ATOM 1954 C CA . ASP A 1 262 ? 28.324 -12.962 89.961 1.00 28.15 260 ASP A CA 1
ATOM 1955 C C . ASP A 1 262 ? 29.035 -13.915 90.915 1.00 29.21 260 ASP A C 1
ATOM 1956 O O . ASP A 1 262 ? 28.985 -15.131 90.740 1.00 29.46 260 ASP A O 1
ATOM 1961 N N . ILE A 1 263 ? 29.712 -13.355 91.910 1.00 30.28 261 ILE A N 1
ATOM 1962 C CA . ILE A 1 263 ? 30.454 -14.157 92.874 1.00 32.88 261 ILE A CA 1
ATOM 1963 C C . ILE A 1 263 ? 29.698 -14.252 94.193 1.00 35.55 261 ILE A C 1
ATOM 1964 O O . ILE A 1 263 ? 29.294 -13.234 94.762 1.00 34.06 261 ILE A O 1
ATOM 1969 N N . ALA A 1 264 ? 29.517 -15.485 94.667 1.00 38.55 262 ALA A N 1
ATOM 1970 C CA . ALA A 1 264 ? 28.798 -15.765 95.911 1.00 41.26 262 ALA A CA 1
ATOM 1971 C C . ALA A 1 264 ? 29.292 -14.962 97.108 1.00 43.56 262 ALA A C 1
ATOM 1972 O O . ALA A 1 264 ? 30.483 -14.679 97.234 1.00 43.72 262 ALA A O 1
ATOM 1974 N N . THR A 1 265 ? 28.353 -14.621 97.989 1.00 46.35 263 THR A N 1
ATOM 1975 C CA . THR A 1 265 ? 28.618 -13.845 99.201 1.00 48.51 263 THR A CA 1
ATOM 1976 C C . THR A 1 265 ? 29.402 -12.578 98.896 1.00 49.07 263 THR A C 1
ATOM 1977 O O . THR A 1 265 ? 28.906 -11.471 99.105 1.00 50.87 263 THR A O 1
ATOM 1981 N N . LEU A 1 280 ? 45.200 -23.267 71.421 1.00 43.27 278 LEU A N 1
ATOM 1982 C CA . LEU A 1 280 ? 46.385 -23.586 72.209 1.00 42.69 278 LEU A CA 1
ATOM 1983 C C . LEU A 1 280 ? 47.601 -23.989 71.367 1.00 40.88 278 LEU A C 1
ATOM 1984 O O . LEU A 1 280 ? 48.730 -23.973 71.858 1.00 41.77 278 LEU A O 1
ATOM 1989 N N . GLU A 1 281 ? 47.380 -24.357 70.110 1.00 38.52 279 GLU A N 1
ATOM 1990 C CA . GLU A 1 281 ? 48.496 -24.724 69.241 1.00 37.09 279 GLU A CA 1
ATOM 1991 C C . GLU A 1 281 ? 49.111 -23.442 68.675 1.00 34.26 279 GLU A C 1
ATOM 1992 O O . GLU A 1 281 ? 48.392 -22.499 68.343 1.00 31.04 279 GLU A O 1
ATOM 1998 N N . LYS A 1 282 ? 50.436 -23.412 68.576 1.00 31.98 280 LYS A N 1
ATOM 1999 C CA . LYS A 1 282 ? 51.144 -22.238 68.065 1.00 29.31 280 LYS A CA 1
ATOM 2000 C C . LYS A 1 282 ? 50.616 -21.716 66.734 1.00 28.73 280 LYS A C 1
ATOM 2001 O O . LYS A 1 282 ? 50.471 -20.503 66.548 1.00 25.84 280 LYS A O 1
ATOM 2007 N N . GLU A 1 283 ? 50.335 -22.625 65.806 1.00 27.08 281 GLU A N 1
ATOM 2008 C CA . GLU A 1 283 ? 49.838 -22.239 64.493 1.00 26.97 281 GLU A CA 1
ATOM 2009 C C . GLU A 1 283 ? 48.547 -21.427 64.612 1.00 26.42 281 GLU A C 1
ATOM 2010 O O . GLU A 1 283 ? 48.340 -20.461 63.876 1.00 25.37 281 GLU A O 1
ATOM 2016 N N . PHE A 1 284 ? 47.691 -21.823 65.550 1.00 26.43 282 PHE A N 1
ATOM 2017 C CA . PHE A 1 284 ? 46.417 -21.147 65.785 1.00 26.78 282 PHE A CA 1
ATOM 2018 C C . PHE A 1 284 ? 46.627 -19.763 66.407 1.00 24.75 282 PHE A C 1
ATOM 2019 O O . PHE A 1 284 ? 46.077 -18.771 65.932 1.00 26.15 282 PHE A O 1
ATOM 2027 N N . GLU A 1 285 ? 47.408 -19.714 67.482 1.00 24.98 283 GLU A N 1
ATOM 2028 C CA . GLU A 1 285 ? 47.697 -18.459 68.163 1.00 24.81 283 GLU A CA 1
ATOM 2029 C C . GLU A 1 285 ? 48.325 -17.470 67.194 1.00 24.21 283 GLU A C 1
ATOM 2030 O O . GLU A 1 285 ? 48.011 -16.273 67.215 1.00 21.86 283 GLU A O 1
ATOM 2036 N N . PHE A 1 286 ? 49.210 -17.977 66.341 1.00 22.12 284 PHE A N 1
ATOM 2037 C CA . PHE A 1 286 ? 49.886 -17.144 65.353 1.00 22.72 284 PHE A CA 1
ATOM 2038 C C . PHE A 1 286 ? 48.857 -16.551 64.403 1.00 22.50 284 PHE A C 1
ATOM 2039 O O . PHE A 1 286 ? 48.909 -15.367 64.065 1.00 19.41 284 PHE A O 1
ATOM 2047 N N . TRP A 1 287 ? 47.915 -17.384 63.973 1.00 20.67 285 TRP A N 1
ATOM 2048 C CA . TRP A 1 287 ? 46.864 -16.945 63.069 1.00 20.49 285 TRP A CA 1
ATOM 2049 C C . TRP A 1 287 ? 46.070 -15.800 63.706 1.00 19.62 285 TRP A C 1
ATOM 2050 O O . TRP A 1 287 ? 45.852 -14.762 63.088 1.00 19.84 285 TRP A O 1
ATOM 2061 N N . GLU A 1 288 ? 45.661 -15.993 64.954 1.00 19.68 286 GLU A N 1
ATOM 2062 C CA . GLU A 1 288 ? 44.892 -14.980 65.674 1.00 19.94 286 GLU A CA 1
ATOM 2063 C C . GLU A 1 288 ? 45.669 -13.688 65.876 1.00 18.55 286 GLU A C 1
ATOM 2064 O O . GLU A 1 288 ? 45.178 -12.600 65.568 1.00 17.17 286 GLU A O 1
ATOM 2070 N N . ALA A 1 289 ? 46.877 -13.825 66.419 1.00 16.98 287 ALA A N 1
ATOM 2071 C CA . ALA A 1 289 ? 47.724 -12.680 66.725 1.00 18.15 287 ALA A CA 1
ATOM 2072 C C . ALA A 1 289 ? 48.123 -11.829 65.522 1.00 19.46 287 ALA A C 1
ATOM 2073 O O . ALA A 1 289 ? 48.002 -10.599 65.562 1.00 18.95 287 ALA A O 1
ATOM 2075 N N . THR A 1 290 ? 48.591 -12.465 64.453 1.00 18.91 288 THR A N 1
ATOM 2076 C CA . THR A 1 290 ? 49.004 -11.709 63.278 1.00 19.01 288 THR A CA 1
ATOM 2077 C C . THR A 1 290 ? 47.824 -11.086 62.544 1.00 17.77 288 THR A C 1
ATOM 2078 O O . THR A 1 290 ? 47.967 -10.026 61.932 1.00 19.84 288 THR A O 1
ATOM 2082 N N . SER A 1 291 ? 46.658 -11.732 62.597 1.00 16.28 289 SER A N 1
ATOM 2083 C CA . SER A 1 291 ? 45.480 -11.179 61.943 1.00 17.56 289 SER A CA 1
ATOM 2084 C C . SER A 1 291 ? 45.154 -9.835 62.589 1.00 16.78 289 SER A C 1
ATOM 2085 O O . SER A 1 291 ? 45.007 -8.838 61.895 1.00 17.51 289 SER A O 1
ATOM 2088 N N . LEU A 1 292 ? 45.051 -9.804 63.916 1.00 16.35 290 LEU A N 1
ATOM 2089 C CA . LEU A 1 292 ? 44.756 -8.538 64.605 1.00 13.86 290 LEU A CA 1
ATOM 2090 C C . LEU A 1 292 ? 45.936 -7.564 64.470 1.00 13.59 290 LEU A C 1
ATOM 2091 O O . LEU A 1 292 ? 45.745 -6.366 64.269 1.00 13.29 290 LEU A O 1
ATOM 2096 N N . GLY A 1 293 ? 47.152 -8.089 64.578 1.00 11.88 291 GLY A N 1
ATOM 2097 C CA . GLY A 1 293 ? 48.342 -7.257 64.466 1.00 15.48 291 GLY A CA 1
ATOM 2098 C C . GLY A 1 293 ? 48.420 -6.450 63.181 1.00 16.11 291 GLY A C 1
ATOM 2099 O O . GLY A 1 293 ? 48.738 -5.251 63.196 1.00 13.99 291 GLY A O 1
ATOM 2100 N N . LEU A 1 294 ? 48.133 -7.101 62.059 1.00 15.06 292 LEU A N 1
ATOM 2101 C CA . LEU A 1 294 ? 48.172 -6.433 60.764 1.00 16.07 292 LEU A CA 1
ATOM 2102 C C . LEU A 1 294 ? 47.063 -5.390 60.666 1.00 14.11 292 LEU A C 1
ATOM 2103 O O . LEU A 1 294 ? 47.293 -4.274 60.221 1.00 17.06 292 LEU A O 1
ATOM 2108 N N . PHE A 1 295 ? 45.854 -5.766 61.069 1.00 16.14 293 PHE A N 1
ATOM 2109 C CA . PHE A 1 295 ? 44.714 -4.855 61.018 1.00 15.08 293 PHE A CA 1
ATOM 2110 C C . PHE A 1 295 ? 45.025 -3.555 61.753 1.00 16.22 293 PHE A C 1
ATOM 2111 O O . PHE A 1 295 ? 44.895 -2.472 61.180 1.00 15.79 293 PHE A O 1
ATOM 2119 N N . ASP A 1 296 ? 45.440 -3.658 63.017 1.00 14.97 294 ASP A N 1
ATOM 2120 C CA . ASP A 1 296 ? 45.776 -2.467 63.796 1.00 11.62 294 ASP A CA 1
ATOM 2121 C C . ASP A 1 296 ? 46.957 -1.698 63.203 1.00 15.10 294 ASP A C 1
ATOM 2122 O O . ASP A 1 296 ? 46.910 -0.468 63.102 1.00 13.35 294 ASP A O 1
ATOM 2127 N N . TYR A 1 297 ? 48.017 -2.398 62.810 1.00 15.37 295 TYR A N 1
ATOM 2128 C CA . TYR A 1 297 ? 49.161 -1.692 62.254 1.00 16.23 295 TYR A CA 1
ATOM 2129 C C . TYR A 1 297 ? 48.722 -0.898 61.023 1.00 14.80 295 TYR A C 1
ATOM 2130 O O . TYR A 1 297 ? 49.070 0.270 60.871 1.00 14.20 295 TYR A O 1
ATOM 2147 N N . ARG A 1 299 ? 45.594 0.210 60.099 1.00 15.16 297 ARG A N 1
ATOM 2148 C CA . ARG A 1 299 ? 44.722 1.342 60.368 1.00 14.81 297 ARG A CA 1
ATOM 2149 C C . ARG A 1 299 ? 45.392 2.441 61.182 1.00 15.48 297 ARG A C 1
ATOM 2150 O O . ARG A 1 299 ? 45.208 3.628 60.904 1.00 14.83 297 ARG A O 1
ATOM 2158 N N . LYS A 1 300 ? 46.188 2.059 62.173 1.00 14.14 298 LYS A N 1
ATOM 2159 C CA . LYS A 1 300 ? 46.825 3.068 63.002 1.00 17.29 298 LYS A CA 1
ATOM 2160 C C . LYS A 1 300 ? 47.899 3.868 62.265 1.00 17.58 298 LYS A C 1
ATOM 2161 O O . LYS A 1 300 ? 48.157 5.018 62.613 1.00 16.34 298 LYS A O 1
ATOM 2167 N N . SER A 1 301 ? 48.521 3.271 61.250 1.00 19.92 299 SER A N 1
ATOM 2168 C CA . SER A 1 301 ? 49.532 3.985 60.468 1.00 21.04 299 SER A CA 1
ATOM 2169 C C . SER A 1 301 ? 48.835 4.676 59.295 1.00 22.75 299 SER A C 1
ATOM 2170 O O . SER A 1 301 ? 49.478 5.324 58.467 1.00 20.46 299 SER A O 1
ATOM 2173 N N . ARG A 1 302 ? 47.514 4.529 59.239 1.00 21.99 300 ARG A N 1
ATOM 2174 C CA . ARG A 1 302 ? 46.692 5.120 58.183 1.00 24.37 300 ARG A CA 1
ATOM 2175 C C . ARG A 1 302 ? 47.147 4.718 56.778 1.00 23.98 300 ARG A C 1
ATOM 2176 O O . ARG A 1 302 ? 47.170 5.534 55.851 1.00 21.29 300 ARG A O 1
ATOM 2184 N N . SER A 1 303 ? 47.507 3.448 56.638 1.00 21.05 301 SER A N 1
ATOM 2185 C CA . SER A 1 303 ? 47.953 2.899 55.368 1.00 21.78 301 SER A CA 1
ATOM 2186 C C . SER A 1 303 ? 46.762 2.392 54.565 1.00 22.69 301 SER A C 1
ATOM 2187 O O . SER A 1 303 ? 45.872 1.744 55.106 1.00 22.10 301 SER A O 1
ATOM 2190 N N . LYS A 1 304 ? 46.748 2.692 53.269 1.00 24.14 302 LYS A N 1
ATOM 2191 C CA . LYS A 1 304 ? 45.663 2.233 52.413 1.00 26.67 302 LYS A CA 1
ATOM 2192 C C . LYS A 1 304 ? 46.011 0.851 51.886 1.00 27.15 302 LYS A C 1
ATOM 2193 O O . LYS A 1 304 ? 46.363 0.688 50.716 1.00 28.09 302 LYS A O 1
ATOM 2199 N N . GLY A 1 305 ? 45.929 -0.145 52.758 1.00 26.82 303 GLY A N 1
ATOM 2200 C CA . GLY A 1 305 ? 46.231 -1.499 52.338 1.00 25.30 303 GLY A CA 1
ATOM 2201 C C . GLY A 1 305 ? 47.712 -1.817 52.264 1.00 26.75 303 GLY A C 1
ATOM 2202 O O . GLY A 1 305 ? 48.562 -1.043 52.723 1.00 24.87 303 GLY A O 1
ATOM 2203 N N . PHE A 1 306 ? 48.015 -2.961 51.662 1.00 26.17 304 PHE A N 1
ATOM 2204 C CA . PHE A 1 306 ? 49.381 -3.441 51.539 1.00 26.20 304 PHE A CA 1
ATOM 2205 C C . PHE A 1 306 ? 49.794 -3.698 50.092 1.00 26.34 304 PHE A C 1
ATOM 2206 O O . PHE A 1 306 ? 48.957 -3.848 49.201 1.00 25.67 304 PHE A O 1
ATOM 2214 N N . VAL A 1 307 ? 51.103 -3.754 49.884 1.00 26.78 305 VAL A N 1
ATOM 2215 C CA . VAL A 1 307 ? 51.684 -4.062 48.585 1.00 26.15 305 VAL A CA 1
ATOM 2216 C C . VAL A 1 307 ? 52.670 -5.167 48.933 1.00 26.46 305 VAL A C 1
ATOM 2217 O O . VAL A 1 307 ? 53.409 -5.056 49.914 1.00 25.29 305 VAL A O 1
ATOM 2221 N N . LEU A 1 308 ? 52.660 -6.241 48.152 1.00 24.41 306 LEU A N 1
ATOM 2222 C CA . LEU A 1 308 ? 53.533 -7.376 48.399 1.00 24.81 306 LEU A CA 1
ATOM 2223 C C . LEU A 1 308 ? 54.079 -7.941 47.090 1.00 27.33 306 LEU A C 1
ATOM 2224 O O . LEU A 1 308 ? 53.352 -8.051 46.105 1.00 27.62 306 LEU A O 1
ATOM 2229 N N . SER A 1 309 ? 55.364 -8.279 47.084 1.00 28.98 307 SER A N 1
ATOM 2230 C CA . SER A 1 309 ? 55.992 -8.864 45.906 1.00 30.35 307 SER A CA 1
ATOM 2231 C C . SER A 1 309 ? 55.918 -10.377 46.076 1.00 31.66 307 SER A C 1
ATOM 2232 O O . SER A 1 309 ? 56.445 -10.919 47.046 1.00 31.51 307 SER A O 1
ATOM 2235 N N . LEU A 1 310 ? 55.245 -11.052 45.148 1.00 33.50 308 LEU A N 1
ATOM 2236 C CA . LEU A 1 310 ? 55.115 -12.503 45.209 1.00 34.98 308 LEU A CA 1
ATOM 2237 C C . LEU A 1 310 ? 56.174 -13.176 44.349 1.00 36.54 308 LEU A C 1
ATOM 2238 O O . LEU A 1 310 ? 56.282 -12.905 43.153 1.00 38.01 308 LEU A O 1
ATOM 2243 N N . SER A 1 311 ? 56.951 -14.061 44.958 1.00 37.42 309 SER A N 1
ATOM 2244 C CA . SER A 1 311 ? 57.995 -14.768 44.235 1.00 38.16 309 SER A CA 1
ATOM 2245 C C . SER A 1 311 ? 57.681 -16.258 44.173 1.00 39.19 309 SER A C 1
ATOM 2246 O O . SER A 1 311 ? 58.410 -17.030 43.549 1.00 39.72 309 SER A O 1
ATOM 2249 N N . GLY A 1 312 ? 56.592 -16.656 44.822 1.00 38.55 310 GLY A N 1
ATOM 2250 C CA . GLY A 1 312 ? 56.212 -18.054 44.835 1.00 37.32 310 GLY A CA 1
ATOM 2251 C C . GLY A 1 312 ? 56.898 -18.787 45.969 1.00 36.72 310 GLY A C 1
ATOM 2252 O O . GLY A 1 312 ? 56.789 -20.007 46.087 1.00 37.40 310 GLY A O 1
ATOM 2253 N N . GLY A 1 313 ? 57.610 -18.040 46.807 1.00 34.87 311 GLY A N 1
ATOM 2254 C CA . GLY A 1 313 ? 58.305 -18.644 47.930 1.00 32.09 311 GLY A CA 1
ATOM 2255 C C . GLY A 1 313 ? 57.437 -18.738 49.170 1.00 29.68 311 GLY A C 1
ATOM 2256 O O . GLY A 1 313 ? 56.337 -18.187 49.215 1.00 28.98 311 GLY A O 1
ATOM 2257 N N . ALA A 1 314 ? 57.939 -19.432 50.184 1.00 28.39 312 ALA A N 1
ATOM 2258 C CA . ALA A 1 314 ? 57.208 -19.614 51.432 1.00 29.16 312 ALA A CA 1
ATOM 2259 C C . ALA A 1 314 ? 56.927 -18.316 52.192 1.00 29.59 312 ALA A C 1
ATOM 2260 O O . ALA A 1 314 ? 55.799 -18.081 52.630 1.00 28.83 312 ALA A O 1
ATOM 2262 N N . ASP A 1 315 ? 57.944 -17.474 52.345 1.00 29.31 313 ASP A N 1
ATOM 2263 C CA . ASP A 1 315 ? 57.769 -16.228 53.087 1.00 29.40 313 ASP A CA 1
ATOM 2264 C C . ASP A 1 315 ? 56.712 -15.309 52.488 1.00 27.99 313 ASP A C 1
ATOM 2265 O O . ASP A 1 315 ? 55.793 -14.882 53.187 1.00 27.98 313 ASP A O 1
ATOM 2270 N N . SER A 1 316 ? 56.837 -15.012 51.197 1.00 27.04 314 SER A N 1
ATOM 2271 C CA . SER A 1 316 ? 55.895 -14.128 50.527 1.00 26.48 314 SER A CA 1
ATOM 2272 C C . SER A 1 316 ? 54.483 -14.704 50.516 1.00 26.71 314 SER A C 1
ATOM 2273 O O . SER A 1 316 ? 53.502 -13.961 50.527 1.00 25.45 314 SER A O 1
ATOM 2276 N N . SER A 1 317 ? 54.380 -16.028 50.500 1.00 26.79 315 SER A N 1
ATOM 2277 C CA . SER A 1 317 ? 53.073 -16.663 50.503 1.00 27.63 315 SER A CA 1
ATOM 2278 C C . SER A 1 317 ? 52.456 -16.547 51.886 1.00 26.68 315 SER A C 1
ATOM 2279 O O . SER A 1 317 ? 51.267 -16.272 52.014 1.00 27.63 315 SER A O 1
ATOM 2282 N N . ALA A 1 318 ? 53.266 -16.746 52.919 1.00 26.18 316 ALA A N 1
ATOM 2283 C CA . ALA A 1 318 ? 52.774 -16.642 54.285 1.00 25.98 316 ALA A CA 1
ATOM 2284 C C . ALA A 1 318 ? 52.201 -15.243 54.516 1.00 27.10 316 ALA A C 1
ATOM 2285 O O . ALA A 1 318 ? 51.137 -15.092 55.116 1.00 27.15 316 ALA A O 1
ATOM 2287 N N . CYS A 1 319 ? 52.903 -14.223 54.028 1.00 26.86 317 CYS A N 1
ATOM 2288 C CA . CYS A 1 319 ? 52.446 -12.845 54.182 1.00 26.87 317 CYS A CA 1
ATOM 2289 C C . CYS A 1 319 ? 51.141 -12.576 53.430 1.00 27.08 317 CYS A C 1
ATOM 2290 O O . CYS A 1 319 ? 50.274 -11.857 53.919 1.00 24.74 317 CYS A O 1
ATOM 2293 N N . ALA A 1 320 ? 51.006 -13.155 52.241 1.00 25.85 318 ALA A N 1
ATOM 2294 C CA . ALA A 1 320 ? 49.795 -12.970 51.453 1.00 27.27 318 ALA A CA 1
ATOM 2295 C C . ALA A 1 320 ? 48.587 -13.524 52.210 1.00 26.77 318 ALA A C 1
ATOM 2296 O O . ALA A 1 320 ? 47.560 -12.854 52.344 1.00 28.01 318 ALA A O 1
ATOM 2298 N N . ILE A 1 321 ? 48.716 -14.752 52.700 1.00 27.13 319 ILE A N 1
ATOM 2299 C CA . ILE A 1 321 ? 47.631 -15.393 53.428 1.00 27.73 319 ILE A CA 1
ATOM 2300 C C . ILE A 1 321 ? 47.268 -14.608 54.687 1.00 26.98 319 ILE A C 1
ATOM 2301 O O . ILE A 1 321 ? 46.094 -14.490 55.034 1.00 25.73 319 ILE A O 1
ATOM 2314 N N . VAL A 1 323 ? 47.405 -11.343 55.259 1.00 21.20 321 VAL A N 1
ATOM 2315 C CA . VAL A 1 323 ? 46.584 -10.175 54.953 1.00 21.73 321 VAL A CA 1
ATOM 2316 C C . VAL A 1 323 ? 45.184 -10.681 54.615 1.00 22.54 321 VAL A C 1
ATOM 2317 O O . VAL A 1 323 ? 44.181 -10.109 55.047 1.00 22.33 321 VAL A O 1
ATOM 2321 N N . ALA A 1 324 ? 45.129 -11.772 53.854 1.00 22.95 322 ALA A N 1
ATOM 2322 C CA . ALA A 1 324 ? 43.859 -12.373 53.449 1.00 23.79 322 ALA A CA 1
ATOM 2323 C C . ALA A 1 324 ? 43.032 -12.789 54.661 1.00 24.21 322 ALA A C 1
ATOM 2324 O O . ALA A 1 324 ? 41.826 -12.530 54.721 1.00 25.54 322 ALA A O 1
ATOM 2326 N N . GLU A 1 325 ? 43.683 -13.443 55.617 1.00 24.35 323 GLU A N 1
ATOM 2327 C CA . GLU A 1 325 ? 43.015 -13.900 56.829 1.00 24.95 323 GLU A CA 1
ATOM 2328 C C . GLU A 1 325 ? 42.590 -12.733 57.725 1.00 25.50 323 GLU A C 1
ATOM 2329 O O . GLU A 1 325 ? 41.535 -12.777 58.363 1.00 25.52 323 GLU A O 1
ATOM 2343 N N . ILE A 1 327 ? 41.654 -9.758 56.788 1.00 25.22 325 ILE A N 1
ATOM 2344 C CA . ILE A 1 327 ? 40.461 -9.176 56.186 1.00 26.74 325 ILE A CA 1
ATOM 2345 C C . ILE A 1 327 ? 39.206 -9.994 56.475 1.00 27.53 325 ILE A C 1
ATOM 2346 O O . ILE A 1 327 ? 38.161 -9.442 56.819 1.00 26.66 325 ILE A O 1
ATOM 2351 N N . ARG A 1 328 ? 39.317 -11.310 56.335 1.00 28.27 326 ARG A N 1
ATOM 2352 C CA . ARG A 1 328 ? 38.189 -12.197 56.570 1.00 28.92 326 ARG A CA 1
ATOM 2353 C C . ARG A 1 328 ? 37.826 -12.307 58.046 1.00 28.79 326 ARG A C 1
ATOM 2354 O O . ARG A 1 328 ? 36.645 -12.272 58.395 1.00 27.25 326 ARG A O 1
ATOM 2362 N N . LYS A 1 329 ? 38.828 -12.414 58.914 1.00 27.92 327 LYS A N 1
ATOM 2363 C CA . LYS A 1 329 ? 38.554 -12.519 60.345 1.00 27.41 327 LYS A CA 1
ATOM 2364 C C . LYS A 1 329 ? 37.856 -11.246 60.824 1.00 26.67 327 LYS A C 1
ATOM 2365 O O . LYS A 1 329 ? 36.854 -11.312 61.539 1.00 27.88 327 LYS A O 1
ATOM 2371 N N . GLY A 1 330 ? 38.377 -10.094 60.412 1.00 26.21 328 GLY A N 1
ATOM 2372 C CA . GLY A 1 330 ? 37.797 -8.820 60.806 1.00 24.71 328 GLY A CA 1
ATOM 2373 C C . GLY A 1 330 ? 36.414 -8.569 60.226 1.00 25.26 328 GLY A C 1
ATOM 2374 O O . GLY A 1 330 ? 35.496 -8.172 60.944 1.00 21.75 328 GLY A O 1
ATOM 2375 N N . LEU A 1 331 ? 36.259 -8.787 58.925 1.00 24.06 329 LEU A N 1
ATOM 2376 C CA . LEU A 1 331 ? 34.968 -8.583 58.273 1.00 25.72 329 LEU A CA 1
ATOM 2377 C C . LEU A 1 331 ? 33.892 -9.394 58.993 1.00 25.40 329 LEU A C 1
ATOM 2378 O O . LEU A 1 331 ? 32.770 -8.932 59.196 1.00 23.60 329 LEU A O 1
ATOM 2383 N N . LYS A 1 332 ? 34.256 -10.609 59.380 1.00 24.52 330 LYS A N 1
ATOM 2384 C CA . LYS A 1 332 ? 33.347 -11.502 60.068 1.00 26.41 330 LYS A CA 1
ATOM 2385 C C . LYS A 1 332 ? 32.907 -10.980 61.434 1.00 27.64 330 LYS A C 1
ATOM 2386 O O . LYS A 1 332 ? 31.711 -10.862 61.700 1.00 26.15 330 LYS A O 1
ATOM 2392 N N . GLU A 1 333 ? 33.863 -10.662 62.303 1.00 25.93 331 GLU A N 1
ATOM 2393 C CA . GLU A 1 333 ? 33.507 -10.192 63.634 1.00 25.71 331 GLU A CA 1
ATOM 2394 C C . GLU A 1 333 ? 32.837 -8.821 63.675 1.00 26.18 331 GLU A C 1
ATOM 2395 O O . GLU A 1 333 ? 31.910 -8.606 64.464 1.00 25.45 331 GLU A O 1
ATOM 2401 N N . LEU A 1 334 ? 33.281 -7.902 62.825 1.00 24.62 332 LEU A N 1
ATOM 2402 C CA . LEU A 1 334 ? 32.731 -6.547 62.828 1.00 26.62 332 LEU A CA 1
ATOM 2403 C C . LEU A 1 334 ? 31.622 -6.257 61.819 1.00 28.26 332 LEU A C 1
ATOM 2404 O O . LEU A 1 334 ? 30.806 -5.361 62.030 1.00 30.02 332 LEU A O 1
ATOM 2409 N N . GLY A 1 335 ? 31.592 -7.002 60.722 1.00 30.01 333 GLY A N 1
ATOM 2410 C CA . GLY A 1 335 ? 30.585 -6.755 59.709 1.00 31.00 333 GLY A CA 1
ATOM 2411 C C . GLY A 1 335 ? 31.146 -5.783 58.689 1.00 32.44 333 GLY A C 1
ATOM 2412 O O . GLY A 1 335 ? 32.078 -5.029 58.987 1.00 32.56 333 GLY A O 1
ATOM 2413 N N . LEU A 1 336 ? 30.572 -5.782 57.490 1.00 31.47 334 LEU A N 1
ATOM 2414 C CA . LEU A 1 336 ? 31.050 -4.921 56.414 1.00 31.56 334 LEU A CA 1
ATOM 2415 C C . LEU A 1 336 ? 31.200 -3.444 56.749 1.00 31.23 334 LEU A C 1
ATOM 2416 O O . LEU A 1 336 ? 32.259 -2.861 56.547 1.00 30.87 334 LEU A O 1
ATOM 2421 N N . THR A 1 337 ? 30.136 -2.837 57.251 1.00 30.92 335 THR A N 1
ATOM 2422 C CA . THR A 1 337 ? 30.165 -1.416 57.563 1.00 33.03 335 THR A CA 1
ATOM 2423 C C . THR A 1 337 ? 31.189 -1.034 58.627 1.00 31.92 335 THR A C 1
ATOM 2424 O O . THR A 1 337 ? 31.970 -0.100 58.434 1.00 31.75 335 THR A O 1
ATOM 2428 N N . ALA A 1 338 ? 31.182 -1.753 59.746 1.00 30.09 336 ALA A N 1
ATOM 2429 C CA . ALA A 1 338 ? 32.101 -1.469 60.842 1.00 28.86 336 ALA A CA 1
ATOM 2430 C C . ALA A 1 338 ? 33.559 -1.730 60.468 1.00 27.68 336 ALA A C 1
ATOM 2431 O O . ALA A 1 338 ? 34.435 -0.913 60.749 1.00 28.15 336 ALA A O 1
ATOM 2433 N N . PHE A 1 339 ? 33.813 -2.872 59.842 1.00 28.30 337 PHE A N 1
ATOM 2434 C CA . PHE A 1 339 ? 35.166 -3.231 59.436 1.00 28.77 337 PHE A CA 1
ATOM 2435 C C . PHE A 1 339 ? 35.765 -2.210 58.467 1.00 28.56 337 PHE A C 1
ATOM 2436 O O . PHE A 1 339 ? 36.878 -1.733 58.671 1.00 28.43 337 PHE A O 1
ATOM 2444 N N . LEU A 1 340 ? 35.029 -1.870 57.412 1.00 29.58 338 LEU A N 1
ATOM 2445 C CA . LEU A 1 340 ? 35.533 -0.912 56.436 1.00 29.24 338 LEU A CA 1
ATOM 2446 C C . LEU A 1 340 ? 35.688 0.469 57.039 1.00 29.75 338 LEU A C 1
ATOM 2447 O O . LEU A 1 340 ? 36.611 1.211 56.702 1.00 29.04 338 LEU A O 1
ATOM 2452 N N . GLN A 1 341 ? 34.782 0.817 57.940 1.00 28.96 339 GLN A N 1
ATOM 2453 C CA . GLN A 1 341 ? 34.848 2.111 58.589 1.00 28.57 339 GLN A CA 1
ATOM 2454 C C . GLN A 1 341 ? 36.093 2.154 59.478 1.00 25.56 339 GLN A C 1
ATOM 2455 O O . GLN A 1 341 ? 36.837 3.134 59.471 1.00 24.27 339 GLN A O 1
ATOM 2461 N N . LYS A 1 342 ? 36.327 1.081 60.227 1.00 24.65 340 LYS A N 1
ATOM 2462 C CA . LYS A 1 342 ? 37.482 1.029 61.112 1.00 22.08 340 LYS A CA 1
ATOM 2463 C C . LYS A 1 342 ? 38.773 0.978 60.298 1.00 24.11 340 LYS A C 1
ATOM 2464 O O . LYS A 1 342 ? 39.826 1.413 60.758 1.00 21.60 340 LYS A O 1
ATOM 2470 N N . SER A 1 343 ? 38.680 0.463 59.076 1.00 26.14 341 SER A N 1
ATOM 2471 C CA . SER A 1 343 ? 39.837 0.377 58.189 1.00 27.88 341 SER A CA 1
ATOM 2472 C C . SER A 1 343 ? 40.116 1.736 57.549 1.00 30.54 341 SER A C 1
ATOM 2473 O O . SER A 1 343 ? 41.169 1.947 56.947 1.00 29.46 341 SER A O 1
ATOM 2476 N N . ASN A 1 344 ? 39.164 2.655 57.684 1.00 32.87 342 ASN A N 1
ATOM 2477 C CA . ASN A 1 344 ? 39.293 3.999 57.129 1.00 36.44 342 ASN A CA 1
ATOM 2478 C C . ASN A 1 344 ? 39.449 4.032 55.612 1.00 38.47 342 ASN A C 1
ATOM 2479 O O . ASN A 1 344 ? 40.219 4.830 55.074 1.00 37.46 342 ASN A O 1
ATOM 2492 N N . GLU A 1 346 ? 36.339 3.189 53.627 1.00 45.85 344 GLU A N 1
ATOM 2493 C CA . GLU A 1 346 ? 34.972 3.003 53.162 1.00 47.34 344 GLU A CA 1
ATOM 2494 C C . GLU A 1 346 ? 34.660 3.776 51.886 1.00 47.67 344 GLU A C 1
ATOM 2495 O O . GLU A 1 346 ? 33.881 3.312 51.058 1.00 47.44 344 GLU A O 1
ATOM 2501 N N . THR A 1 347 ? 35.265 4.950 51.724 1.00 48.98 345 THR A N 1
ATOM 2502 C CA . THR A 1 347 ? 35.023 5.758 50.533 1.00 50.27 345 THR A CA 1
ATOM 2503 C C . THR A 1 347 ? 35.537 5.052 49.285 1.00 50.87 345 THR A C 1
ATOM 2504 O O . THR A 1 347 ? 35.074 5.317 48.175 1.00 51.43 345 THR A O 1
ATOM 2508 N N . LEU A 1 348 ? 36.495 4.150 49.472 1.00 51.44 346 LEU A N 1
ATOM 2509 C CA . LEU A 1 348 ? 37.066 3.399 48.363 1.00 51.94 346 LEU A CA 1
ATOM 2510 C C . LEU A 1 348 ? 36.112 2.308 47.898 1.00 52.25 346 LEU A C 1
ATOM 2511 O O . LEU A 1 348 ? 36.384 1.614 46.920 1.00 52.19 346 LEU A O 1
ATOM 2516 N N . PHE A 1 349 ? 34.998 2.154 48.606 1.00 53.19 347 PHE A N 1
ATOM 2517 C CA . PHE A 1 349 ? 34.011 1.141 48.254 1.00 54.32 347 PHE A CA 1
ATOM 2518 C C . PHE A 1 349 ? 32.639 1.753 47.993 1.00 55.98 347 PHE A C 1
ATOM 2519 O O . PHE A 1 349 ? 32.374 2.899 48.362 1.00 55.59 347 PHE A O 1
ATOM 2527 N N . ASP A 1 350 ? 31.766 0.974 47.365 1.00 58.06 348 ASP A N 1
ATOM 2528 C CA . ASP A 1 350 ? 30.430 1.443 47.024 1.00 60.36 348 ASP A CA 1
ATOM 2529 C C . ASP A 1 350 ? 29.357 1.105 48.058 1.00 61.89 348 ASP A C 1
ATOM 2530 O O . ASP A 1 350 ? 28.839 1.993 48.736 1.00 62.49 348 ASP A O 1
ATOM 2535 N N . LEU A 1 351 ? 29.036 -0.181 48.182 1.00 63.79 349 LEU A N 1
ATOM 2536 C CA . LEU A 1 351 ? 27.997 -0.642 49.106 1.00 65.57 349 LEU A CA 1
ATOM 2537 C C . LEU A 1 351 ? 26.653 -0.216 48.510 1.00 66.50 349 LEU A C 1
ATOM 2538 O O . LEU A 1 351 ? 26.032 0.731 48.994 1.00 67.13 349 LEU A O 1
ATOM 2543 N N . PRO A 1 352 ? 26.176 -0.914 47.458 1.00 66.83 350 PRO A N 1
ATOM 2544 C CA . PRO A 1 352 ? 26.717 -2.065 46.732 1.00 67.03 350 PRO A CA 1
ATOM 2545 C C . PRO A 1 352 ? 27.780 -2.888 47.446 1.00 67.39 350 PRO A C 1
ATOM 2546 O O . PRO A 1 352 ? 28.953 -2.895 47.078 1.00 67.56 350 PRO A O 1
ATOM 2550 N N . ALA A 1 353 ? 27.327 -3.577 48.484 1.00 67.72 351 ALA A N 1
ATOM 2551 C CA . ALA A 1 353 ? 28.158 -4.429 49.316 1.00 67.36 351 ALA A CA 1
ATOM 2552 C C . ALA A 1 353 ? 27.201 -4.919 50.392 1.00 67.12 351 ALA A C 1
ATOM 2553 O O . ALA A 1 353 ? 26.006 -4.639 50.316 1.00 66.98 351 ALA A O 1
ATOM 2555 N N . LEU A 1 354 ? 27.709 -5.636 51.390 1.00 67.39 352 LEU A N 1
ATOM 2556 C CA . LEU A 1 354 ? 26.857 -6.161 52.456 1.00 67.01 352 LEU A CA 1
ATOM 2557 C C . LEU A 1 354 ? 25.583 -6.729 51.843 1.00 66.23 352 LEU A C 1
ATOM 2558 O O . LEU A 1 354 ? 24.532 -6.775 52.478 1.00 66.05 352 LEU A O 1
ATOM 2563 N N . GLN A 1 355 ? 25.701 -7.164 50.594 1.00 66.17 353 GLN A N 1
ATOM 2564 C CA . GLN A 1 355 ? 24.581 -7.720 49.851 1.00 65.62 353 GLN A CA 1
ATOM 2565 C C . GLN A 1 355 ? 25.092 -8.856 48.973 1.00 65.05 353 GLN A C 1
ATOM 2566 O O . GLN A 1 355 ? 24.318 -9.670 48.467 1.00 64.24 353 GLN A O 1
ATOM 2572 N N . HIS A 1 356 ? 26.410 -8.898 48.807 1.00 64.86 354 HIS A N 1
ATOM 2573 C CA . HIS A 1 356 ? 27.068 -9.910 47.992 1.00 64.71 354 HIS A CA 1
ATOM 2574 C C . HIS A 1 356 ? 27.218 -11.229 48.740 1.00 63.93 354 HIS A C 1
ATOM 2575 O O . HIS A 1 356 ? 27.366 -11.249 49.961 1.00 63.50 354 HIS A O 1
ATOM 2582 N N . LEU A 1 357 ? 27.180 -12.327 47.992 1.00 63.70 355 LEU A N 1
ATOM 2583 C CA . LEU A 1 357 ? 27.296 -13.664 48.560 1.00 63.93 355 LEU A CA 1
ATOM 2584 C C . LEU A 1 357 ? 28.458 -14.411 47.918 1.00 63.60 355 LEU A C 1
ATOM 2585 O O . LEU A 1 357 ? 28.825 -14.138 46.773 1.00 64.92 355 LEU A O 1
ATOM 2590 N N . PRO A 1 358 ? 29.054 -15.370 48.645 1.00 62.80 356 PRO A N 1
ATOM 2591 C CA . PRO A 1 358 ? 28.692 -15.765 50.009 1.00 60.71 356 PRO A CA 1
ATOM 2592 C C . PRO A 1 358 ? 29.719 -15.268 51.032 1.00 58.74 356 PRO A C 1
ATOM 2593 O O . PRO A 1 358 ? 30.504 -16.061 51.559 1.00 57.93 356 PRO A O 1
ATOM 2597 N N . PHE A 1 359 ? 29.708 -13.964 51.311 1.00 55.90 357 PHE A N 1
ATOM 2598 C CA . PHE A 1 359 ? 30.651 -13.367 52.259 1.00 53.11 357 PHE A CA 1
ATOM 2599 C C . PHE A 1 359 ? 32.022 -13.242 51.602 1.00 51.02 357 PHE A C 1
ATOM 2600 O O . PHE A 1 359 ? 32.677 -12.203 51.687 1.00 49.78 357 PHE A O 1
ATOM 2608 N N . GLU A 1 360 ? 32.443 -14.315 50.943 1.00 49.46 358 GLU A N 1
ATOM 2609 C CA . GLU A 1 360 ? 33.730 -14.357 50.268 1.00 48.07 358 GLU A CA 1
ATOM 2610 C C . GLU A 1 360 ? 33.802 -13.399 49.081 1.00 46.78 358 GLU A C 1
ATOM 2611 O O . GLU A 1 360 ? 34.881 -12.927 48.724 1.00 47.09 358 GLU A O 1
ATOM 2617 N N . GLU A 1 361 ? 32.662 -13.112 48.467 1.00 44.84 359 GLU A N 1
ATOM 2618 C CA . GLU A 1 361 ? 32.650 -12.204 47.327 1.00 44.64 359 GLU A CA 1
ATOM 2619 C C . GLU A 1 361 ? 32.991 -10.788 47.779 1.00 42.90 359 GLU A C 1
ATOM 2620 O O . GLU A 1 361 ? 33.747 -10.076 47.112 1.00 40.95 359 GLU A O 1
ATOM 2626 N N . GLN A 1 362 ? 32.433 -10.375 48.911 1.00 40.48 360 GLN A N 1
ATOM 2627 C CA . GLN A 1 362 ? 32.726 -9.047 49.425 1.00 40.29 360 GLN A CA 1
ATOM 2628 C C . GLN A 1 362 ? 34.141 -9.070 49.998 1.00 38.23 360 GLN A C 1
ATOM 2629 O O . GLN A 1 362 ? 34.822 -8.045 50.031 1.00 37.23 360 GLN A O 1
ATOM 2635 N N . ALA A 1 363 ? 34.584 -10.252 50.419 1.00 34.62 361 ALA A N 1
ATOM 2636 C CA . ALA A 1 363 ? 35.927 -10.415 50.967 1.00 35.73 361 ALA A CA 1
ATOM 2637 C C . ALA A 1 363 ? 36.952 -10.263 49.844 1.00 34.94 361 ALA A C 1
ATOM 2638 O O . ALA A 1 363 ? 38.043 -9.732 50.051 1.00 34.19 361 ALA A O 1
ATOM 2640 N N . LYS A 1 364 ? 36.595 -10.738 48.654 1.00 33.64 362 LYS A N 1
ATOM 2641 C CA . LYS A 1 364 ? 37.488 -10.638 47.508 1.00 33.67 362 LYS A CA 1
ATOM 2642 C C . LYS A 1 364 ? 37.556 -9.206 47.006 1.00 33.97 362 LYS A C 1
ATOM 2643 O O . LYS A 1 364 ? 38.626 -8.720 46.648 1.00 34.18 362 LYS A O 1
ATOM 2649 N N . LYS A 1 365 ? 36.417 -8.526 46.977 1.00 32.91 363 LYS A N 1
ATOM 2650 C CA . LYS A 1 365 ? 36.415 -7.143 46.525 1.00 34.85 363 LYS A CA 1
ATOM 2651 C C . LYS A 1 365 ? 37.255 -6.288 47.460 1.00 33.33 363 LYS A C 1
ATOM 2652 O O . LYS A 1 365 ? 37.932 -5.358 47.025 1.00 34.83 363 LYS A O 1
ATOM 2658 N N . ILE A 1 366 ? 37.211 -6.611 48.748 1.00 33.02 364 ILE A N 1
ATOM 2659 C CA . ILE A 1 366 ? 37.972 -5.866 49.746 1.00 31.14 364 ILE A CA 1
ATOM 2660 C C . ILE A 1 366 ? 39.465 -6.161 49.602 1.00 30.48 364 ILE A C 1
ATOM 2661 O O . ILE A 1 366 ? 40.295 -5.251 49.628 1.00 29.64 364 ILE A O 1
ATOM 2666 N N . THR A 1 367 ? 39.799 -7.436 49.445 1.00 28.63 365 THR A N 1
ATOM 2667 C CA . THR A 1 367 ? 41.193 -7.837 49.293 1.00 30.67 365 THR A CA 1
ATOM 2668 C C . THR A 1 367 ? 41.815 -7.214 48.038 1.00 31.47 365 THR A C 1
ATOM 2669 O O . THR A 1 367 ? 43.017 -6.966 47.993 1.00 31.47 365 THR A O 1
ATOM 2673 N N . ALA A 1 368 ? 40.994 -6.955 47.025 1.00 30.85 366 ALA A N 1
ATOM 2674 C CA . ALA A 1 368 ? 41.490 -6.367 45.786 1.00 30.65 366 ALA A CA 1
ATOM 2675 C C . ALA A 1 368 ? 41.982 -4.954 46.048 1.00 30.71 366 ALA A C 1
ATOM 2676 O O . ALA A 1 368 ? 42.930 -4.487 45.419 1.00 28.85 366 ALA A O 1
ATOM 2678 N N . VAL A 1 369 ? 41.322 -4.275 46.981 1.00 30.14 367 VAL A N 1
ATOM 2679 C CA . VAL A 1 369 ? 41.689 -2.911 47.343 1.00 30.63 367 VAL A CA 1
ATOM 2680 C C . VAL A 1 369 ? 42.762 -2.918 48.441 1.00 29.30 367 VAL A C 1
ATOM 2681 O O . VAL A 1 369 ? 43.684 -2.102 48.422 1.00 29.44 367 VAL A O 1
ATOM 2685 N N . PHE A 1 370 ? 42.636 -3.852 49.383 1.00 28.03 368 PHE A N 1
ATOM 2686 C CA . PHE A 1 370 ? 43.569 -3.979 50.508 1.00 28.21 368 PHE A CA 1
ATOM 2687 C C . PHE A 1 370 ? 44.935 -4.569 50.167 1.00 27.99 368 PHE A C 1
ATOM 2688 O O . PHE A 1 370 ? 45.952 -4.115 50.689 1.00 28.02 368 PHE A O 1
ATOM 2696 N N . LEU A 1 371 ? 44.952 -5.592 49.317 1.00 28.01 369 LEU A N 1
ATOM 2697 C CA . LEU A 1 371 ? 46.200 -6.252 48.938 1.00 28.82 369 LEU A CA 1
ATOM 2698 C C . LEU A 1 371 ? 46.507 -6.163 47.444 1.00 29.77 369 LEU A C 1
ATOM 2699 O O . LEU A 1 371 ? 45.716 -6.604 46.607 1.00 29.73 369 LEU A O 1
ATOM 2704 N N . THR A 1 372 ? 47.663 -5.590 47.123 1.00 29.85 370 THR A N 1
ATOM 2705 C CA . THR A 1 372 ? 48.111 -5.442 45.743 1.00 31.30 370 THR A CA 1
ATOM 2706 C C . THR A 1 372 ? 49.391 -6.252 45.596 1.00 31.40 370 THR A C 1
ATOM 2707 O O . THR A 1 372 ? 50.429 -5.869 46.135 1.00 30.37 370 THR A O 1
ATOM 2711 N N . THR A 1 373 ? 49.323 -7.370 44.878 1.00 31.07 371 THR A N 1
ATOM 2712 C CA . THR A 1 373 ? 50.497 -8.219 44.703 1.00 32.61 371 THR A CA 1
ATOM 2713 C C . THR A 1 373 ? 51.127 -8.062 43.327 1.00 33.28 371 THR A C 1
ATOM 2714 O O . THR A 1 373 ? 50.484 -7.602 42.379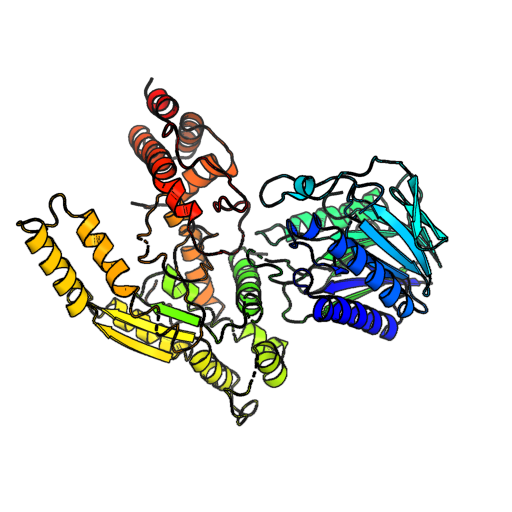 1.00 32.79 371 THR A O 1
ATOM 2718 N N . ALA A 1 374 ? 52.394 -8.445 43.220 1.00 32.95 372 ALA A N 1
ATOM 2719 C CA . ALA A 1 374 ? 53.085 -8.348 41.945 1.00 32.01 372 ALA A CA 1
ATOM 2720 C C . ALA A 1 374 ? 54.188 -9.383 41.814 1.00 33.24 372 ALA A C 1
ATOM 2721 O O . ALA A 1 374 ? 54.979 -9.598 42.738 1.00 32.37 372 ALA A O 1
ATOM 2723 N N . TYR A 1 375 ? 54.212 -10.041 40.660 1.00 34.34 373 TYR A N 1
ATOM 2724 C CA . TYR A 1 375 ? 55.220 -11.042 40.355 1.00 35.66 373 TYR A CA 1
ATOM 2725 C C . TYR A 1 375 ? 56.224 -10.334 39.455 1.00 35.91 373 TYR A C 1
ATOM 2726 O O . TYR A 1 375 ? 55.890 -9.927 38.341 1.00 34.20 373 TYR A O 1
ATOM 2735 N N . GLN A 1 376 ? 57.443 -10.163 39.953 1.00 36.56 374 GLN A N 1
ATOM 2736 C CA . GLN A 1 376 ? 58.497 -9.491 39.204 1.00 37.25 374 GLN A CA 1
ATOM 2737 C C . GLN A 1 376 ? 59.466 -10.526 38.661 1.00 38.46 374 GLN A C 1
ATOM 2738 O O . GLN A 1 376 ? 60.083 -11.269 39.424 1.00 37.71 374 GLN A O 1
ATOM 2744 N N . SER A 1 377 ? 59.604 -10.567 37.339 1.00 39.78 375 SER A N 1
ATOM 2745 C CA . SER A 1 377 ? 60.481 -11.546 36.710 1.00 40.78 375 SER A CA 1
ATOM 2746 C C . SER A 1 377 ? 61.681 -10.971 35.972 1.00 40.99 375 SER A C 1
ATOM 2747 O O . SER A 1 377 ? 61.806 -9.758 35.781 1.00 40.49 375 SER A O 1
ATOM 2750 N N . THR A 1 378 ? 62.563 -11.876 35.570 1.00 42.74 376 THR A N 1
ATOM 2751 C CA . THR A 1 378 ? 63.746 -11.544 34.800 1.00 45.07 376 THR A CA 1
ATOM 2752 C C . THR A 1 378 ? 63.840 -12.698 33.830 1.00 45.98 376 THR A C 1
ATOM 2753 O O . THR A 1 378 ? 62.944 -13.554 33.776 1.00 45.81 376 THR A O 1
ATOM 2757 N N . ARG A 1 379 ? 64.917 -12.731 33.064 1.00 46.88 377 ARG A N 1
ATOM 2758 C CA . ARG A 1 379 ? 65.098 -13.818 32.135 1.00 48.04 377 ARG A CA 1
ATOM 2759 C C . ARG A 1 379 ? 65.285 -15.089 32.973 1.00 49.01 377 ARG A C 1
ATOM 2760 O O . ARG A 1 379 ? 65.101 -16.193 32.468 1.00 48.90 377 ARG A O 1
ATOM 2768 N N . ASN A 1 380 ? 65.645 -14.961 34.248 1.00 49.94 378 ASN A N 1
ATOM 2769 C CA . ASN A 1 380 ? 65.818 -16.177 35.042 1.00 51.94 378 ASN A CA 1
ATOM 2770 C C . ASN A 1 380 ? 64.586 -16.830 35.706 1.00 52.76 378 ASN A C 1
ATOM 2771 O O . ASN A 1 380 ? 64.671 -17.959 36.201 1.00 53.40 378 ASN A O 1
ATOM 2776 N N . SER A 1 381 ? 63.442 -16.164 35.702 1.00 54.38 379 SER A N 1
ATOM 2777 C CA . SER A 1 381 ? 62.248 -16.761 36.286 1.00 55.79 379 SER A CA 1
ATOM 2778 C C . SER A 1 381 ? 61.952 -17.965 35.406 1.00 56.61 379 SER A C 1
ATOM 2779 O O . SER A 1 381 ? 62.613 -18.139 34.381 1.00 57.72 379 SER A O 1
ATOM 2782 N N . GLY A 1 382 ? 60.956 -18.771 35.772 1.00 58.92 380 GLY A N 1
ATOM 2783 C CA . GLY A 1 382 ? 60.623 -19.923 34.950 1.00 61.23 380 GLY A CA 1
ATOM 2784 C C . GLY A 1 382 ? 59.174 -20.354 35.038 1.00 62.37 380 GLY A C 1
ATOM 2785 O O . GLY A 1 382 ? 58.901 -21.547 35.108 1.00 63.37 380 GLY A O 1
ATOM 2786 N N . ASP A 1 383 ? 58.260 -19.385 35.063 1.00 62.97 381 ASP A N 1
ATOM 2787 C CA . ASP A 1 383 ? 56.816 -19.628 35.125 1.00 63.32 381 ASP A CA 1
ATOM 2788 C C . ASP A 1 383 ? 56.352 -20.582 36.224 1.00 62.85 381 ASP A C 1
ATOM 2789 O O . ASP A 1 383 ? 55.179 -20.586 36.592 1.00 62.42 381 ASP A O 1
ATOM 2794 N N . GLU A 1 384 ? 57.270 -21.384 36.749 1.00 62.37 382 GLU A N 1
ATOM 2795 C CA . GLU A 1 384 ? 56.952 -22.319 37.821 1.00 61.37 382 GLU A CA 1
ATOM 2796 C C . GLU A 1 384 ? 56.444 -21.528 39.023 1.00 60.39 382 GLU A C 1
ATOM 2797 O O . GLU A 1 384 ? 55.383 -21.821 39.576 1.00 60.24 382 GLU A O 1
ATOM 2803 N N . THR A 1 385 ? 57.219 -20.523 39.417 1.00 58.09 383 THR A N 1
ATOM 2804 C CA . THR A 1 385 ? 56.877 -19.672 40.546 1.00 55.95 383 THR A CA 1
ATOM 2805 C C . THR A 1 385 ? 55.771 -18.699 40.155 1.00 55.19 383 THR A C 1
ATOM 2806 O O . THR A 1 385 ? 54.977 -18.276 40.995 1.00 54.72 383 THR A O 1
ATOM 2810 N N . TYR A 1 386 ? 55.729 -18.347 38.873 1.00 54.20 384 TYR A N 1
ATOM 2811 C CA . TYR A 1 386 ? 54.716 -17.435 38.356 1.00 53.38 384 TYR A CA 1
ATOM 2812 C C . TYR A 1 386 ? 53.324 -17.982 38.658 1.00 53.21 384 TYR A C 1
ATOM 2813 O O . TYR A 1 386 ? 52.514 -17.324 39.313 1.00 53.06 384 TYR A O 1
ATOM 2822 N N . THR A 1 387 ? 53.054 -19.189 38.171 1.00 52.31 385 THR A N 1
ATOM 2823 C CA . THR A 1 387 ? 51.760 -19.823 38.385 1.00 51.82 385 THR A CA 1
ATOM 2824 C C . THR A 1 387 ? 51.440 -19.899 39.874 1.00 51.27 385 THR A C 1
ATOM 2825 O O . THR A 1 387 ? 50.311 -19.637 40.285 1.00 50.57 385 THR A O 1
ATOM 2829 N N . SER A 1 388 ? 52.440 -20.250 40.677 1.00 50.50 386 SER A N 1
ATOM 2830 C CA . SER A 1 388 ? 52.263 -20.357 42.120 1.00 50.65 386 SER A CA 1
ATOM 2831 C C . SER A 1 388 ? 51.822 -19.026 42.720 1.00 49.81 386 SER A C 1
ATOM 2832 O O . SER A 1 388 ? 50.985 -18.990 43.619 1.00 49.51 386 SER A O 1
ATOM 2835 N N . ALA A 1 389 ? 52.387 -17.934 42.214 1.00 49.03 387 ALA A N 1
ATOM 2836 C CA . ALA A 1 389 ? 52.049 -16.602 42.701 1.00 48.54 387 ALA A CA 1
ATOM 2837 C C . ALA A 1 389 ? 50.713 -16.129 42.136 1.00 48.40 387 ALA A C 1
ATOM 2838 O O . ALA A 1 389 ? 49.927 -15.482 42.830 1.00 47.61 387 ALA A O 1
ATOM 2840 N N . LYS A 1 390 ? 50.461 -16.448 40.870 1.00 48.08 388 LYS A N 1
ATOM 2841 C CA . LYS A 1 390 ? 49.217 -16.049 40.222 1.00 47.84 388 LYS A CA 1
ATOM 2842 C C . LYS A 1 390 ? 48.033 -16.784 40.842 1.00 46.79 388 LYS A C 1
ATOM 2843 O O . LYS A 1 390 ? 46.980 -16.193 41.078 1.00 47.06 388 LYS A O 1
ATOM 2849 N N . THR A 1 391 ? 48.212 -18.073 41.106 1.00 45.83 389 THR A N 1
ATOM 2850 C CA . THR A 1 391 ? 47.159 -18.885 41.701 1.00 45.46 389 THR A CA 1
ATOM 2851 C C . THR A 1 391 ? 46.765 -18.305 43.054 1.00 45.16 389 THR A C 1
ATOM 2852 O O . THR A 1 391 ? 45.596 -17.989 43.293 1.00 44.99 389 THR A O 1
ATOM 2856 N N . LEU A 1 392 ? 47.754 -18.166 43.933 1.00 44.20 390 LEU A N 1
ATOM 2857 C CA . LEU A 1 392 ? 47.540 -17.631 45.271 1.00 42.36 390 LEU A CA 1
ATOM 2858 C C . LEU A 1 392 ? 46.782 -16.308 45.234 1.00 41.68 390 LEU A C 1
ATOM 2859 O O . LEU A 1 392 ? 45.760 -16.147 45.904 1.00 42.35 390 LEU A O 1
ATOM 2864 N N . ALA A 1 393 ? 47.281 -15.366 44.443 1.00 39.81 391 ALA A N 1
ATOM 2865 C CA . ALA A 1 393 ? 46.651 -14.059 44.327 1.00 39.28 391 ALA A CA 1
ATOM 2866 C C . ALA A 1 393 ? 45.189 -14.140 43.891 1.00 39.26 391 ALA A C 1
ATOM 2867 O O . ALA A 1 393 ? 44.334 -13.439 44.430 1.00 36.96 391 ALA A O 1
ATOM 2869 N N . GLU A 1 394 ? 44.903 -15.000 42.917 1.00 39.41 392 GLU A N 1
ATOM 2870 C CA . GLU A 1 394 ? 43.542 -15.144 42.410 1.00 40.66 392 GLU A CA 1
ATOM 2871 C C . GLU A 1 394 ? 42.580 -15.736 43.432 1.00 39.81 392 GLU A C 1
ATOM 2872 O O . GLU A 1 394 ? 41.429 -15.304 43.540 1.00 41.66 392 GLU A O 1
ATOM 2878 N N . SER A 1 395 ? 43.062 -16.721 44.179 1.00 38.74 393 SER A N 1
ATOM 2879 C CA . SER A 1 395 ? 42.262 -17.403 45.182 1.00 37.94 393 SER A CA 1
ATOM 2880 C C . SER A 1 395 ? 41.846 -16.554 46.383 1.00 37.94 393 SER A C 1
ATOM 2881 O O . SER A 1 395 ? 41.013 -16.983 47.179 1.00 37.47 393 SER A O 1
ATOM 2884 N N . ILE A 1 396 ? 42.421 -15.362 46.526 1.00 36.42 394 ILE A N 1
ATOM 2885 C CA . ILE A 1 396 ? 42.077 -14.503 47.655 1.00 35.05 394 ILE A CA 1
ATOM 2886 C C . ILE A 1 396 ? 41.484 -13.184 47.185 1.00 34.68 394 ILE A C 1
ATOM 2887 O O . ILE A 1 396 ? 40.994 -12.388 47.988 1.00 34.92 394 ILE A O 1
ATOM 2892 N N . GLY A 1 397 ? 41.531 -12.955 45.877 1.00 33.00 395 GLY A N 1
ATOM 2893 C CA . GLY A 1 397 ? 40.973 -11.734 45.326 1.00 31.59 395 GLY A CA 1
ATOM 2894 C C . GLY A 1 397 ? 41.904 -10.541 45.345 1.00 31.30 395 GLY A C 1
ATOM 2895 O O . GLY A 1 397 ? 41.481 -9.418 45.077 1.00 31.38 395 GLY A O 1
ATOM 2896 N N . ALA A 1 398 ? 43.172 -10.774 45.662 1.00 32.71 396 ALA A N 1
ATOM 2897 C CA . ALA A 1 398 ? 44.149 -9.692 45.695 1.00 33.59 396 ALA A CA 1
ATOM 2898 C C . ALA A 1 398 ? 44.422 -9.229 44.272 1.00 34.49 396 ALA A C 1
ATOM 2899 O O . ALA A 1 398 ? 44.409 -10.042 43.350 1.00 35.23 396 ALA A O 1
ATOM 2901 N N . THR A 1 399 ? 44.648 -7.930 44.087 1.00 35.06 397 THR A N 1
ATOM 2902 C CA . THR A 1 399 ? 44.957 -7.405 42.762 1.00 36.48 397 THR A CA 1
ATOM 2903 C C . THR A 1 399 ? 46.335 -7.948 42.386 1.00 38.22 397 THR A C 1
ATOM 2904 O O . THR A 1 399 ? 47.298 -7.783 43.135 1.00 38.08 397 THR A O 1
ATOM 2908 N N . PHE A 1 400 ? 46.424 -8.604 41.233 1.00 38.93 398 PHE A N 1
ATOM 2909 C CA . PHE A 1 400 ? 47.682 -9.193 40.783 1.00 39.19 398 PHE A CA 1
ATOM 2910 C C . PHE A 1 400 ? 48.268 -8.488 39.565 1.00 39.91 398 PHE A C 1
ATOM 2911 O O . PHE A 1 400 ? 47.607 -8.351 38.535 1.00 38.49 398 PHE A O 1
ATOM 2919 N N . TYR A 1 401 ? 49.511 -8.034 39.691 1.00 39.49 399 TYR A N 1
ATOM 2920 C CA . TYR A 1 401 ? 50.191 -7.369 38.590 1.00 40.00 399 TYR A CA 1
ATOM 2921 C C . TYR A 1 401 ? 51.410 -8.192 38.210 1.00 40.89 399 TYR A C 1
ATOM 2922 O O . TYR A 1 401 ? 51.897 -9.000 39.002 1.00 41.07 399 TYR A O 1
ATOM 2931 N N . ASN A 1 402 ? 51.896 -7.988 36.991 1.00 42.15 400 ASN A N 1
ATOM 2932 C CA . ASN A 1 402 ? 53.056 -8.717 36.504 1.00 42.69 400 ASN A CA 1
ATOM 2933 C C . ASN A 1 402 ? 53.910 -7.856 35.584 1.00 42.42 400 ASN A C 1
ATOM 2934 O O . ASN A 1 402 ? 53.398 -7.185 34.688 1.00 41.29 400 ASN A O 1
ATOM 2939 N N . TRP A 1 403 ? 55.217 -7.869 35.822 1.00 41.36 401 TRP A N 1
ATOM 2940 C CA . TRP A 1 403 ? 56.142 -7.106 35.002 1.00 40.74 401 TRP A CA 1
ATOM 2941 C C . TRP A 1 403 ? 57.538 -7.707 35.074 1.00 40.01 401 TRP A C 1
ATOM 2942 O O . TRP A 1 403 ? 57.792 -8.642 35.837 1.00 38.54 401 TRP A O 1
ATOM 2953 N N . SER A 1 404 ? 58.438 -7.178 34.257 1.00 39.07 402 SER A N 1
ATOM 2954 C CA . SER A 1 404 ? 59.807 -7.662 34.223 1.00 38.01 402 SER A CA 1
ATOM 2955 C C . SER A 1 404 ? 60.746 -6.562 34.675 1.00 36.51 402 SER A C 1
ATOM 2956 O O . SER A 1 404 ? 60.495 -5.384 34.428 1.00 35.07 402 SER A O 1
ATOM 2959 N N . VAL A 1 405 ? 61.819 -6.952 35.355 1.00 37.18 403 VAL A N 1
ATOM 2960 C CA . VAL A 1 405 ? 62.824 -6.002 35.819 1.00 37.41 403 VAL A CA 1
ATOM 2961 C C . VAL A 1 405 ? 64.157 -6.352 35.160 1.00 38.28 403 VAL A C 1
ATOM 2962 O O . VAL A 1 405 ? 65.197 -5.771 35.477 1.00 36.68 403 VAL A O 1
ATOM 2966 N N . ASP A 1 406 ? 64.105 -7.306 34.233 1.00 39.35 404 ASP A N 1
ATOM 2967 C CA . ASP A 1 406 ? 65.289 -7.766 33.511 1.00 40.65 404 ASP A CA 1
ATOM 2968 C C . ASP A 1 406 ? 66.043 -6.628 32.836 1.00 40.97 404 ASP A C 1
ATOM 2969 O O . ASP A 1 406 ? 67.266 -6.545 32.921 1.00 41.82 404 ASP A O 1
ATOM 2974 N N . GLU A 1 407 ? 65.309 -5.752 32.163 1.00 41.49 405 GLU A N 1
ATOM 2975 C CA . GLU A 1 407 ? 65.916 -4.633 31.458 1.00 41.61 405 GLU A CA 1
ATOM 2976 C C . GLU A 1 407 ? 66.686 -3.706 32.397 1.00 40.67 405 GLU A C 1
ATOM 2977 O O . GLU A 1 407 ? 67.802 -3.290 32.086 1.00 40.21 405 GLU A O 1
ATOM 2983 N N . GLU A 1 408 ? 66.099 -3.387 33.547 1.00 38.17 406 GLU A N 1
ATOM 2984 C CA . GLU A 1 408 ? 66.762 -2.508 34.503 1.00 35.99 406 GLU A CA 1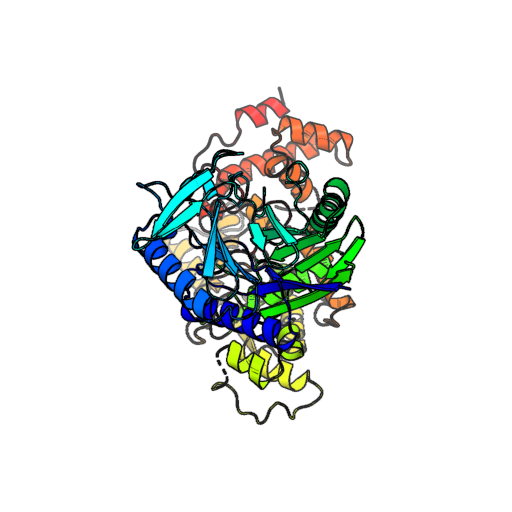
ATOM 2985 C C . GLU A 1 408 ? 67.964 -3.179 35.169 1.00 34.19 406 GLU A C 1
ATOM 2986 O O . GLU A 1 408 ? 69.013 -2.557 35.331 1.00 33.58 406 GLU A O 1
ATOM 2992 N N . ILE A 1 409 ? 67.814 -4.444 35.549 1.00 34.11 407 ILE A N 1
ATOM 2993 C CA . ILE A 1 409 ? 68.903 -5.177 36.189 1.00 33.84 407 ILE A CA 1
ATOM 2994 C C . ILE A 1 409 ? 70.068 -5.367 35.222 1.00 34.96 407 ILE A C 1
ATOM 2995 O O . ILE A 1 409 ? 71.227 -5.154 35.585 1.00 32.69 407 ILE A O 1
ATOM 3000 N N . GLU A 1 410 ? 69.758 -5.771 33.993 1.00 36.17 408 GLU A N 1
ATOM 3001 C CA . GLU A 1 410 ? 70.793 -5.976 32.982 1.00 37.76 408 GLU A CA 1
ATOM 3002 C C . GLU A 1 410 ? 71.510 -4.669 32.676 1.00 37.15 408 GLU A C 1
ATOM 3003 O O . GLU A 1 410 ? 72.718 -4.656 32.443 1.00 38.03 408 GLU A O 1
ATOM 3009 N N . GLN A 1 411 ? 70.763 -3.571 32.687 1.00 37.85 409 GLN A N 1
ATOM 3010 C CA . GLN A 1 411 ? 71.335 -2.258 32.424 1.00 38.42 409 GLN A CA 1
ATOM 3011 C C . GLN A 1 411 ? 72.217 -1.837 33.598 1.00 38.69 409 GLN A C 1
ATOM 3012 O O . GLN A 1 411 ? 73.242 -1.180 33.412 1.00 39.13 409 GLN A O 1
ATOM 3018 N N . TYR A 1 412 ? 71.811 -2.204 34.813 1.00 38.23 410 TYR A N 1
ATOM 3019 C CA . TYR A 1 412 ? 72.608 -1.866 35.987 1.00 36.73 410 TYR A CA 1
ATOM 3020 C C . TYR A 1 412 ? 73.904 -2.660 35.902 1.00 36.00 410 TYR A C 1
ATOM 3021 O O . TYR A 1 412 ? 74.995 -2.098 35.986 1.00 36.71 410 TYR A O 1
ATOM 3030 N N . LYS A 1 413 ? 73.769 -3.971 35.727 1.00 36.55 411 LYS A N 1
ATOM 3031 C CA . LYS A 1 413 ? 74.920 -4.859 35.634 1.00 37.24 411 LYS A CA 1
ATOM 3032 C C . LYS A 1 413 ? 75.875 -4.435 34.526 1.00 37.73 411 LYS A C 1
ATOM 3033 O O . LYS A 1 413 ? 77.093 -4.457 34.704 1.00 38.03 411 LYS A O 1
ATOM 3039 N N . ALA A 1 414 ? 75.324 -4.050 33.380 1.00 37.93 412 ALA A N 1
ATOM 3040 C CA . ALA A 1 414 ? 76.150 -3.619 32.261 1.00 38.19 412 ALA A CA 1
ATOM 3041 C C . ALA A 1 414 ? 76.962 -2.386 32.645 1.00 37.57 412 ALA A C 1
ATOM 3042 O O . ALA A 1 414 ? 78.163 -2.316 32.375 1.00 37.39 412 ALA A O 1
ATOM 3044 N N . THR A 1 415 ? 76.307 -1.418 33.280 1.00 37.93 413 THR A N 1
ATOM 3045 C CA . THR A 1 415 ? 76.980 -0.188 33.687 1.00 38.18 413 THR A CA 1
ATOM 3046 C C . THR A 1 415 ? 78.117 -0.454 34.665 1.00 39.24 413 THR A C 1
ATOM 3047 O O . THR A 1 415 ? 79.156 0.200 34.604 1.00 39.96 413 THR A O 1
ATOM 3051 N N . ILE A 1 416 ? 77.923 -1.409 35.568 1.00 39.81 414 ILE A N 1
ATOM 3052 C CA . ILE A 1 416 ? 78.969 -1.732 36.531 1.00 40.34 414 ILE A CA 1
ATOM 3053 C C . ILE A 1 416 ? 80.155 -2.366 35.811 1.00 40.89 414 ILE A C 1
ATOM 3054 O O . ILE A 1 416 ? 81.281 -1.881 35.921 1.00 41.22 414 ILE A O 1
ATOM 3059 N N . GLU A 1 417 ? 79.901 -3.444 35.074 1.00 40.47 415 GLU A N 1
ATOM 3060 C CA . GLU A 1 417 ? 80.962 -4.120 34.336 1.00 42.04 415 GLU A CA 1
ATOM 3061 C C . GLU A 1 417 ? 81.787 -3.104 33.552 1.00 42.32 415 GLU A C 1
ATOM 3062 O O . GLU A 1 417 ? 83.003 -3.248 33.414 1.00 42.58 415 GLU A O 1
ATOM 3068 N N . ASN A 1 418 ? 81.120 -2.074 33.046 1.00 41.79 416 ASN A N 1
ATOM 3069 C CA . ASN A 1 418 ? 81.794 -1.033 32.285 1.00 42.45 416 ASN A CA 1
ATOM 3070 C C . ASN A 1 418 ? 82.639 -0.145 33.192 1.00 43.24 416 ASN A C 1
ATOM 3071 O O . ASN A 1 418 ? 83.773 0.203 32.859 1.00 42.85 416 ASN A O 1
ATOM 3076 N N . VAL A 1 419 ? 82.079 0.216 34.342 1.00 44.37 417 VAL A N 1
ATOM 3077 C CA . VAL A 1 419 ? 82.769 1.063 35.312 1.00 44.55 417 VAL A CA 1
ATOM 3078 C C . VAL A 1 419 ? 84.028 0.401 35.872 1.00 44.24 417 VAL A C 1
ATOM 3079 O O . VAL A 1 419 ? 85.067 1.046 36.016 1.00 43.83 417 VAL A O 1
ATOM 3083 N N . ILE A 1 420 ? 83.930 -0.887 36.187 1.00 44.32 418 ILE A N 1
ATOM 3084 C CA . ILE A 1 420 ? 85.056 -1.627 36.739 1.00 45.07 418 ILE A CA 1
ATOM 3085 C C . ILE A 1 420 ? 85.925 -2.213 35.632 1.00 46.53 418 ILE A C 1
ATOM 3086 O O . ILE A 1 420 ? 86.870 -2.959 35.896 1.00 46.72 418 ILE A O 1
ATOM 3091 N N . GLU A 1 421 ? 85.590 -1.872 34.391 1.00 47.54 419 GLU A N 1
ATOM 3092 C CA . GLU A 1 421 ? 86.329 -2.335 33.224 1.00 48.20 419 GLU A CA 1
ATOM 3093 C C . GLU A 1 421 ? 86.629 -3.834 33.246 1.00 49.36 419 GLU A C 1
ATOM 3094 O O . GLU A 1 421 ? 87.772 -4.253 33.067 1.00 50.02 419 GLU A O 1
ATOM 3100 N N . ARG A 1 422 ? 85.594 -4.636 33.472 1.00 49.90 420 ARG A N 1
ATOM 3101 C CA . ARG A 1 422 ? 85.729 -6.087 33.495 1.00 51.55 420 ARG A CA 1
ATOM 3102 C C . ARG A 1 422 ? 84.351 -6.731 33.632 1.00 52.93 420 ARG A C 1
ATOM 3103 O O . ARG A 1 422 ? 83.383 -6.070 34.003 1.00 52.57 420 ARG A O 1
ATOM 3111 N N . PRO A 1 423 ? 84.245 -8.029 33.316 1.00 54.45 421 PRO A N 1
ATOM 3112 C CA . PRO A 1 423 ? 82.971 -8.746 33.407 1.00 54.89 421 PRO A CA 1
ATOM 3113 C C . PRO A 1 423 ? 82.678 -9.330 34.785 1.00 55.58 421 PRO A C 1
ATOM 3114 O O . PRO A 1 423 ? 83.582 -9.782 35.490 1.00 55.21 421 PRO A O 1
ATOM 3118 N N . LEU A 1 424 ? 81.402 -9.317 35.158 1.00 55.48 422 LEU A N 1
ATOM 3119 C CA . LEU A 1 424 ? 80.964 -9.861 36.433 1.00 55.92 422 LEU A CA 1
ATOM 3120 C C . LEU A 1 424 ? 80.510 -11.291 36.178 1.00 56.56 422 LEU A C 1
ATOM 3121 O O . LEU A 1 424 ? 79.598 -11.524 35.388 1.00 57.08 422 LEU A O 1
ATOM 3126 N N . THR A 1 425 ? 81.150 -12.247 36.838 1.00 57.41 423 THR A N 1
ATOM 3127 C CA . THR A 1 425 ? 80.801 -13.648 36.658 1.00 58.96 423 THR A CA 1
ATOM 3128 C C . THR A 1 425 ? 80.458 -14.315 37.981 1.00 59.98 423 THR A C 1
ATOM 3129 O O . THR A 1 425 ? 80.754 -13.785 39.049 1.00 60.16 423 THR A O 1
ATOM 3133 N N . TRP A 1 426 ? 79.833 -15.483 37.905 1.00 61.33 424 TRP A N 1
ATOM 3134 C CA . TRP A 1 426 ? 79.466 -16.230 39.100 1.00 62.94 424 TRP A CA 1
ATOM 3135 C C . TRP A 1 426 ? 80.732 -16.553 39.880 1.00 63.50 424 TRP A C 1
ATOM 3136 O O . TRP A 1 426 ? 80.677 -17.052 41.003 1.00 63.63 424 TRP A O 1
ATOM 3147 N N . GLU A 1 427 ? 81.876 -16.259 39.271 1.00 64.04 425 GLU A N 1
ATOM 3148 C CA . GLU A 1 427 ? 83.167 -16.510 39.892 1.00 64.11 425 GLU A CA 1
ATOM 3149 C C . GLU A 1 427 ? 83.654 -15.283 40.655 1.00 63.38 425 GLU A C 1
ATOM 3150 O O . GLU A 1 427 ? 84.067 -14.287 40.059 1.00 63.46 425 GLU A O 1
ATOM 3156 N N . LYS A 1 428 ? 83.599 -15.369 41.980 1.00 62.70 426 LYS A N 1
ATOM 3157 C CA . LYS A 1 428 ? 84.029 -14.289 42.863 1.00 61.73 426 LYS A CA 1
ATOM 3158 C C . LYS A 1 428 ? 83.186 -13.021 42.763 1.00 60.26 426 LYS A C 1
ATOM 3159 O O . LYS A 1 428 ? 83.553 -11.978 43.302 1.00 60.97 426 LYS A O 1
ATOM 3165 N N . ASP A 1 429 ? 82.059 -13.118 42.068 1.00 58.83 427 ASP A N 1
ATOM 3166 C CA . ASP A 1 429 ? 81.135 -11.997 41.925 1.00 56.84 427 ASP A CA 1
ATOM 3167 C C . ASP A 1 429 ? 79.750 -12.542 42.234 1.00 55.23 427 ASP A C 1
ATOM 3168 O O . ASP A 1 429 ? 78.736 -11.886 42.007 1.00 54.98 427 ASP A O 1
ATOM 3173 N N . ASP A 1 430 ? 79.740 -13.761 42.761 1.00 54.02 428 ASP A N 1
ATOM 3174 C CA . ASP A 1 430 ? 78.522 -14.468 43.127 1.00 52.92 428 ASP A CA 1
ATOM 3175 C C . ASP A 1 430 ? 77.577 -13.606 43.962 1.00 51.33 428 ASP A C 1
ATOM 3176 O O . ASP A 1 430 ? 76.451 -13.331 43.547 1.00 51.85 428 ASP A O 1
ATOM 3181 N N . ILE A 1 431 ? 78.040 -13.183 45.136 1.00 49.33 429 ILE A N 1
ATOM 3182 C CA . ILE A 1 431 ? 77.239 -12.356 46.037 1.00 46.50 429 ILE A CA 1
ATOM 3183 C C . ILE A 1 431 ? 76.659 -11.125 45.348 1.00 44.72 429 ILE A C 1
ATOM 3184 O O . ILE A 1 431 ? 75.460 -10.855 45.444 1.00 43.92 429 ILE A O 1
ATOM 3189 N N . THR A 1 432 ? 77.518 -10.378 44.665 1.00 42.58 430 THR A N 1
ATOM 3190 C CA . THR A 1 432 ? 77.107 -9.169 43.964 1.00 40.67 430 THR A CA 1
ATOM 3191 C C . THR A 1 432 ? 75.964 -9.433 42.988 1.00 41.18 430 THR A C 1
ATOM 3192 O O . THR A 1 432 ? 74.982 -8.689 42.951 1.00 39.80 430 THR A O 1
ATOM 3196 N N . LEU A 1 433 ? 76.103 -10.489 42.192 1.00 40.64 431 LEU A N 1
ATOM 3197 C CA . LEU A 1 433 ? 75.084 -10.847 41.214 1.00 40.46 431 LEU A CA 1
ATOM 3198 C C . LEU A 1 433 ? 73.792 -11.242 41.913 1.00 39.34 431 LEU A C 1
ATOM 3199 O O . LEU A 1 433 ? 72.703 -10.873 41.486 1.00 40.31 431 LEU A O 1
ATOM 3204 N N . GLN A 1 434 ? 73.919 -11.992 42.997 1.00 38.69 432 GLN A N 1
ATOM 3205 C CA . GLN A 1 434 ? 72.755 -12.419 43.754 1.00 39.40 432 GLN A CA 1
ATOM 3206 C C . GLN A 1 434 ? 71.993 -11.228 44.338 1.00 38.13 432 GLN A C 1
ATOM 3207 O O . GLN A 1 434 ? 70.762 -11.202 44.315 1.00 38.37 432 GLN A O 1
ATOM 3213 N N . ASN A 1 435 ? 72.725 -10.239 44.847 1.00 36.55 433 ASN A N 1
ATOM 3214 C CA . ASN A 1 435 ? 72.109 -9.059 45.454 1.00 34.55 433 ASN A CA 1
ATOM 3215 C C . ASN A 1 435 ? 71.392 -8.124 44.484 1.00 34.25 433 ASN A C 1
ATOM 3216 O O . ASN A 1 435 ? 70.427 -7.454 44.864 1.00 33.65 433 ASN A O 1
ATOM 3221 N N . ILE A 1 436 ? 71.861 -8.058 43.242 1.00 31.85 434 ILE A N 1
ATOM 3222 C CA . ILE A 1 436 ? 71.227 -7.178 42.271 1.00 30.98 434 ILE A CA 1
ATOM 3223 C C . ILE A 1 436 ? 69.808 -7.656 41.970 1.00 30.51 434 ILE A C 1
ATOM 3224 O O . ILE A 1 436 ? 68.929 -6.853 41.670 1.00 31.02 434 ILE A O 1
ATOM 3229 N N . GLN A 1 437 ? 69.590 -8.965 42.067 1.00 30.34 435 GLN A N 1
ATOM 3230 C CA . GLN A 1 437 ? 68.273 -9.547 41.816 1.00 32.45 435 GLN A CA 1
ATOM 3231 C C . GLN A 1 437 ? 67.187 -8.957 42.716 1.00 32.47 435 GLN A C 1
ATOM 3232 O O . GLN A 1 437 ? 66.081 -8.661 42.259 1.00 31.81 435 GLN A O 1
ATOM 3238 N N . ALA A 1 438 ? 67.502 -8.786 43.998 1.00 31.89 436 ALA A N 1
ATOM 3239 C CA . ALA A 1 438 ? 66.537 -8.238 44.943 1.00 29.18 436 ALA A CA 1
ATOM 3240 C C . ALA A 1 438 ? 66.470 -6.716 44.891 1.00 27.28 436 ALA A C 1
ATOM 3241 O O . ALA A 1 438 ? 65.384 -6.138 44.886 1.00 25.83 436 ALA A O 1
ATOM 3243 N N . ARG A 1 439 ? 67.627 -6.064 44.847 1.00 25.60 437 ARG A N 1
ATOM 3244 C CA . ARG A 1 439 ? 67.653 -4.605 44.812 1.00 25.40 437 ARG A CA 1
ATOM 3245 C C . ARG A 1 439 ? 67.028 -4.023 43.551 1.00 26.01 437 ARG A C 1
ATOM 3246 O O . ARG A 1 439 ? 66.505 -2.911 43.572 1.00 25.62 437 ARG A O 1
ATOM 3254 N N . GLY A 1 440 ? 67.089 -4.767 42.451 1.00 27.41 438 GLY A N 1
ATOM 3255 C CA . GLY A 1 440 ? 66.511 -4.277 41.211 1.00 28.68 438 GLY A CA 1
ATOM 3256 C C . GLY A 1 440 ? 64.992 -4.285 41.255 1.00 28.88 438 GLY A C 1
ATOM 3257 O O . GLY A 1 440 ? 64.331 -3.578 40.489 1.00 30.54 438 GLY A O 1
ATOM 3258 N N . ARG A 1 441 ? 64.438 -5.081 42.162 1.00 29.26 439 ARG A N 1
ATOM 3259 C CA . ARG A 1 441 ? 62.989 -5.192 42.309 1.00 30.60 439 ARG A CA 1
ATOM 3260 C C . ARG A 1 441 ? 62.421 -4.178 43.303 1.00 30.67 439 ARG A C 1
ATOM 3261 O O . ARG A 1 441 ? 61.215 -3.932 43.329 1.00 32.38 439 ARG A O 1
ATOM 3269 N N . ALA A 1 442 ? 63.294 -3.581 44.108 1.00 29.82 440 ALA A N 1
ATOM 3270 C CA . ALA A 1 442 ? 62.876 -2.623 45.127 1.00 27.95 440 ALA A CA 1
ATOM 3271 C C . ALA A 1 442 ? 62.268 -1.307 44.649 1.00 27.00 440 ALA A C 1
ATOM 3272 O O . ALA A 1 442 ? 61.180 -0.931 45.087 1.00 26.94 440 ALA A O 1
ATOM 3274 N N . PRO A 1 443 ? 62.956 -0.585 43.745 1.00 27.30 441 PRO A N 1
ATOM 3275 C CA . PRO A 1 443 ? 62.469 0.699 43.229 1.00 26.41 441 PRO A CA 1
ATOM 3276 C C . PRO A 1 443 ? 61.028 0.754 42.731 1.00 26.37 441 PRO A C 1
ATOM 3277 O O . PRO A 1 443 ? 60.269 1.647 43.110 1.00 25.38 441 PRO A O 1
ATOM 3281 N N . ILE A 1 444 ? 60.657 -0.196 41.883 1.00 26.77 442 ILE A N 1
ATOM 3282 C CA . ILE A 1 444 ? 59.315 -0.221 41.310 1.00 28.31 442 ILE A CA 1
ATOM 3283 C C . ILE A 1 444 ? 58.232 -0.706 42.272 1.00 28.16 442 ILE A C 1
ATOM 3284 O O . ILE A 1 444 ? 57.151 -0.119 42.330 1.00 27.70 442 ILE A O 1
ATOM 3289 N N . ILE A 1 445 ? 58.505 -1.764 43.029 1.00 27.43 443 ILE A N 1
ATOM 3290 C CA . ILE A 1 445 ? 57.505 -2.244 43.978 1.00 28.24 443 ILE A CA 1
ATOM 3291 C C . ILE A 1 445 ? 57.179 -1.121 44.969 1.00 28.40 443 ILE A C 1
ATOM 3292 O O . ILE A 1 445 ? 56.051 -1.021 45.455 1.00 27.47 443 ILE A O 1
ATOM 3297 N N . TRP A 1 446 ? 58.165 -0.268 45.245 1.00 27.03 444 TRP A N 1
ATOM 3298 C CA . TRP A 1 446 ? 57.976 0.863 46.151 1.00 26.44 444 TRP A CA 1
ATOM 3299 C C . TRP A 1 446 ? 57.161 1.943 45.442 1.00 27.76 444 TRP A C 1
ATOM 3300 O O . TRP A 1 446 ? 56.361 2.650 46.056 1.00 27.37 444 TRP A O 1
ATOM 3319 N N . LEU A 1 448 ? 54.891 1.386 43.231 1.00 25.85 446 LEU A N 1
ATOM 3320 C CA . LEU A 1 448 ? 53.508 0.923 43.235 1.00 26.98 446 LEU A CA 1
ATOM 3321 C C . LEU A 1 448 ? 52.905 1.222 44.608 1.00 28.50 446 LEU A C 1
ATOM 3322 O O . LEU A 1 448 ? 51.738 1.599 44.723 1.00 28.58 446 LEU A O 1
ATOM 3327 N N . THR A 1 449 ? 53.721 1.069 45.646 1.00 27.70 447 THR A N 1
ATOM 3328 C CA . THR A 1 449 ? 53.289 1.323 47.013 1.00 25.97 447 THR A CA 1
ATOM 3329 C C . THR A 1 449 ? 52.932 2.792 47.224 1.00 27.11 447 THR A C 1
ATOM 3330 O O . THR A 1 449 ? 51.905 3.102 47.832 1.00 27.64 447 THR A O 1
ATOM 3334 N N . ASN A 1 450 ? 53.778 3.693 46.728 1.00 26.93 448 ASN A N 1
ATOM 3335 C CA . ASN A 1 450 ? 53.540 5.123 46.870 1.00 28.81 448 ASN A CA 1
ATOM 3336 C C . ASN A 1 450 ? 52.281 5.538 46.113 1.00 30.04 448 ASN A C 1
ATOM 3337 O O . ASN A 1 450 ? 51.531 6.396 46.574 1.00 31.18 448 ASN A O 1
ATOM 3342 N N . VAL A 1 451 ? 52.048 4.926 44.956 1.00 30.36 449 VAL A N 1
ATOM 3343 C CA . VAL A 1 451 ? 50.863 5.241 44.170 1.00 31.72 449 VAL A CA 1
ATOM 3344 C C . VAL A 1 451 ? 49.623 4.864 44.975 1.00 31.21 449 VAL A C 1
ATOM 3345 O O . VAL A 1 451 ? 48.664 5.630 45.059 1.00 33.00 449 VAL A O 1
ATOM 3349 N N . LYS A 1 452 ? 49.658 3.678 45.570 1.00 30.95 450 LYS A N 1
ATOM 3350 C CA . LYS A 1 452 ? 48.547 3.171 46.370 1.00 31.40 450 LYS A CA 1
ATOM 3351 C C . LYS A 1 452 ? 48.472 3.787 47.772 1.00 30.59 450 LYS A C 1
ATOM 3352 O O . LYS A 1 452 ? 47.449 3.664 48.447 1.00 29.87 450 LYS A O 1
ATOM 3358 N N . GLN A 1 453 ? 49.546 4.448 48.198 1.00 29.74 451 GLN A N 1
ATOM 3359 C CA . GLN A 1 453 ? 49.610 5.047 49.534 1.00 29.33 451 GLN A CA 1
ATOM 3360 C C . GLN A 1 453 ? 49.440 3.907 50.524 1.00 27.72 451 GLN A C 1
ATOM 3361 O O . GLN A 1 453 ? 48.809 4.049 51.572 1.00 27.65 451 GLN A O 1
ATOM 3367 N N . ALA A 1 454 ? 50.025 2.771 50.166 1.00 24.50 452 ALA A N 1
ATOM 3368 C CA . ALA A 1 454 ? 49.938 1.567 50.970 1.00 23.95 452 ALA A CA 1
ATOM 3369 C C . ALA A 1 454 ? 51.169 1.308 51.828 1.00 21.79 452 ALA A C 1
ATOM 3370 O O . ALA A 1 454 ? 52.093 2.121 51.900 1.00 21.71 452 ALA A O 1
ATOM 3372 N N . LEU A 1 455 ? 51.160 0.153 52.477 1.00 19.55 453 LEU A N 1
ATOM 3373 C CA . LEU A 1 455 ? 52.247 -0.266 53.341 1.00 20.12 453 LEU A CA 1
ATOM 3374 C C . LEU A 1 455 ? 52.968 -1.410 52.643 1.00 19.36 453 LEU A C 1
ATOM 3375 O O . LEU A 1 455 ? 52.372 -2.462 52.408 1.00 20.00 453 LEU A O 1
ATOM 3380 N N . LEU A 1 456 ? 54.241 -1.201 52.307 1.00 18.79 454 LEU A N 1
ATOM 3381 C CA . LEU A 1 456 ? 55.035 -2.231 51.630 1.00 18.94 454 LEU A CA 1
ATOM 3382 C C . LEU A 1 456 ? 55.559 -3.290 52.584 1.00 18.44 454 LEU A C 1
ATOM 3383 O O . LEU A 1 456 ? 56.285 -2.991 53.536 1.00 17.83 454 LEU A O 1
ATOM 3388 N N . ILE A 1 457 ? 55.198 -4.537 52.307 1.00 18.59 455 ILE A N 1
ATOM 3389 C CA . ILE A 1 457 ? 55.606 -5.670 53.123 1.00 19.97 455 ILE A CA 1
ATOM 3390 C C . ILE A 1 457 ? 56.969 -6.267 52.744 1.00 21.67 455 ILE A C 1
ATOM 3391 O O . ILE A 1 457 ? 57.229 -6.533 51.568 1.00 22.34 455 ILE A O 1
ATOM 3396 N N . THR A 1 458 ? 57.841 -6.457 53.731 1.00 21.46 456 THR A N 1
ATOM 3397 C CA . THR A 1 458 ? 59.122 -7.112 53.487 1.00 21.50 456 THR A CA 1
ATOM 3398 C C . THR A 1 458 ? 58.855 -8.485 54.094 1.00 22.06 456 THR A C 1
ATOM 3399 O O . THR A 1 458 ? 58.280 -8.578 55.182 1.00 20.15 456 THR A O 1
ATOM 3403 N N . THR A 1 459 ? 59.265 -9.543 53.398 1.00 21.85 457 THR A N 1
ATOM 3404 C CA . THR A 1 459 ? 58.973 -10.910 53.833 1.00 23.56 457 THR A CA 1
ATOM 3405 C C . THR A 1 459 ? 59.996 -11.729 54.622 1.00 23.80 457 THR A C 1
ATOM 3406 O O . THR A 1 459 ? 59.753 -12.908 54.888 1.00 23.25 457 THR A O 1
ATOM 3410 N N . SER A 1 460 ? 61.119 -11.138 55.012 1.00 23.43 458 SER A N 1
ATOM 3411 C CA . SER A 1 460 ? 62.137 -11.899 55.742 1.00 24.18 458 SER A CA 1
ATOM 3412 C C . SER A 1 460 ? 61.666 -12.500 57.069 1.00 23.38 458 SER A C 1
ATOM 3413 O O . SER A 1 460 ? 60.890 -11.886 57.795 1.00 23.40 458 SER A O 1
ATOM 3416 N N . ASN A 1 461 ? 62.130 -13.711 57.379 1.00 22.33 459 ASN A N 1
ATOM 3417 C CA . ASN A 1 461 ? 61.770 -14.354 58.638 1.00 21.37 459 ASN A CA 1
ATOM 3418 C C . ASN A 1 461 ? 62.948 -14.261 59.599 1.00 19.43 459 ASN A C 1
ATOM 3419 O O . ASN A 1 461 ? 64.022 -13.780 59.229 1.00 18.88 459 ASN A O 1
ATOM 3424 N N . ARG A 1 462 ? 62.750 -14.718 60.830 1.00 17.79 460 ARG A N 1
ATOM 3425 C CA . ARG A 1 462 ? 63.793 -14.638 61.844 1.00 15.66 460 ARG A CA 1
ATOM 3426 C C . ARG A 1 462 ? 65.056 -15.452 61.545 1.00 18.00 460 ARG A C 1
ATOM 3427 O O . ARG A 1 462 ? 66.155 -15.029 61.887 1.00 15.66 460 ARG A O 1
ATOM 3435 N N . SER A 1 463 ? 64.911 -16.615 60.915 1.00 19.33 461 SER A N 1
ATOM 3436 C CA . SER A 1 463 ? 66.082 -17.428 60.587 1.00 22.14 461 SER A CA 1
ATOM 3437 C C . SER A 1 463 ? 66.990 -16.634 59.656 1.00 21.53 461 SER A C 1
ATOM 3438 O O . SER A 1 463 ? 68.206 -16.585 59.839 1.00 21.89 461 SER A O 1
ATOM 3441 N N . GLU A 1 464 ? 66.385 -16.009 58.655 1.00 22.64 462 GLU A N 1
ATOM 3442 C CA . GLU A 1 464 ? 67.118 -15.199 57.697 1.00 22.50 462 GLU A CA 1
ATOM 3443 C C . GLU A 1 464 ? 67.757 -14.023 58.429 1.00 21.93 462 GLU A C 1
ATOM 3444 O O . GLU A 1 464 ? 68.860 -13.588 58.094 1.00 20.09 462 GLU A O 1
ATOM 3450 N N . GLY A 1 465 ? 67.054 -13.525 59.441 1.00 20.95 463 GLY A N 1
ATOM 3451 C CA . GLY A 1 465 ? 67.567 -12.420 60.228 1.00 18.55 463 GLY A CA 1
ATOM 3452 C C . GLY A 1 465 ? 68.790 -12.802 61.047 1.00 18.03 463 GLY A C 1
ATOM 3453 O O . GLY A 1 465 ? 69.651 -11.968 61.294 1.00 17.77 463 GLY A O 1
ATOM 3454 N N . ASP A 1 466 ? 68.886 -14.063 61.463 1.00 17.47 464 ASP A N 1
ATOM 3455 C CA . ASP A 1 466 ? 70.033 -14.489 62.258 1.00 18.69 464 ASP A CA 1
ATOM 3456 C C . ASP A 1 466 ? 71.367 -14.341 61.523 1.00 19.11 464 ASP A C 1
ATOM 3457 O O . ASP A 1 466 ? 72.352 -13.863 62.092 1.00 17.06 464 ASP A O 1
ATOM 3462 N N . VAL A 1 467 ? 71.385 -14.754 60.258 1.00 19.40 465 VAL A N 1
ATOM 3463 C CA . VAL A 1 467 ? 72.607 -14.772 59.466 1.00 20.29 465 VAL A CA 1
ATOM 3464 C C . VAL A 1 467 ? 72.763 -13.808 58.298 1.00 21.56 465 VAL A C 1
ATOM 3465 O O . VAL A 1 467 ? 73.602 -14.033 57.426 1.00 22.98 465 VAL A O 1
ATOM 3469 N N . GLY A 1 468 ? 71.974 -12.740 58.277 1.00 21.64 466 GLY A N 1
ATOM 3470 C CA . GLY A 1 468 ? 72.086 -11.763 57.207 1.00 23.68 466 GLY A CA 1
ATOM 3471 C C . GLY A 1 468 ? 71.738 -12.253 55.814 1.00 25.39 466 GLY A C 1
ATOM 3472 O O . GLY A 1 468 ? 72.221 -11.704 54.823 1.00 24.89 466 GLY A O 1
ATOM 3473 N N . TYR A 1 469 ? 70.891 -13.277 55.743 1.00 26.04 467 TYR A N 1
ATOM 3474 C CA . TYR A 1 469 ? 70.451 -13.878 54.485 1.00 28.52 467 TYR A CA 1
ATOM 3475 C C . TYR A 1 469 ? 69.833 -12.867 53.518 1.00 28.93 467 TYR A C 1
ATOM 3476 O O . TYR A 1 469 ? 70.053 -12.926 52.308 1.00 27.48 467 TYR A O 1
ATOM 3485 N N . ALA A 1 470 ? 69.049 -11.944 54.059 1.00 28.36 468 ALA A N 1
ATOM 3486 C CA . ALA A 1 470 ? 68.385 -10.941 53.243 1.00 27.79 468 ALA A CA 1
ATOM 3487 C C . ALA A 1 470 ? 69.351 -9.921 52.661 1.00 27.95 468 ALA A C 1
ATOM 3488 O O . ALA A 1 470 ? 70.388 -9.615 53.252 1.00 28.83 468 ALA A O 1
ATOM 3490 N N . THR A 1 471 ? 69.012 -9.409 51.484 1.00 26.74 469 THR A N 1
ATOM 3491 C CA . THR A 1 471 ? 69.830 -8.400 50.825 1.00 25.49 469 THR A CA 1
ATOM 3492 C C . THR A 1 471 ? 69.403 -7.042 51.352 1.00 25.47 469 THR A C 1
ATOM 3493 O O . THR A 1 471 ? 68.262 -6.618 51.147 1.00 24.36 469 THR A O 1
ATOM 3505 N N . ASP A 1 473 ? 68.473 -3.466 51.656 1.00 26.17 471 ASP A N 1
ATOM 3506 C CA . ASP A 1 473 ? 67.926 -2.516 50.698 1.00 26.13 471 ASP A CA 1
ATOM 3507 C C . ASP A 1 473 ? 67.473 -3.242 49.433 1.00 26.25 471 ASP A C 1
ATOM 3508 O O . ASP A 1 473 ? 67.293 -2.645 48.369 1.00 25.27 471 ASP A O 1
ATOM 3513 N N . GLY A 1 474 ? 67.277 -4.548 49.591 1.00 26.42 472 GLY A N 1
ATOM 3514 C CA . GLY A 1 474 ? 66.805 -5.400 48.517 1.00 26.41 472 GLY A CA 1
ATOM 3515 C C . GLY A 1 474 ? 65.465 -5.964 48.958 1.00 26.47 472 GLY A C 1
ATOM 3516 O O . GLY A 1 474 ? 64.437 -5.294 48.842 1.00 26.37 472 GLY A O 1
ATOM 3517 N N . ASP A 1 475 ? 65.458 -7.186 49.480 1.00 26.31 473 ASP A N 1
ATOM 3518 C CA . ASP A 1 475 ? 64.206 -7.769 49.930 1.00 27.86 473 ASP A CA 1
A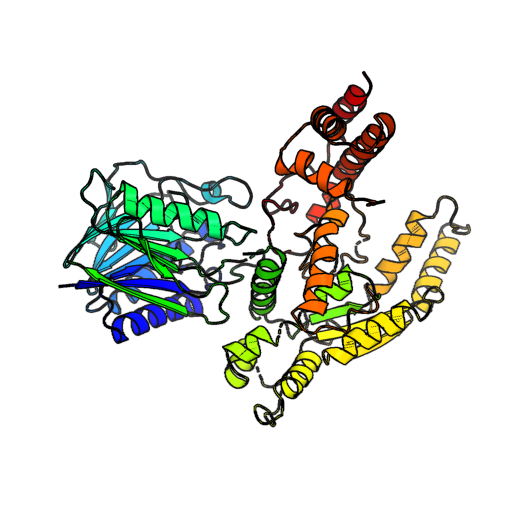TOM 3519 C C . ASP A 1 475 ? 63.881 -7.350 51.363 1.00 27.04 473 ASP A C 1
ATOM 3520 O O . ASP A 1 475 ? 62.974 -7.889 51.991 1.00 27.60 473 ASP A O 1
ATOM 3525 N N . THR A 1 476 ? 64.633 -6.375 51.868 1.00 26.25 474 THR A N 1
ATOM 3526 C CA . THR A 1 476 ? 64.401 -5.833 53.204 1.00 24.37 474 THR A CA 1
ATOM 3527 C C . THR A 1 476 ? 63.607 -4.539 52.998 1.00 24.58 474 THR A C 1
ATOM 3528 O O . THR A 1 476 ? 63.168 -3.902 53.954 1.00 22.19 474 THR A O 1
ATOM 3532 N N . ALA A 1 477 ? 63.435 -4.147 51.738 1.00 22.42 475 ALA A N 1
ATOM 3533 C CA . ALA A 1 477 ? 62.704 -2.922 51.424 1.00 22.34 475 ALA A CA 1
ATOM 3534 C C . ALA A 1 477 ? 61.261 -3.007 51.912 1.00 21.59 475 ALA A C 1
ATOM 3535 O O . ALA A 1 477 ? 60.595 -4.026 51.726 1.00 22.46 475 ALA A O 1
ATOM 3537 N N . GLY A 1 478 ? 60.779 -1.935 52.532 1.00 20.15 476 GLY A N 1
ATOM 3538 C CA . GLY A 1 478 ? 59.409 -1.933 53.015 1.00 20.14 476 GLY A CA 1
ATOM 3539 C C . GLY A 1 478 ? 59.208 -1.215 54.335 1.00 19.85 476 GLY A C 1
ATOM 3540 O O . GLY A 1 478 ? 60.148 -0.660 54.910 1.00 19.67 476 GLY A O 1
ATOM 3541 N N . GLY A 1 479 ? 57.972 -1.242 54.822 1.00 20.05 477 GLY A N 1
ATOM 3542 C CA . GLY A 1 479 ? 57.645 -0.577 56.069 1.00 18.49 477 GLY A CA 1
ATOM 3543 C C . GLY A 1 479 ? 57.198 -1.507 57.181 1.00 17.31 477 GLY A C 1
ATOM 3544 O O . GLY A 1 479 ? 57.021 -1.072 58.318 1.00 16.42 477 GLY A O 1
ATOM 3545 N N . ILE A 1 480 ? 56.999 -2.783 56.868 1.00 14.93 478 ILE A N 1
ATOM 3546 C CA . ILE A 1 480 ? 56.600 -3.740 57.895 1.00 16.43 478 ILE A CA 1
ATOM 3547 C C . ILE A 1 480 ? 57.105 -5.133 57.527 1.00 16.77 478 ILE A C 1
ATOM 3548 O O . ILE A 1 480 ? 57.093 -5.515 56.354 1.00 18.41 478 ILE A O 1
ATOM 3553 N N . ALA A 1 481 ? 57.579 -5.864 58.533 1.00 18.13 479 ALA A N 1
ATOM 3554 C CA . ALA A 1 481 ? 58.097 -7.224 58.367 1.00 18.53 479 ALA A CA 1
ATOM 3555 C C . ALA A 1 481 ? 57.301 -8.100 59.330 1.00 19.48 479 ALA A C 1
ATOM 3556 O O . ALA A 1 481 ? 57.765 -8.433 60.422 1.00 19.01 479 ALA A O 1
ATOM 3558 N N . PRO A 1 482 ? 56.096 -8.509 58.915 1.00 20.10 480 PRO A N 1
ATOM 3559 C CA . PRO A 1 482 ? 55.199 -9.337 59.723 1.00 20.95 480 PRO A CA 1
ATOM 3560 C C . PRO A 1 482 ? 55.653 -10.705 60.226 1.00 21.61 480 PRO A C 1
ATOM 3561 O O . PRO A 1 482 ? 55.098 -11.202 61.202 1.00 22.14 480 PRO A O 1
ATOM 3565 N N . ILE A 1 483 ? 56.649 -11.320 59.595 1.00 21.01 481 ILE A N 1
ATOM 3566 C CA . ILE A 1 483 ? 57.088 -12.632 60.067 1.00 21.54 481 ILE A CA 1
ATOM 3567 C C . ILE A 1 483 ? 58.553 -12.675 60.476 1.00 22.47 481 ILE A C 1
ATOM 3568 O O . ILE A 1 483 ? 59.135 -13.755 60.631 1.00 20.24 481 ILE A O 1
ATOM 3573 N N . ALA A 1 484 ? 59.149 -11.500 60.668 1.00 20.01 482 ALA A N 1
ATOM 3574 C CA . ALA A 1 484 ? 60.551 -11.424 61.050 1.00 19.54 482 ALA A CA 1
ATOM 3575 C C . ALA A 1 484 ? 60.764 -11.920 62.477 1.00 17.62 482 ALA A C 1
ATOM 3576 O O . ALA A 1 484 ? 61.897 -12.108 62.912 1.00 21.01 482 ALA A O 1
ATOM 3578 N N . GLY A 1 485 ? 59.671 -12.145 63.197 1.00 16.62 483 GLY A N 1
ATOM 3579 C CA . GLY A 1 485 ? 59.773 -12.614 64.565 1.00 16.77 483 GLY A CA 1
ATOM 3580 C C . GLY A 1 485 ? 59.677 -14.128 64.727 1.00 17.53 483 GLY 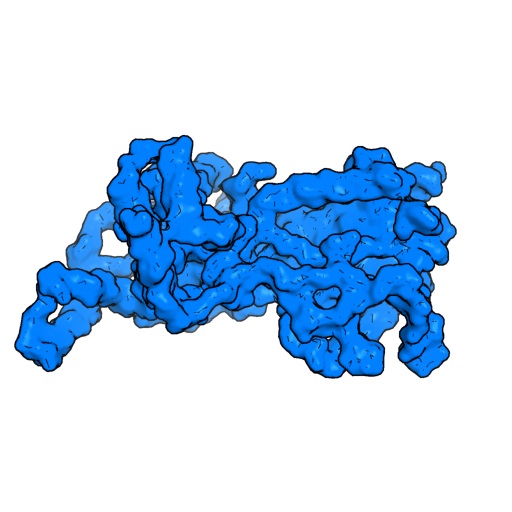A C 1
ATOM 3581 O O . GLY A 1 485 ? 59.862 -14.650 65.829 1.00 16.04 483 GLY A O 1
ATOM 3582 N N . VAL A 1 486 ? 59.383 -14.834 63.642 1.00 18.23 484 VAL A N 1
ATOM 3583 C CA . VAL A 1 486 ? 59.277 -16.293 63.701 1.00 19.09 484 VAL A CA 1
ATOM 3584 C C . VAL A 1 486 ? 60.280 -16.957 62.759 1.00 20.40 484 VAL A C 1
ATOM 3585 O O . VAL A 1 486 ? 60.588 -16.426 61.692 1.00 20.55 484 VAL A O 1
ATOM 3589 N N . ASP A 1 487 ? 60.780 -18.126 63.158 1.00 24.23 485 ASP A N 1
ATOM 3590 C CA . ASP A 1 487 ? 61.779 -18.839 62.368 1.00 26.47 485 ASP A CA 1
ATOM 3591 C C . ASP A 1 487 ? 61.226 -19.555 61.145 1.00 26.72 485 ASP A C 1
ATOM 3592 O O . ASP A 1 487 ? 60.018 -19.764 61.022 1.00 26.78 485 ASP A O 1
ATOM 3597 N N . LYS A 1 488 ? 62.129 -19.938 60.246 1.00 28.13 486 LYS A N 1
ATOM 3598 C CA . LYS A 1 488 ? 61.763 -20.605 58.999 1.00 29.78 486 LYS A CA 1
ATOM 3599 C C . LYS A 1 488 ? 61.023 -21.925 59.187 1.00 27.91 486 LYS A C 1
ATOM 3600 O O . LYS A 1 488 ? 60.120 -22.234 58.420 1.00 28.76 486 LYS A O 1
ATOM 3606 N N . ASP A 1 489 ? 61.396 -22.703 60.199 1.00 29.66 487 ASP A N 1
ATOM 3607 C CA . ASP A 1 489 ? 60.728 -23.986 60.424 1.00 30.60 487 ASP A CA 1
ATOM 3608 C C . ASP A 1 489 ? 59.282 -23.791 60.868 1.00 32.16 487 ASP A C 1
ATOM 3609 O O . ASP A 1 489 ? 58.437 -24.679 60.687 1.00 31.76 487 ASP A O 1
ATOM 3614 N N . PHE A 1 490 ? 58.994 -22.632 61.451 1.00 32.28 488 PHE A N 1
ATOM 3615 C CA . PHE A 1 490 ? 57.637 -22.347 61.892 1.00 30.61 488 PHE A CA 1
ATOM 3616 C C . PHE A 1 490 ? 56.794 -21.952 60.694 1.00 29.38 488 PHE A C 1
ATOM 3617 O O . PHE A 1 490 ? 55.667 -22.422 60.531 1.00 30.01 488 PHE A O 1
ATOM 3625 N N . ILE A 1 491 ? 57.337 -21.074 59.858 1.00 28.03 489 ILE A N 1
ATOM 3626 C CA . ILE A 1 491 ? 56.621 -20.633 58.671 1.00 29.03 489 ILE A CA 1
ATOM 3627 C C . ILE A 1 491 ? 56.227 -21.867 57.872 1.00 31.24 489 ILE A C 1
ATOM 3628 O O . ILE A 1 491 ? 55.155 -21.913 57.265 1.00 31.30 489 ILE A O 1
ATOM 3633 N N . ARG A 1 492 ? 57.105 -22.867 57.886 1.00 32.80 490 ARG A N 1
ATOM 3634 C CA . ARG A 1 492 ? 56.853 -24.121 57.185 1.00 34.23 490 ARG A CA 1
ATOM 3635 C C . ARG A 1 492 ? 55.632 -24.806 57.791 1.00 32.72 490 ARG A C 1
ATOM 3636 O O . ARG A 1 492 ? 54.679 -25.135 57.089 1.00 33.54 490 ARG A O 1
ATOM 3644 N N . SER A 1 493 ? 55.672 -25.013 59.104 1.00 33.41 491 SER A N 1
ATOM 3645 C CA . SER A 1 493 ? 54.578 -25.659 59.821 1.00 32.50 491 SER A CA 1
ATOM 3646 C C . SER A 1 493 ? 53.276 -24.871 59.719 1.00 32.54 491 SER A C 1
ATOM 3647 O O . SER A 1 493 ? 52.196 -25.454 59.702 1.00 31.72 491 SER A O 1
ATOM 3650 N N . TRP A 1 494 ? 53.374 -23.546 59.637 1.00 29.44 492 TRP A N 1
ATOM 3651 C CA . TRP A 1 494 ? 52.174 -22.721 59.559 1.00 27.58 492 TRP A CA 1
ATOM 3652 C C . TRP A 1 494 ? 51.514 -22.724 58.179 1.00 27.29 492 TRP A C 1
ATOM 3653 O O . TRP A 1 494 ? 50.286 -22.709 58.075 1.00 27.05 492 TRP A O 1
ATOM 3664 N N . LEU A 1 495 ? 52.321 -22.731 57.123 1.00 28.34 493 LEU A N 1
ATOM 3665 C CA . LEU A 1 495 ? 51.783 -22.732 55.765 1.00 30.31 493 LEU A CA 1
ATOM 3666 C C . LEU A 1 495 ? 50.979 -23.995 55.473 1.00 32.04 493 LEU A C 1
ATOM 3667 O O . LEU A 1 495 ? 50.001 -23.962 54.723 1.00 32.71 493 LEU A O 1
ATOM 3672 N N . ARG A 1 496 ? 51.393 -25.109 56.062 1.00 34.08 494 ARG A N 1
ATOM 3673 C CA . ARG A 1 496 ? 50.679 -26.361 55.859 1.00 36.13 494 ARG A CA 1
ATOM 3674 C C . ARG A 1 496 ? 49.361 -26.249 56.624 1.00 36.62 494 ARG A C 1
ATOM 3675 O O . ARG A 1 496 ? 48.299 -26.623 56.120 1.00 36.36 494 ARG A O 1
ATOM 3683 N N . TRP A 1 497 ? 49.451 -25.700 57.834 1.00 36.43 495 TRP A N 1
ATOM 3684 C CA . TRP A 1 497 ? 48.303 -25.502 58.716 1.00 36.69 495 TRP A CA 1
ATOM 3685 C C . TRP A 1 497 ? 47.255 -24.591 58.080 1.00 37.01 495 TRP A C 1
ATOM 3686 O O . TRP A 1 497 ? 46.054 -24.775 58.285 1.00 38.18 495 TRP A O 1
ATOM 3697 N N . ALA A 1 498 ? 47.714 -23.612 57.307 1.00 36.54 496 ALA A N 1
ATOM 3698 C CA . ALA A 1 498 ? 46.824 -22.659 56.652 1.00 37.10 496 ALA A CA 1
ATOM 3699 C C . ALA A 1 498 ? 46.003 -23.293 55.536 1.00 38.26 496 ALA A C 1
ATOM 3700 O O . ALA A 1 498 ? 44.785 -23.122 55.476 1.00 37.73 496 ALA A O 1
ATOM 3702 N N . GLU A 1 499 ? 46.669 -24.011 54.639 1.00 38.56 497 GLU A N 1
ATOM 3703 C CA . GLU A 1 499 ? 45.963 -24.660 53.546 1.00 40.15 497 GLU A CA 1
ATOM 3704 C C . GLU A 1 499 ? 44.910 -25.608 54.116 1.00 39.69 497 GLU A C 1
ATOM 3705 O O . GLU A 1 499 ? 43.807 -25.718 53.585 1.00 39.82 497 GLU A O 1
ATOM 3711 N N . LYS A 1 500 ? 45.266 -26.276 55.209 1.00 39.88 498 LYS A N 1
ATOM 3712 C CA . LYS A 1 500 ? 44.381 -27.226 55.878 1.00 42.01 498 LYS A CA 1
ATOM 3713 C C . LYS A 1 500 ? 43.142 -26.613 56.521 1.00 40.80 498 LYS A C 1
ATOM 3714 O O . LYS A 1 500 ? 42.019 -26.856 56.084 1.00 40.59 498 LYS A O 1
ATOM 3720 N N . ASN A 1 501 ? 43.357 -25.815 57.560 1.00 40.68 499 ASN A N 1
ATOM 3721 C CA . ASN A 1 501 ? 42.257 -25.217 58.309 1.00 40.46 499 ASN A CA 1
ATOM 3722 C C . ASN A 1 501 ? 41.621 -23.941 57.776 1.00 39.71 499 ASN A C 1
ATOM 3723 O O . ASN A 1 501 ? 40.455 -23.667 58.066 1.00 39.59 499 ASN A O 1
ATOM 3728 N N . ARG A 1 502 ? 42.363 -23.157 57.004 1.00 37.10 500 ARG A N 1
ATOM 3729 C CA . ARG A 1 502 ? 41.805 -21.919 56.482 1.00 36.13 500 ARG A CA 1
ATOM 3730 C C . ARG A 1 502 ? 41.306 -22.041 55.046 1.00 37.07 500 ARG A C 1
ATOM 3731 O O . ARG A 1 502 ? 40.910 -21.048 54.435 1.00 36.81 500 ARG A O 1
ATOM 3739 N N . ASN A 1 503 ? 41.304 -23.260 54.515 1.00 39.10 501 ASN A N 1
ATOM 3740 C CA . ASN A 1 503 ? 40.848 -23.485 53.147 1.00 40.69 501 ASN A CA 1
ATOM 3741 C C . ASN A 1 503 ? 41.620 -22.633 52.158 1.00 41.73 501 ASN A C 1
ATOM 3742 O O . ASN A 1 503 ? 41.049 -22.101 51.205 1.00 43.02 501 ASN A O 1
ATOM 3747 N N . GLN A 1 504 ? 42.917 -22.490 52.400 1.00 41.60 502 GLN A N 1
ATOM 3748 C CA . GLN A 1 504 ? 43.772 -21.717 51.514 1.00 42.83 502 GLN A CA 1
ATOM 3749 C C . GLN A 1 504 ? 44.516 -22.705 50.625 1.00 44.12 502 GLN A C 1
ATOM 3750 O O . GLN A 1 504 ? 45.731 -22.872 50.737 1.00 43.64 502 GLN A O 1
ATOM 3756 N N . HIS A 1 505 ? 43.768 -23.369 49.749 1.00 45.09 503 HIS A N 1
ATOM 3757 C CA . HIS A 1 505 ? 44.342 -24.353 48.844 1.00 46.66 503 HIS A CA 1
ATOM 3758 C C . HIS A 1 505 ? 45.219 -23.693 47.797 1.00 45.99 503 HIS A C 1
ATOM 3759 O O . HIS A 1 505 ? 45.853 -24.372 46.992 1.00 46.53 503 HIS A O 1
ATOM 3766 N N . GLY A 1 506 ? 45.251 -22.365 47.814 1.00 45.77 504 GLY A N 1
ATOM 3767 C CA . GLY A 1 506 ? 46.084 -21.639 46.875 1.00 45.16 504 GLY A CA 1
ATOM 3768 C C . GLY A 1 506 ? 47.537 -21.865 47.249 1.00 44.57 504 GLY A C 1
ATOM 3769 O O . GLY A 1 506 ? 48.450 -21.459 46.530 1.00 44.54 504 GLY A O 1
ATOM 3770 N N . LEU A 1 507 ? 47.743 -22.527 48.384 1.00 44.26 505 LEU A N 1
ATOM 3771 C CA . LEU A 1 507 ? 49.077 -22.830 48.889 1.00 45.13 505 LEU A CA 1
ATOM 3772 C C . LEU A 1 507 ? 49.508 -24.243 48.520 1.00 45.92 505 LEU A C 1
ATOM 3773 O O . LEU A 1 507 ? 50.544 -24.723 48.983 1.00 47.16 505 LEU A O 1
ATOM 3778 N N . HIS A 1 508 ? 48.714 -24.913 47.694 1.00 46.95 506 HIS A N 1
ATOM 3779 C CA . HIS A 1 508 ? 49.030 -26.280 47.306 1.00 47.84 506 HIS A CA 1
ATOM 3780 C C . HIS A 1 508 ? 50.413 -26.412 46.678 1.00 47.15 506 HIS A C 1
ATOM 3781 O O . HIS A 1 508 ? 51.205 -27.261 47.085 1.00 46.26 506 HIS A O 1
ATOM 3788 N N . ILE A 1 509 ? 50.701 -25.569 45.693 1.00 47.31 507 ILE A N 1
ATOM 3789 C CA . ILE A 1 509 ? 51.991 -25.602 45.015 1.00 48.49 507 ILE A CA 1
ATOM 3790 C C . ILE A 1 509 ? 53.142 -25.434 46.003 1.00 49.48 507 ILE A C 1
ATOM 3791 O O . ILE A 1 509 ? 54.130 -26.166 45.944 1.00 49.18 507 ILE A O 1
ATOM 3796 N N . VAL A 1 510 ? 53.014 -24.474 46.913 1.00 50.73 508 VAL A N 1
ATOM 3797 C CA . VAL A 1 510 ? 54.046 -24.251 47.916 1.00 51.54 508 VAL A CA 1
ATOM 3798 C C . VAL A 1 510 ? 53.902 -25.361 48.958 1.00 52.78 508 VAL A C 1
ATOM 3799 O O . VAL A 1 510 ? 53.666 -25.102 50.137 1.00 54.10 508 VAL A O 1
ATOM 3803 N N . ASN A 1 511 ? 54.039 -26.605 48.503 1.00 53.41 509 ASN A N 1
ATOM 3804 C CA . ASN A 1 511 ? 53.917 -27.771 49.372 1.00 52.54 509 ASN A CA 1
ATOM 3805 C C . ASN A 1 511 ? 55.007 -27.839 50.431 1.00 52.15 509 ASN A C 1
ATOM 3806 O O . ASN A 1 511 ? 54.945 -28.667 51.337 1.00 50.78 509 ASN A O 1
ATOM 3811 N N . ASP A 1 531 ? 73.026 -22.051 53.199 1.00 50.84 529 ASP A N 1
ATOM 3812 C CA . ASP A 1 531 ? 73.085 -20.724 53.801 1.00 50.27 529 ASP A CA 1
ATOM 3813 C C . ASP A 1 531 ? 72.263 -20.714 55.090 1.00 49.70 529 ASP A C 1
ATOM 3814 O O . ASP A 1 531 ? 72.630 -20.061 56.068 1.00 50.01 529 ASP A O 1
ATOM 3819 N N . LEU A 1 532 ? 71.149 -21.444 55.084 1.00 47.66 530 LEU A N 1
ATOM 3820 C CA . LEU A 1 532 ? 70.280 -21.516 56.253 1.00 45.20 530 LEU A CA 1
ATOM 3821 C C . LEU A 1 532 ? 70.394 -22.861 56.954 1.00 45.07 530 LEU A C 1
ATOM 3822 O O . LEU A 1 532 ? 69.591 -23.182 57.830 1.00 43.74 530 LEU A O 1
ATOM 3835 N N . PRO A 1 534 ? 70.231 -26.657 56.130 1.00 50.19 532 PRO A N 1
ATOM 3836 C CA . PRO A 1 534 ? 69.011 -27.457 56.059 1.00 51.63 532 PRO A CA 1
ATOM 3837 C C . PRO A 1 534 ? 68.851 -28.410 57.240 1.00 51.06 532 PRO A C 1
ATOM 3838 O O . PRO A 1 534 ? 69.822 -28.744 57.922 1.00 51.49 532 PRO A O 1
ATOM 3842 N N . TYR A 1 535 ? 67.605 -28.808 57.482 1.00 50.21 533 TYR A N 1
ATOM 3843 C CA . TYR A 1 535 ? 67.244 -29.766 58.522 1.00 50.01 533 TYR A CA 1
ATOM 3844 C C . TYR A 1 535 ? 67.143 -29.315 59.981 1.00 47.55 533 TYR A C 1
ATOM 3845 O O . TYR A 1 535 ? 67.557 -30.050 60.877 1.00 49.61 533 TYR A O 1
ATOM 3854 N N . ASP A 1 536 ? 66.615 -28.116 60.227 1.00 42.61 534 ASP A N 1
ATOM 3855 C CA . ASP A 1 536 ? 66.402 -27.647 61.604 1.00 38.20 534 ASP A CA 1
ATOM 3856 C C . ASP A 1 536 ? 67.593 -27.207 62.477 1.00 33.93 534 ASP A C 1
ATOM 3857 O O . ASP A 1 536 ? 67.401 -26.710 63.590 1.00 30.92 534 ASP A O 1
ATOM 3862 N N . VAL A 1 537 ? 68.814 -27.369 61.984 1.00 28.19 535 VAL A N 1
ATOM 3863 C CA . VAL A 1 537 ? 69.998 -26.994 62.756 1.00 24.28 535 VAL A CA 1
ATOM 3864 C C . VAL A 1 537 ? 70.118 -25.502 63.106 1.00 22.69 535 VAL A C 1
ATOM 3865 O O . VAL A 1 537 ? 70.580 -25.153 64.191 1.00 19.46 535 VAL A O 1
ATOM 3869 N N . LEU A 1 538 ? 69.715 -24.631 62.189 1.00 20.09 536 LEU A N 1
ATOM 3870 C CA . LEU A 1 538 ? 69.809 -23.191 62.431 1.00 19.73 536 LEU A CA 1
ATOM 3871 C C . LEU A 1 538 ? 68.945 -22.776 63.620 1.00 20.61 536 LEU A C 1
ATOM 3872 O O . LEU A 1 538 ? 69.404 -22.062 64.512 1.00 20.66 536 LEU A O 1
ATOM 3877 N N . ALA A 1 539 ? 67.699 -23.236 63.640 1.00 19.92 537 ALA A N 1
ATOM 3878 C CA . ALA A 1 539 ? 66.799 -22.902 64.736 1.00 20.07 537 ALA A CA 1
ATOM 3879 C C . ALA A 1 539 ? 67.336 -23.412 66.068 1.00 20.12 537 ALA A C 1
ATOM 3880 O O . ALA A 1 539 ? 67.191 -22.751 67.094 1.00 19.76 537 ALA A O 1
ATOM 3882 N N . ARG A 1 540 ? 67.948 -24.594 66.066 1.00 17.99 538 ARG A N 1
ATOM 3883 C CA . ARG A 1 540 ? 68.471 -25.146 67.308 1.00 18.72 538 ARG A CA 1
ATOM 3884 C C . ARG A 1 540 ? 69.660 -24.349 67.818 1.00 19.00 538 ARG A C 1
ATOM 3885 O O . ARG A 1 540 ? 69.827 -24.159 69.024 1.00 19.97 538 ARG A O 1
ATOM 3893 N N . ILE A 1 541 ? 70.491 -23.872 66.903 1.00 17.46 539 ILE A N 1
ATOM 3894 C CA . ILE A 1 541 ? 71.647 -23.097 67.322 1.00 17.15 539 ILE A CA 1
ATOM 3895 C C . ILE A 1 541 ? 71.188 -21.729 67.823 1.00 15.97 539 ILE A C 1
ATOM 3896 O O . ILE A 1 541 ? 71.629 -21.269 68.875 1.00 15.56 539 ILE A O 1
ATOM 3901 N N . GLU A 1 542 ? 70.279 -21.104 67.082 1.00 16.53 540 GLU A N 1
ATOM 3902 C CA . GLU A 1 542 ? 69.765 -19.788 67.457 1.00 16.63 540 GLU A CA 1
ATOM 3903 C C . GLU A 1 542 ? 69.164 -19.798 68.861 1.00 16.82 540 GLU A C 1
ATOM 3904 O O . GLU A 1 542 ? 69.432 -18.905 69.668 1.00 15.53 540 GLU A O 1
ATOM 3910 N N . ARG A 1 543 ? 68.345 -20.805 69.150 1.00 16.21 541 ARG A N 1
ATOM 3911 C CA . ARG A 1 543 ? 67.707 -20.889 70.459 1.00 15.55 541 ARG A CA 1
ATOM 3912 C C . ARG A 1 543 ? 68.695 -21.021 71.604 1.00 16.83 541 ARG A C 1
ATOM 3913 O O . ARG A 1 543 ? 68.572 -20.336 72.621 1.00 17.11 541 ARG A O 1
ATOM 3921 N N . LYS A 1 544 ? 69.679 -21.905 71.449 1.00 17.59 542 LYS A N 1
ATOM 3922 C CA . LYS A 1 544 ? 70.674 -22.101 72.493 1.00 16.29 542 LYS A CA 1
ATOM 3923 C C . LYS A 1 544 ? 71.600 -20.881 72.650 1.00 15.81 542 LYS A C 1
ATOM 3924 O O . LYS A 1 544 ? 72.008 -20.549 73.755 1.00 16.80 542 LYS A O 1
ATOM 3930 N N . ALA A 1 545 ? 71.913 -20.216 71.543 1.00 17.71 543 ALA A N 1
ATOM 3931 C CA . ALA A 1 545 ? 72.804 -19.052 71.569 1.00 16.12 543 ALA A CA 1
ATOM 3932 C C . ALA A 1 545 ? 72.139 -17.742 72.003 1.00 16.65 543 ALA A C 1
ATOM 3933 O O . ALA A 1 545 ? 72.689 -16.991 72.812 1.00 16.28 543 ALA A O 1
ATOM 3935 N N . ILE A 1 546 ? 70.969 -17.464 71.447 1.00 17.61 544 ILE A N 1
ATOM 3936 C CA . ILE A 1 546 ? 70.261 -16.229 71.755 1.00 18.16 544 ILE A CA 1
ATOM 3937 C C . ILE A 1 546 ? 69.354 -16.357 72.976 1.00 18.50 544 ILE A C 1
ATOM 3938 O O . ILE A 1 546 ? 69.573 -15.685 73.979 1.00 19.57 544 ILE A O 1
ATOM 3943 N N . LYS A 1 547 ? 68.349 -17.226 72.908 1.00 19.47 545 LYS A N 1
ATOM 3944 C CA . LYS A 1 547 ? 67.431 -17.393 74.031 1.00 18.96 545 LYS A CA 1
ATOM 3945 C C . LYS A 1 547 ? 68.073 -17.979 75.285 1.00 19.17 545 LYS A C 1
ATOM 3946 O O . LYS A 1 547 ? 67.874 -17.465 76.384 1.00 15.84 545 LYS A O 1
ATOM 3952 N N . GLU A 1 548 ? 68.847 -19.051 75.118 1.00 18.43 546 GLU A N 1
ATOM 3953 C CA . GLU A 1 548 ? 69.493 -19.716 76.243 1.00 19.31 546 GLU A CA 1
ATOM 3954 C C . GLU A 1 548 ? 70.810 -19.075 76.683 1.00 19.60 546 GLU A C 1
ATOM 3955 O O . GLU A 1 548 ? 71.386 -19.439 77.714 1.00 18.31 546 GLU A O 1
ATOM 3961 N N . ARG A 1 549 ? 71.277 -18.113 75.895 1.00 18.00 547 ARG A N 1
ATOM 3962 C CA . ARG A 1 549 ? 72.492 -17.365 76.208 1.00 18.46 547 ARG A CA 1
ATOM 3963 C C . ARG A 1 549 ? 73.753 -18.213 76.387 1.00 18.51 547 ARG A C 1
ATOM 3964 O O . ARG A 1 549 ? 74.632 -17.863 77.168 1.00 18.52 547 ARG A O 1
ATOM 3972 N N . LEU A 1 550 ? 73.853 -19.316 75.657 1.00 17.82 548 LEU A N 1
ATOM 3973 C CA . LEU A 1 550 ? 75.016 -20.186 75.783 1.00 17.14 548 LEU A CA 1
ATOM 3974 C C . LEU A 1 550 ? 76.183 -19.785 74.884 1.00 17.86 548 LEU A C 1
ATOM 3975 O O . LEU A 1 550 ? 75.998 -19.214 73.806 1.00 19.95 548 LEU A O 1
ATOM 3980 N N . SER A 1 551 ? 77.389 -20.099 75.338 1.00 17.76 549 SER A N 1
ATOM 3981 C CA . SER A 1 551 ? 78.591 -19.806 74.577 1.00 19.63 549 SER A CA 1
ATOM 3982 C C . SER A 1 551 ? 78.658 -20.814 73.435 1.00 20.24 549 SER A C 1
ATOM 3983 O O . SER A 1 551 ? 77.991 -21.853 73.467 1.00 18.64 549 SER A O 1
ATOM 3986 N N . PRO A 1 552 ? 79.456 -20.518 72.402 1.00 19.83 550 PRO A N 1
ATOM 3987 C CA . PRO A 1 552 ? 79.583 -21.426 71.261 1.00 19.79 550 PRO A CA 1
ATOM 3988 C C . PRO A 1 552 ? 79.890 -22.872 71.668 1.00 22.22 550 PRO A C 1
ATOM 3989 O O . PRO A 1 552 ? 79.270 -23.814 71.158 1.00 21.11 550 PRO A O 1
ATOM 3993 N N . VAL A 1 553 ? 80.836 -23.050 72.585 1.00 22.98 551 VAL A N 1
ATOM 3994 C CA . VAL A 1 553 ? 81.185 -24.397 73.031 1.00 25.53 551 VAL A CA 1
ATOM 3995 C C . VAL A 1 553 ? 80.004 -25.062 73.738 1.00 25.39 551 VAL A C 1
ATOM 3996 O O . VAL A 1 553 ? 79.766 -26.260 73.567 1.00 23.51 551 VAL A O 1
ATOM 4000 N N . GLN A 1 554 ? 79.257 -24.286 74.520 1.00 25.60 552 GLN A N 1
ATOM 4001 C CA . GLN A 1 554 ? 78.097 -24.827 75.222 1.00 25.86 552 GLN A CA 1
ATOM 4002 C C . GLN A 1 554 ? 77.028 -25.267 74.225 1.00 25.92 552 GLN A C 1
ATOM 4003 O O . GLN A 1 554 ? 76.414 -26.326 74.385 1.00 23.94 552 GLN A O 1
ATOM 4009 N N . VAL A 1 555 ? 76.821 -24.463 73.187 1.00 22.69 553 VAL A N 1
ATOM 4010 C CA . VAL A 1 555 ? 75.850 -24.788 72.145 1.00 24.09 553 VAL A CA 1
ATOM 4011 C C . VAL A 1 555 ? 76.256 -26.090 71.451 1.00 24.47 553 VAL A C 1
ATOM 4012 O O . VAL A 1 555 ? 75.432 -26.978 71.218 1.00 24.58 553 VAL A O 1
ATOM 4016 N N . TYR A 1 556 ? 77.537 -26.178 71.115 1.00 23.48 554 TYR A N 1
ATOM 4017 C CA . TYR A 1 556 ? 78.100 -27.344 70.446 1.00 24.46 554 TYR A CA 1
ATOM 4018 C C . TYR A 1 556 ? 77.933 -28.589 71.314 1.00 24.48 554 TYR A C 1
ATOM 4019 O O . TYR A 1 556 ? 77.469 -29.624 70.844 1.00 25.06 554 TYR A O 1
ATOM 4028 N N . THR A 1 557 ? 78.305 -28.474 72.584 1.00 24.57 555 THR A N 1
ATOM 4029 C CA . THR A 1 557 ? 78.208 -29.590 73.515 1.00 27.96 555 THR A CA 1
ATOM 4030 C C . THR A 1 557 ? 76.780 -30.112 73.628 1.00 28.32 555 THR A C 1
ATOM 4031 O O . THR A 1 557 ? 76.554 -31.324 73.672 1.00 27.81 555 THR A O 1
ATOM 4035 N N . ALA A 1 558 ? 75.816 -29.198 73.669 1.00 26.37 556 ALA A N 1
ATOM 4036 C CA . ALA A 1 558 ? 74.419 -29.582 73.772 1.00 25.63 556 ALA A CA 1
ATOM 4037 C C . ALA A 1 558 ? 73.933 -30.257 72.498 1.00 25.81 556 ALA A C 1
ATOM 4038 O O . ALA A 1 558 ? 73.182 -31.229 72.558 1.00 26.93 556 ALA A O 1
ATOM 4040 N N . LEU A 1 559 ? 74.357 -29.748 71.343 1.00 24.47 557 LEU A N 1
ATOM 4041 C CA . LEU A 1 559 ? 73.943 -30.329 70.070 1.00 25.15 557 LEU A CA 1
ATOM 4042 C C . LEU A 1 559 ? 74.447 -31.766 69.908 1.00 28.75 557 LEU A C 1
ATOM 4043 O O . LEU A 1 559 ? 73.756 -32.613 69.329 1.00 27.08 557 LEU A O 1
ATOM 4048 N N . LEU A 1 560 ? 75.651 -32.030 70.410 1.00 30.33 558 LEU A N 1
ATOM 4049 C CA . LEU A 1 560 ? 76.243 -33.362 70.324 1.00 34.18 558 LEU A CA 1
ATOM 4050 C C . LEU A 1 560 ? 75.415 -34.414 71.055 1.00 35.06 558 LEU A C 1
ATOM 4051 O O . LEU A 1 560 ? 75.242 -35.528 70.557 1.00 36.44 558 LEU A O 1
ATOM 4056 N N . THR A 1 561 ? 74.911 -34.062 72.233 1.00 35.09 559 THR A N 1
ATOM 4057 C CA . THR A 1 561 ? 74.104 -34.985 73.029 1.00 36.24 559 THR A CA 1
ATOM 4058 C C . THR A 1 561 ? 72.740 -35.234 72.390 1.00 36.34 559 THR A C 1
ATOM 4059 O O . THR A 1 561 ? 72.072 -36.226 72.699 1.00 36.91 559 THR A O 1
ATOM 4063 N N . GLU A 1 562 ? 72.334 -34.338 71.495 1.00 33.22 560 GLU A N 1
ATOM 4064 C CA . GLU A 1 562 ? 71.041 -34.451 70.829 1.00 32.37 560 GLU A CA 1
ATOM 4065 C C . GLU A 1 562 ? 71.114 -35.143 69.467 1.00 32.55 560 GLU A C 1
ATOM 4066 O O . GLU A 1 562 ? 70.183 -35.848 69.078 1.00 31.25 560 GLU A O 1
ATOM 4072 N N . GLY A 1 563 ? 72.212 -34.936 68.743 1.00 32.31 561 GLY A N 1
ATOM 4073 C CA . GLY A 1 563 ? 72.367 -35.558 67.438 1.00 32.66 561 GLY A CA 1
ATOM 4074 C C . GLY A 1 563 ? 71.715 -34.777 66.313 1.00 33.05 561 GLY A C 1
ATOM 4075 O O . GLY A 1 563 ? 71.160 -33.704 66.553 1.00 33.11 561 GLY A O 1
ATOM 4076 N N . PRO A 1 564 ? 71.738 -35.294 65.074 1.00 32.86 562 PRO A N 1
ATOM 4077 C CA . PRO A 1 564 ? 72.337 -36.568 64.659 1.00 33.27 562 PRO A CA 1
ATOM 4078 C C . PRO A 1 564 ? 73.655 -36.404 63.904 1.00 33.33 562 PRO A C 1
ATOM 4079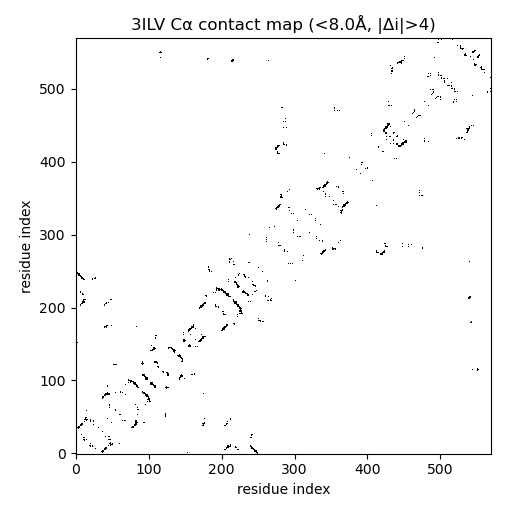 O O . PRO A 1 564 ? 74.243 -37.385 63.447 1.00 32.96 562 PRO A O 1
ATOM 4083 N N . TYR A 1 565 ? 74.115 -35.168 63.763 1.00 32.44 563 TYR A N 1
ATOM 4084 C CA . TYR A 1 565 ? 75.344 -34.911 63.022 1.00 32.08 563 TYR A CA 1
ATOM 4085 C C . TYR A 1 565 ? 76.624 -35.135 63.821 1.00 31.85 563 TYR A C 1
ATOM 4086 O O . TYR A 1 565 ? 76.613 -35.170 65.052 1.00 31.62 563 TYR A O 1
ATOM 4095 N N . THR A 1 566 ? 77.731 -35.297 63.104 1.00 33.47 564 THR A N 1
ATOM 4096 C CA . THR A 1 566 ? 79.021 -35.536 63.735 1.00 36.07 564 THR A CA 1
ATOM 4097 C C . THR A 1 566 ? 79.621 -34.258 64.314 1.00 36.38 564 THR A C 1
ATOM 4098 O O . THR A 1 566 ? 79.099 -33.163 64.092 1.00 35.38 564 THR A O 1
ATOM 4102 N N . LYS A 1 567 ? 80.722 -34.410 65.048 1.00 35.97 565 LYS A N 1
ATOM 4103 C CA . LYS A 1 567 ? 81.407 -33.286 65.685 1.00 37.13 565 LYS A CA 1
ATOM 4104 C C . LYS A 1 567 ? 81.798 -32.164 64.732 1.00 37.15 565 LYS A C 1
ATOM 4105 O O . LYS A 1 567 ? 81.465 -31.000 64.965 1.00 36.53 565 LYS A O 1
ATOM 4111 N N . ASN A 1 568 ? 82.512 -32.506 63.664 1.00 35.22 566 ASN A N 1
ATOM 4112 C CA . ASN A 1 568 ? 82.954 -31.494 62.713 1.00 35.11 566 ASN A CA 1
ATOM 4113 C C . ASN A 1 568 ? 81.803 -30.807 61.994 1.00 33.07 566 ASN A C 1
ATOM 4114 O O . ASN A 1 568 ? 81.893 -29.623 61.652 1.00 32.01 566 ASN A O 1
ATOM 4119 N N . GLU A 1 569 ? 80.720 -31.540 61.761 1.00 30.13 567 GLU A N 1
ATOM 4120 C CA . GLU A 1 569 ? 79.567 -30.952 61.100 1.00 28.49 567 GLU A CA 1
ATOM 4121 C C . GLU A 1 569 ? 78.950 -29.885 61.995 1.00 27.42 567 GLU A C 1
ATOM 4122 O O . GLU A 1 569 ? 78.665 -28.777 61.544 1.00 26.97 567 GLU A O 1
ATOM 4128 N N . PHE A 1 570 ? 78.750 -30.217 63.265 1.00 25.29 568 PHE A N 1
ATOM 4129 C CA . PHE A 1 570 ? 78.168 -29.255 64.192 1.00 24.77 568 PHE A CA 1
ATOM 4130 C C . PHE A 1 570 ? 79.145 -28.119 64.449 1.00 26.00 568 PHE A C 1
ATOM 4131 O O . PHE A 1 570 ? 78.746 -26.963 64.578 1.00 23.67 568 PHE A O 1
ATOM 4139 N N . LYS A 1 571 ? 80.431 -28.443 64.518 1.00 25.30 569 LYS A N 1
ATOM 4140 C CA . LYS A 1 571 ? 81.427 -27.410 64.762 1.00 25.36 569 LYS A CA 1
ATOM 4141 C C . LYS A 1 571 ? 81.363 -26.407 63.613 1.00 24.04 569 LYS A C 1
ATOM 4142 O O . LYS A 1 571 ? 81.420 -25.194 63.830 1.00 24.76 569 LYS A O 1
ATOM 4148 N N . TYR A 1 572 ? 81.217 -26.916 62.393 1.00 22.15 570 TYR A N 1
ATOM 4149 C CA . TYR A 1 572 ? 81.130 -26.067 61.210 1.00 22.64 570 TYR A CA 1
ATOM 4150 C C . TYR A 1 572 ? 79.931 -25.113 61.269 1.00 22.55 570 TYR A C 1
ATOM 4151 O O . TYR A 1 572 ? 80.066 -23.910 61.028 1.00 22.62 570 TYR A O 1
ATOM 4160 N N . TRP A 1 573 ? 78.755 -25.652 61.576 1.00 21.48 571 TRP A N 1
ATOM 4161 C CA . TRP A 1 573 ? 77.551 -24.826 61.639 1.00 21.17 571 TRP A CA 1
ATOM 4162 C C . TRP A 1 573 ? 77.499 -23.857 62.816 1.00 21.03 571 TRP A C 1
ATOM 4163 O O . TRP A 1 573 ? 76.941 -22.759 62.692 1.00 21.18 571 TRP A O 1
ATOM 4174 N N . VAL A 1 574 ? 78.055 -24.253 63.954 1.00 19.93 572 VAL A N 1
ATOM 4175 C CA . VAL A 1 574 ? 78.066 -23.379 65.122 1.00 22.23 572 VAL A CA 1
ATOM 4176 C C . VAL A 1 574 ? 78.967 -22.172 64.833 1.00 23.00 572 VAL A C 1
ATOM 4177 O O . VAL A 1 574 ? 78.580 -21.029 65.080 1.00 19.86 572 VAL A O 1
ATOM 4181 N N . LYS A 1 575 ? 80.158 -22.427 64.295 1.00 22.37 573 LYS A N 1
ATOM 4182 C CA . LYS A 1 575 ? 81.077 -21.338 63.959 1.00 23.83 573 LYS A CA 1
ATOM 4183 C C . LYS A 1 575 ? 80.427 -20.423 62.927 1.00 23.74 573 LYS A C 1
ATOM 4184 O O . LYS A 1 575 ? 80.514 -19.191 63.020 1.00 20.90 573 LYS A O 1
ATOM 4190 N N . LYS A 1 576 ? 79.782 -21.039 61.940 1.00 22.14 574 LYS A N 1
ATOM 4191 C CA . LYS A 1 576 ? 79.105 -20.309 60.878 1.00 22.06 574 LYS A CA 1
ATOM 4192 C C . LYS A 1 576 ? 78.038 -19.383 61.465 1.00 21.87 574 LYS A C 1
ATOM 4193 O O . LYS A 1 576 ? 77.971 -18.202 61.113 1.00 19.83 574 LYS A O 1
ATOM 4199 N N . PHE A 1 577 ? 77.210 -19.913 62.364 1.00 19.09 575 PHE A N 1
ATOM 4200 C CA . PHE A 1 577 ? 76.168 -19.097 62.980 1.00 20.03 575 PHE A CA 1
ATOM 4201 C C . PHE A 1 577 ? 76.729 -17.871 63.692 1.00 18.89 575 PHE A C 1
ATOM 4202 O O . PHE A 1 577 ? 76.281 -16.749 63.454 1.00 18.06 575 PHE A O 1
ATOM 4210 N N . PHE A 1 578 ? 77.685 -18.088 64.587 1.00 19.72 576 PHE A N 1
ATOM 4211 C CA . PHE A 1 578 ? 78.278 -16.982 65.333 1.00 20.17 576 PHE A CA 1
ATOM 4212 C C . PHE A 1 578 ? 79.022 -15.987 64.444 1.00 20.93 576 PHE A C 1
ATOM 4213 O O . PHE A 1 578 ? 78.943 -14.768 64.659 1.00 18.07 576 PHE A O 1
ATOM 4221 N N . ARG A 1 579 ? 79.733 -16.491 63.442 1.00 18.50 577 ARG A N 1
ATOM 4222 C CA . ARG A 1 579 ? 80.461 -15.610 62.540 1.00 21.63 577 ARG A CA 1
ATOM 4223 C C . ARG A 1 579 ? 79.462 -14.738 61.798 1.00 21.53 577 ARG A C 1
ATOM 4224 O O . ARG A 1 579 ? 79.561 -13.505 61.820 1.00 20.56 577 ARG A O 1
ATOM 4232 N N . LEU A 1 580 ? 78.490 -15.377 61.150 1.00 19.16 578 LEU A N 1
ATOM 4233 C CA . LEU A 1 580 ? 77.485 -14.640 60.396 1.00 20.32 578 LEU A CA 1
ATOM 4234 C C . LEU A 1 580 ? 76.647 -13.743 61.289 1.00 19.44 578 LEU A C 1
ATOM 4235 O O . LEU A 1 580 ? 76.199 -12.683 60.859 1.00 19.75 578 LEU A O 1
ATOM 4240 N N . TRP A 1 581 ? 76.432 -14.163 62.531 1.00 17.01 579 TRP A N 1
ATOM 4241 C CA . TRP A 1 581 ? 75.643 -13.345 63.435 1.00 17.40 579 TRP A CA 1
ATOM 4242 C C . TRP A 1 581 ? 76.350 -12.020 63.694 1.00 18.30 579 TRP A C 1
ATOM 4243 O O . TRP A 1 581 ? 75.756 -10.951 63.550 1.00 16.65 579 TRP A O 1
ATOM 4254 N N . SER A 1 582 ? 77.625 -12.093 64.061 1.00 17.02 580 SER A N 1
ATOM 4255 C CA . SER A 1 582 ? 78.385 -10.884 64.366 1.00 19.97 580 SER A CA 1
ATOM 4256 C C . SER A 1 582 ? 78.520 -9.947 63.171 1.00 19.00 580 SER A C 1
ATOM 4257 O O . SER A 1 582 ? 78.395 -8.722 63.300 1.00 15.11 580 SER A O 1
ATOM 4260 N N . ILE A 1 583 ? 78.759 -10.522 62.002 1.00 16.56 581 ILE A N 1
ATOM 4261 C CA . ILE A 1 583 ? 78.912 -9.730 60.792 1.00 18.59 581 ILE A CA 1
ATOM 4262 C C . ILE A 1 583 ? 77.652 -8.958 60.422 1.00 17.27 581 ILE A C 1
ATOM 4263 O O . ILE A 1 583 ? 77.725 -7.816 59.962 1.00 18.14 581 ILE A O 1
ATOM 4268 N N . ASN A 1 584 ? 76.498 -9.572 60.654 1.00 16.47 582 ASN A N 1
ATOM 4269 C CA . ASN A 1 584 ? 75.231 -8.968 60.263 1.00 16.32 582 ASN A CA 1
ATOM 4270 C C . ASN A 1 584 ? 74.364 -8.258 61.295 1.00 14.21 582 ASN A C 1
ATOM 4271 O O . ASN A 1 584 ? 73.197 -7.977 61.029 1.00 14.78 582 ASN A O 1
ATOM 4276 N N . GLN A 1 585 ? 74.919 -7.957 62.463 1.00 14.04 583 GLN A N 1
ATOM 4277 C CA . GLN A 1 585 ? 74.130 -7.256 63.472 1.00 13.82 583 GLN A CA 1
ATOM 4278 C C . GLN A 1 585 ? 73.642 -5.929 62.889 1.00 13.94 583 GLN A C 1
ATOM 4279 O O . GLN A 1 585 ? 72.509 -5.525 63.130 1.00 14.49 583 GLN A O 1
ATOM 4285 N N . TRP A 1 586 ? 74.482 -5.269 62.098 1.00 15.02 584 TRP A N 1
ATOM 4286 C CA . TRP A 1 586 ? 74.090 -3.983 61.517 1.00 17.36 584 TRP A CA 1
ATOM 4287 C C . TRP A 1 586 ? 72.807 -4.083 60.688 1.00 17.21 584 TRP A C 1
ATOM 4288 O O . TRP A 1 586 ? 72.023 -3.134 60.634 1.00 14.41 584 TRP A O 1
ATOM 4299 N N . LYS A 1 587 ? 72.578 -5.229 60.047 1.00 14.97 585 LYS A N 1
ATOM 4300 C CA . LYS A 1 587 ? 71.361 -5.398 59.257 1.00 15.98 585 LYS A CA 1
ATOM 4301 C C . LYS A 1 587 ? 70.127 -5.453 60.163 1.00 16.15 585 LYS A C 1
ATOM 4302 O O . LYS A 1 587 ? 69.089 -4.889 59.836 1.00 15.77 585 LYS A O 1
ATOM 4308 N N . ARG A 1 588 ? 70.240 -6.140 61.301 1.00 14.01 586 ARG A N 1
ATOM 4309 C CA . ARG A 1 588 ? 69.117 -6.241 62.227 1.00 15.47 586 ARG A CA 1
ATOM 4310 C C . ARG A 1 588 ? 68.768 -4.872 62.801 1.00 13.69 586 ARG A C 1
ATOM 4311 O O . ARG A 1 588 ? 67.622 -4.618 63.173 1.00 15.36 586 ARG A O 1
ATOM 4319 N N . GLU A 1 589 ? 69.764 -3.997 62.877 1.00 15.73 587 GLU A N 1
ATOM 4320 C CA . GLU A 1 589 ? 69.547 -2.647 63.390 1.00 15.17 587 GLU A CA 1
ATOM 4321 C C . GLU A 1 589 ? 68.748 -1.833 62.364 1.00 16.62 587 GLU A C 1
ATOM 4322 O O . GLU A 1 589 ? 68.252 -0.739 62.676 1.00 15.91 587 GLU A O 1
ATOM 4328 N N . ARG A 1 590 ? 68.633 -2.356 61.142 1.00 15.90 588 ARG A N 1
ATOM 4329 C CA . ARG A 1 590 ? 67.920 -1.653 60.074 1.00 17.39 588 ARG A CA 1
ATOM 4330 C C . ARG A 1 590 ? 66.611 -2.284 59.592 1.00 18.99 588 ARG A C 1
ATOM 4331 O O . ARG A 1 590 ? 65.921 -1.717 58.740 1.00 17.31 588 ARG A O 1
ATOM 4339 N N . LEU A 1 591 ? 66.256 -3.447 60.126 1.00 18.61 589 LEU A N 1
ATOM 4340 C CA . LEU A 1 591 ? 65.043 -4.119 59.684 1.00 19.05 589 LEU A CA 1
ATOM 4341 C C . LEU A 1 591 ? 63.745 -3.384 60.002 1.00 20.13 589 LEU A C 1
ATOM 4342 O O . LEU A 1 591 ? 63.641 -2.662 60.993 1.00 18.74 589 LEU A O 1
ATOM 4347 N N . ALA A 1 592 ? 62.753 -3.572 59.141 1.00 18.71 590 ALA A N 1
ATOM 4348 C CA . ALA A 1 592 ? 61.464 -2.928 59.324 1.00 19.37 590 ALA A CA 1
ATOM 4349 C C . ALA A 1 592 ? 60.809 -3.448 60.598 1.00 18.24 590 ALA A C 1
ATOM 4350 O O . ALA A 1 592 ? 61.120 -4.541 61.062 1.00 17.36 590 ALA A O 1
ATOM 4352 N N . PRO A 1 593 ? 59.902 -2.659 61.185 1.00 17.61 591 PRO A N 1
ATOM 4353 C CA . PRO A 1 593 ? 59.200 -3.060 62.413 1.00 16.50 591 PRO A CA 1
ATOM 4354 C C . PRO A 1 593 ? 58.547 -4.429 62.212 1.00 16.00 591 PRO A C 1
ATOM 4355 O O . PRO A 1 593 ? 57.938 -4.677 61.169 1.00 15.35 591 PRO A O 1
ATOM 4359 N N . SER A 1 594 ? 58.676 -5.304 63.209 1.00 16.29 592 SER A N 1
ATOM 4360 C CA . SER A 1 594 ? 58.118 -6.656 63.138 1.00 15.91 592 SER A CA 1
ATOM 4361 C C . SER A 1 594 ? 57.292 -7.009 64.374 1.00 16.94 592 SER A C 1
ATOM 4362 O O . SER A 1 594 ? 57.413 -6.367 65.422 1.00 16.69 592 SER A O 1
ATOM 4365 N N . PHE A 1 595 ? 56.468 -8.048 64.263 1.00 16.89 593 PHE A N 1
ATOM 4366 C CA . PHE A 1 595 ? 55.630 -8.465 65.384 1.00 18.21 593 PHE A CA 1
ATOM 4367 C C . PHE A 1 595 ? 56.313 -9.488 66.293 1.00 19.30 593 PHE A C 1
ATOM 4368 O O . PHE A 1 595 ? 56.893 -10.467 65.813 1.00 17.96 593 PHE A O 1
ATOM 4376 N N . HIS A 1 596 ? 56.250 -9.267 67.603 1.00 16.72 594 HIS A N 1
ATOM 4377 C CA . HIS A 1 596 ? 56.822 -10.230 68.536 1.00 17.29 594 HIS A CA 1
ATOM 4378 C C . HIS A 1 596 ? 55.839 -11.400 68.637 1.00 14.80 594 HIS A C 1
ATOM 4379 O O . HIS A 1 596 ? 54.649 -11.193 68.885 1.00 13.98 594 HIS A O 1
ATOM 4394 N N . ASP A 1 598 ? 57.301 -15.179 69.436 1.00 18.47 596 ASP A N 1
ATOM 4395 C CA . ASP A 1 598 ? 57.927 -16.274 70.190 1.00 21.34 596 ASP A CA 1
ATOM 4396 C C . ASP A 1 598 ? 58.337 -15.924 71.625 1.00 20.96 596 ASP A C 1
ATOM 4397 O O . ASP A 1 598 ? 57.881 -14.927 72.197 1.00 21.29 596 ASP A O 1
ATOM 4402 N N . ASP A 1 599 ? 59.201 -16.752 72.213 1.00 19.68 597 ASP A N 1
ATOM 4403 C CA . ASP A 1 599 ? 59.663 -16.486 73.568 1.00 19.21 597 ASP A CA 1
ATOM 4404 C C . ASP A 1 599 ? 60.901 -15.592 73.561 1.00 17.96 597 ASP A C 1
ATOM 4405 O O . ASP A 1 599 ? 61.621 -15.491 74.547 1.00 20.08 597 ASP A O 1
ATOM 4410 N N . PHE A 1 600 ? 61.136 -14.948 72.423 1.00 18.91 598 PHE A N 1
ATOM 4411 C CA . PHE A 1 600 ? 62.234 -13.996 72.266 1.00 17.79 598 PHE A CA 1
ATOM 4412 C C . PHE A 1 600 ? 62.160 -13.436 70.853 1.00 16.58 598 PHE A C 1
ATOM 4413 O O . PHE A 1 600 ? 61.339 -13.872 70.064 1.00 15.18 598 PHE A O 1
ATOM 4421 N N . ASN A 1 601 ? 62.954 -12.416 70.553 1.00 16.54 599 ASN A N 1
ATOM 4422 C CA . ASN A 1 601 ? 62.995 -11.909 69.185 1.00 14.72 599 ASN A CA 1
ATOM 4423 C C . ASN A 1 601 ? 64.411 -11.409 68.976 1.00 13.32 599 ASN A C 1
ATOM 4424 O O . ASN A 1 601 ? 65.198 -11.374 69.917 1.00 13.12 599 ASN A O 1
ATOM 4429 N N . ILE A 1 602 ? 64.777 -11.079 67.749 1.00 14.54 600 ILE A N 1
ATOM 4430 C CA . ILE A 1 602 ? 66.144 -10.644 67.533 1.00 15.13 600 ILE A CA 1
ATOM 4431 C C . ILE A 1 602 ? 66.287 -9.191 67.127 1.00 16.01 600 ILE A C 1
ATOM 4432 O O . ILE A 1 602 ? 67.321 -8.795 66.591 1.00 16.37 600 ILE A O 1
ATOM 4437 N N . ASP A 1 603 ? 65.259 -8.390 67.392 1.00 16.13 601 ASP A N 1
ATOM 4438 C CA . ASP A 1 603 ? 65.338 -6.974 67.055 1.00 16.28 601 ASP A CA 1
ATOM 4439 C C . ASP A 1 603 ? 66.052 -6.248 68.190 1.00 14.89 601 ASP A C 1
ATOM 4440 O O . ASP A 1 603 ? 65.647 -6.335 69.357 1.00 15.61 601 ASP A O 1
ATOM 4445 N N . PRO A 1 604 ? 67.121 -5.510 67.862 1.00 15.53 602 PRO A N 1
ATOM 4446 C CA . PRO A 1 604 ? 67.901 -4.773 68.860 1.00 14.93 602 PRO A CA 1
ATOM 4447 C C . PRO A 1 604 ? 67.158 -3.623 69.527 1.00 17.58 602 PRO A C 1
ATOM 4448 O O . PRO A 1 604 ? 67.626 -3.063 70.516 1.00 16.72 602 PRO A O 1
ATOM 4452 N N . ARG A 1 605 ? 65.995 -3.288 68.990 1.00 16.80 603 ARG A N 1
ATOM 4453 C CA . ARG A 1 605 ? 65.181 -2.227 69.563 1.00 20.77 603 ARG A CA 1
ATOM 4454 C C . ARG A 1 605 ? 64.247 -2.889 70.575 1.00 20.53 603 ARG A C 1
ATOM 4455 O O . ARG A 1 605 ? 63.538 -2.217 71.318 1.00 19.94 603 ARG A O 1
ATOM 4463 N N . SER A 1 606 ? 64.272 -4.220 70.618 1.00 17.24 604 SER A N 1
ATOM 4464 C CA . SER A 1 606 ? 63.384 -4.938 71.515 1.00 15.96 604 SER A CA 1
ATOM 4465 C C . SER A 1 606 ? 64.042 -5.981 72.424 1.00 14.30 604 SER A C 1
ATOM 4466 O O . SER A 1 606 ? 64.662 -5.637 73.421 1.00 15.07 604 SER A O 1
ATOM 4469 N N . TRP A 1 607 ? 63.919 -7.258 72.068 1.00 15.74 605 TRP A N 1
ATOM 4470 C CA . TRP A 1 607 ? 64.441 -8.328 72.912 1.00 16.71 605 TRP A CA 1
ATOM 4471 C C . TRP A 1 607 ? 65.949 -8.536 72.997 1.00 16.89 605 TRP A C 1
ATOM 4472 O O . TRP A 1 607 ? 66.454 -8.902 74.054 1.00 16.51 605 TRP A O 1
ATOM 4483 N N . TYR A 1 608 ? 66.672 -8.308 71.905 1.00 15.26 606 TYR A N 1
ATOM 4484 C CA . TYR A 1 608 ? 68.099 -8.568 71.927 1.00 11.99 606 TYR A CA 1
ATOM 4485 C C . TYR A 1 608 ? 68.998 -7.427 71.473 1.00 12.04 606 TYR A C 1
ATOM 4486 O O . TYR A 1 608 ? 69.175 -7.200 70.274 1.00 11.18 606 TYR A O 1
ATOM 4495 N N . ARG A 1 609 ? 69.569 -6.730 72.445 1.00 13.19 607 ARG A N 1
ATOM 4496 C CA . ARG A 1 609 ? 70.486 -5.632 72.168 1.00 11.84 607 ARG A CA 1
ATOM 4497 C C . ARG A 1 609 ? 71.860 -6.295 72.047 1.00 13.22 607 ARG A C 1
ATOM 4498 O O . ARG A 1 609 ? 72.288 -7.013 72.952 1.00 14.45 607 ARG A O 1
ATOM 4506 N N . PHE A 1 610 ? 72.540 -6.060 70.927 1.00 10.81 608 PHE A N 1
ATOM 4507 C CA . PHE A 1 610 ? 73.847 -6.664 70.657 1.00 13.54 608 PHE A CA 1
ATOM 4508 C C . PHE A 1 610 ? 74.706 -5.659 69.873 1.00 13.68 608 PHE A C 1
ATOM 4509 O O . PHE A 1 610 ? 74.191 -4.965 68.982 1.00 13.60 608 PHE A O 1
ATOM 4517 N N . PRO A 1 611 ? 76.018 -5.576 70.180 1.00 14.34 609 PRO A N 1
ATOM 4518 C CA . PRO A 1 611 ? 76.944 -4.651 69.509 1.00 12.42 609 PRO A CA 1
ATOM 4519 C C . PRO A 1 611 ? 77.118 -4.826 68.007 1.00 14.28 609 PRO A C 1
ATOM 4520 O O . PRO A 1 611 ? 77.303 -5.940 67.509 1.00 11.61 609 PRO A O 1
ATOM 4524 N N . ILE A 1 612 ? 77.066 -3.706 67.291 1.00 13.78 610 ILE A N 1
ATOM 4525 C CA . ILE A 1 612 ? 77.235 -3.702 65.844 1.00 13.90 610 ILE A CA 1
ATOM 4526 C C . ILE A 1 612 ? 78.668 -4.094 65.507 1.00 14.07 610 ILE A C 1
ATOM 4527 O O . ILE A 1 612 ? 78.908 -4.868 64.585 1.00 14.27 610 ILE A O 1
ATOM 4532 N N . LEU A 1 613 ? 79.618 -3.526 66.245 1.00 13.94 611 LEU A N 1
ATOM 4533 C CA . LEU A 1 613 ? 81.040 -3.835 66.072 1.00 14.39 611 LEU A CA 1
ATOM 4534 C C . LEU A 1 613 ? 81.404 -4.797 67.199 1.00 14.69 611 LEU A C 1
ATOM 4535 O O . LEU A 1 613 ? 81.128 -4.517 68.360 1.00 13.26 611 LEU A O 1
ATOM 4540 N N . SER A 1 614 ? 82.022 -5.934 66.884 1.00 15.94 612 SER A N 1
ATOM 4541 C CA . SER A 1 614 ? 82.365 -6.861 67.958 1.00 14.81 612 SER A CA 1
ATOM 4542 C C . SER A 1 614 ? 83.527 -7.778 67.610 1.00 16.09 612 SER A C 1
ATOM 4543 O O . SER A 1 614 ? 84.092 -7.684 66.529 1.00 15.00 612 SER A O 1
ATOM 4546 N N . SER A 1 615 ? 83.860 -8.671 68.542 1.00 15.76 613 SER A N 1
ATOM 4547 C CA . SER A 1 615 ? 84.965 -9.615 68.382 1.00 17.44 613 SER A CA 1
ATOM 4548 C C . SER A 1 615 ? 84.692 -10.701 67.351 1.00 17.90 613 SER A C 1
ATOM 4549 O O . SER A 1 615 ? 85.622 -11.367 66.891 1.00 20.88 613 SER A O 1
ATOM 4552 N N . GLY A 1 616 ? 83.424 -10.892 66.999 1.00 18.52 614 GLY A N 1
ATOM 4553 C CA . GLY A 1 616 ? 83.094 -11.949 66.061 1.00 18.15 614 GLY A CA 1
ATOM 4554 C C . GLY A 1 616 ? 83.211 -13.305 66.752 1.00 17.87 614 GLY A C 1
ATOM 4555 O O . GLY A 1 616 ? 83.200 -14.344 66.092 1.00 17.41 614 GLY A O 1
ATOM 4556 N N . PHE A 1 617 ? 83.319 -13.296 68.082 1.00 15.04 615 PHE A N 1
ATOM 4557 C CA . PHE A 1 617 ? 83.440 -14.533 68.874 1.00 17.39 615 PHE A CA 1
ATOM 4558 C C . PHE A 1 617 ? 84.712 -15.326 68.559 1.00 17.14 615 PHE A C 1
ATOM 4559 O O . PHE A 1 617 ? 84.765 -16.541 68.759 1.00 18.61 615 PHE A O 1
ATOM 4567 N N . ALA A 1 618 ? 85.745 -14.642 68.087 1.00 17.26 616 ALA A N 1
ATOM 4568 C CA . ALA A 1 618 ? 86.995 -15.303 67.728 1.00 18.97 616 ALA A CA 1
ATOM 4569 C C . ALA A 1 618 ? 87.520 -16.284 68.777 1.00 18.65 616 ALA A C 1
ATOM 4570 O O . ALA A 1 618 ? 87.752 -17.461 68.471 1.00 19.17 616 ALA A O 1
ATOM 4572 N N . LYS A 1 619 ? 87.723 -15.807 70.002 1.00 17.55 617 LYS A N 1
ATOM 4573 C CA . LYS A 1 619 ? 88.225 -16.665 71.068 1.00 19.68 617 LYS A CA 1
ATOM 4574 C C . LYS A 1 619 ? 87.298 -17.847 71.319 1.00 20.13 617 LYS A C 1
ATOM 4575 O O . LYS A 1 619 ? 87.754 -18.983 71.446 1.00 19.89 617 LYS A O 1
ATOM 4581 N N . GLU A 1 620 ? 85.998 -17.578 71.388 1.00 18.65 618 GLU A N 1
ATOM 4582 C CA . GLU A 1 620 ? 85.030 -18.633 71.646 1.00 20.84 618 GLU A CA 1
ATOM 4583 C C . GLU A 1 620 ? 84.979 -19.685 70.543 1.00 20.44 618 GLU A C 1
ATOM 4584 O O . GLU A 1 620 ? 84.711 -20.854 70.814 1.00 23.07 618 GLU A O 1
ATOM 4590 N N . LEU A 1 621 ? 85.220 -19.286 69.300 1.00 19.61 619 LEU A N 1
ATOM 4591 C CA . LEU A 1 621 ? 85.205 -20.259 68.219 1.00 20.34 619 LEU A CA 1
ATOM 4592 C C . LEU A 1 621 ? 86.511 -21.059 68.208 1.00 22.42 619 LEU A C 1
ATOM 4593 O O . LEU A 1 621 ? 86.517 -22.231 67.829 1.00 23.07 619 LEU A O 1
ATOM 4598 N N . ASN A 1 622 ? 87.615 -20.442 68.624 1.00 21.92 620 ASN A N 1
ATOM 4599 C CA . ASN A 1 622 ? 88.875 -21.181 68.685 1.00 23.60 620 ASN A CA 1
ATOM 4600 C C . ASN A 1 622 ? 88.719 -22.230 69.786 1.00 26.51 620 ASN A C 1
ATOM 4601 O O . ASN A 1 622 ? 89.222 -23.352 69.662 1.00 26.40 620 ASN A O 1
ATOM 4606 N N . ASP A 1 623 ? 88.017 -21.865 70.860 1.00 27.21 621 ASP A N 1
ATOM 4607 C CA . ASP A 1 623 ? 87.793 -22.795 71.966 1.00 28.76 621 ASP A CA 1
ATOM 4608 C C . ASP A 1 623 ? 87.133 -24.085 71.481 1.00 29.91 621 ASP A C 1
ATOM 4609 O O . ASP A 1 623 ? 87.370 -25.158 72.036 1.00 29.69 621 ASP A O 1
ATOM 4614 N N . LEU A 1 624 ? 86.303 -23.982 70.449 1.00 31.87 622 LEU A N 1
ATOM 4615 C CA . LEU A 1 624 ? 85.641 -25.163 69.902 1.00 35.86 622 LEU A CA 1
ATOM 4616 C C . LEU A 1 624 ? 86.673 -26.173 69.416 1.00 38.06 622 LEU A C 1
ATOM 4617 O O . LEU A 1 624 ? 86.372 -27.358 69.263 1.00 37.89 622 LEU A O 1
ATOM 4622 N N . ASP A 1 625 ? 87.892 -25.696 69.181 1.00 39.71 623 ASP A N 1
ATOM 4623 C CA . ASP A 1 625 ? 88.967 -26.549 68.698 1.00 42.48 623 ASP A CA 1
ATOM 4624 C C . ASP A 1 625 ? 90.033 -26.845 69.753 1.00 44.54 623 ASP A C 1
ATOM 4625 O O . ASP A 1 625 ? 90.534 -27.964 69.837 1.00 45.19 623 ASP A O 1
ATOM 4630 N N . GLN A 1 626 ? 90.387 -25.839 70.547 1.00 47.08 624 GLN A N 1
ATOM 4631 C CA . GLN A 1 626 ? 91.400 -26.005 71.586 1.00 49.62 624 GLN A CA 1
ATOM 4632 C C . GLN A 1 626 ? 90.761 -26.209 72.959 1.00 51.47 624 GLN A C 1
ATOM 4633 O O . GLN A 1 626 ? 90.952 -27.298 73.545 1.00 51.85 624 GLN A O 1
#

Solvent-accessible surface area: 25415 Å² total

Sequence (570 aa):
STIRIGGAAVNQTPIDWENNVKNILDAIEEAKNANVEILCLPELCITGYGCEDLFLTDWVAETAIEYCFEIAASCTDITVSLGLPRIAGITYNCVCLVENGIVKGFSAKQFLANEGVHYETRWFTAWPRNHTTTFLYNDVKYPFGDVLYNVKDARIGFEICEDHYEKGATLVLNPSASHFAFGKSAIRYDLVIGGSERFDCTYVYANLLGNEAGRIYDGEVLIAHKGKLIQRNDRLSFKNVNLIYADIATLEKEFEFWEATSLGLFDYRKSRSKGFVLSLSGGADSSACAIVAEIRKGLKELGLTAFLQKSNETLFDLPALQHLPFEEQAKKITAVFLTTAYQSTRNSGDETYTSAKTLAESIGATFYNWSVDEEIEQYKATIENVIERPLTWEKDDITLQNIQARGRAPIIWLTNVKQALLITTSNRSEGDVGYATDGDTAGGIAPIAGVDKDFIRSWLRWAEKNRNQHGLHIVNDLPYDVLARIERKAIKERLSPVQVYTALLTEGPYTKNEFKYWVKKFFRLWSINQWKRERLAPSFHDDFNIDPRSWYRFPILSSGFAKELNDLDQ

Foldseek 3Di:
DWAKAKEKAFAAAAQPQVRLLVQVLVQLVVCVVVLHAEYEYAFQSNRFPPNPCVLVDPVQQVVSVVSVLVSLQSNANHKYKHWHWDDPNAIFTWIWIHHRSRTAAIETAADADPAFFGNRVVRHDHADPPDWDFDADPHDTHIYYFDWDDDDLFIEGEAEAVGDLVVRGQEYEYRYADFDAAAPVVVVVCVQLVCLAVSQHKYWYFYYAFQHYFQGIFRWIWIYGNNGTFDIWHTLDLDRMDMDIDIGVCHDPLVSLLSTLLRHVQCVLVVVFFAEEAEFQLALLSLLVLVVLSCLRQCVRQNDVRSCVSSVDPVDDVVASVDPDSQVSSLVSQQRRYAYEYEAAPPRDCLSVLLRVLLCVLRNHHYYYDYLHVVLVVVQVVVCVVVVHHQDCPVNVVVNVQSVQCSPQPVSVVSVVSSHWYEQRDACLCLLQVVDHCGSLDTAEHAHNAHDPVVSLVNLVVCCVPVVSCSCVSVPNRPDCLSVQLCCCCPVVVDFLLRSLVVDVVVDDDDSVVSLVVSLSSLLSNLQNLVVLQPGHRYYHHVHGSRCSGRDPDDNHDPSSVVSSVVSPD

Radius of gyration: 26.41 Å; Cα contacts (8 Å, |Δi|>4): 1179; chains: 1; bounding box: 68×57×73 Å

CATH classification: 3.60.110.10 (+1 more: 3.40.50.620)

Nearest PDB structures (foldseek):
  3ilv-assembly1_A  TM=1.002E+00  e=0.000E+00  Cytophaga hutchinsonii ATCC 33406
  3seq-assembly1_D  TM=4.344E-01  e=1.291E-36  Mycobacterium tuberculosis
  3dla-assembly1_D  TM=4.383E-01  e=1.366E-36  Mycobacterium tuberculosis
  6ofc-assembly1_D-2  TM=4.380E-01  e=3.782E-36  Mycobacterium tuberculosis CDC1551
  3syt-assembly1_D-2  TM=4.280E-01  e=4.002E-36  Mycobacterium tuberculosis

B-factor: mean 30.08, std 12.77, range [9.44, 69.08]